Protein AF-A0A5J4YRQ1-F1 (afdb_monomer)

Structure (mmCIF, N/CA/C/O backbone):
data_AF-A0A5J4YRQ1-F1
#
_entry.id   AF-A0A5J4YRQ1-F1
#
loop_
_atom_site.group_PDB
_atom_site.id
_atom_site.type_symbol
_atom_site.label_atom_id
_atom_site.label_alt_id
_atom_site.label_comp_id
_atom_site.label_asym_id
_atom_site.label_entity_id
_atom_site.label_seq_id
_atom_site.pdbx_PDB_ins_code
_atom_site.Cartn_x
_atom_site.Cartn_y
_atom_site.Cartn_z
_atom_site.occupancy
_atom_site.B_iso_or_equiv
_atom_site.auth_seq_id
_atom_site.auth_comp_id
_atom_site.auth_asym_id
_atom_site.auth_atom_id
_atom_site.pdbx_PDB_model_num
ATOM 1 N N . MET A 1 1 ? 88.685 23.179 -65.768 1.00 54.53 1 MET A N 1
ATOM 2 C CA . MET A 1 1 ? 89.132 23.405 -67.164 1.00 54.53 1 MET A CA 1
ATOM 3 C C . MET A 1 1 ? 89.393 22.058 -67.828 1.00 54.53 1 MET A C 1
ATOM 5 O O . MET A 1 1 ? 89.761 21.138 -67.117 1.00 54.53 1 MET A O 1
ATOM 9 N N . ALA A 1 2 ? 89.235 21.964 -69.155 1.00 51.78 2 ALA A N 1
ATOM 10 C CA . ALA A 1 2 ? 89.785 20.904 -70.024 1.00 51.78 2 ALA A CA 1
ATOM 11 C C . ALA A 1 2 ? 88.922 19.698 -70.475 1.00 51.78 2 ALA A C 1
ATOM 13 O O . ALA A 1 2 ? 89.486 18.763 -71.032 1.00 51.78 2 ALA A O 1
ATOM 14 N N . ARG A 1 3 ? 87.580 19.697 -70.363 1.00 48.41 3 ARG A N 1
ATOM 15 C CA . ARG A 1 3 ? 86.748 18.673 -71.062 1.00 48.41 3 ARG A CA 1
ATOM 16 C C . ARG A 1 3 ? 85.560 19.191 -71.886 1.00 48.41 3 ARG A C 1
ATOM 18 O O . ARG A 1 3 ? 84.861 18.400 -72.498 1.00 48.41 3 ARG A O 1
ATOM 25 N N . SER A 1 4 ? 85.385 20.510 -71.975 1.00 51.94 4 SER A N 1
ATOM 26 C CA . SER A 1 4 ? 84.288 21.158 -72.723 1.00 51.94 4 SER A CA 1
ATOM 27 C C . SER A 1 4 ? 84.732 21.832 -74.038 1.00 51.94 4 SER A C 1
ATOM 29 O O . SER A 1 4 ? 83.918 22.472 -74.695 1.00 51.94 4 SER A O 1
ATOM 31 N N . LEU A 1 5 ? 86.008 21.712 -74.429 1.00 51.56 5 LEU A N 1
ATOM 32 C CA . LEU A 1 5 ? 86.593 22.429 -75.578 1.00 51.56 5 LEU A CA 1
ATOM 33 C C . LEU A 1 5 ? 87.040 21.522 -76.743 1.00 51.56 5 LEU A C 1
ATOM 35 O O . LEU A 1 5 ? 87.368 22.038 -77.804 1.00 51.56 5 LEU A O 1
ATOM 39 N N . SER A 1 6 ? 87.013 20.188 -76.604 1.00 53.19 6 SER A N 1
ATOM 40 C CA . SER A 1 6 ? 87.422 19.267 -77.684 1.00 53.19 6 SER A CA 1
ATOM 41 C C . SER A 1 6 ? 86.291 18.863 -78.635 1.00 53.19 6 SER A C 1
ATOM 43 O O . SER A 1 6 ? 86.568 18.418 -79.744 1.00 53.19 6 SER A O 1
ATOM 45 N N . ILE A 1 7 ? 85.024 19.040 -78.246 1.00 54.31 7 ILE A N 1
ATOM 46 C CA . ILE A 1 7 ? 83.874 18.616 -79.066 1.00 54.31 7 ILE A CA 1
ATOM 47 C C . ILE A 1 7 ? 83.515 19.679 -80.119 1.00 54.31 7 ILE A C 1
ATOM 49 O O . ILE A 1 7 ? 83.120 19.337 -81.229 1.00 54.31 7 ILE A O 1
ATOM 53 N N . TRP A 1 8 ? 83.766 20.963 -79.841 1.00 52.19 8 TRP A N 1
ATOM 54 C CA . TRP A 1 8 ? 83.540 22.042 -80.812 1.00 52.19 8 TRP A CA 1
ATOM 55 C C . TRP A 1 8 ? 84.596 22.104 -81.934 1.00 52.19 8 TRP A C 1
ATOM 57 O O . TRP A 1 8 ? 84.302 22.627 -83.005 1.00 52.19 8 TRP A O 1
ATOM 67 N N . LEU A 1 9 ? 85.788 21.516 -81.750 1.00 52.84 9 LEU A N 1
ATOM 68 C CA . LEU A 1 9 ? 86.841 21.515 -82.779 1.00 52.84 9 LEU A CA 1
ATOM 69 C C . LEU A 1 9 ? 86.613 20.454 -83.878 1.00 52.84 9 LEU A C 1
ATOM 71 O O . LEU A 1 9 ? 87.001 20.664 -85.023 1.00 52.84 9 LEU A O 1
ATOM 75 N N 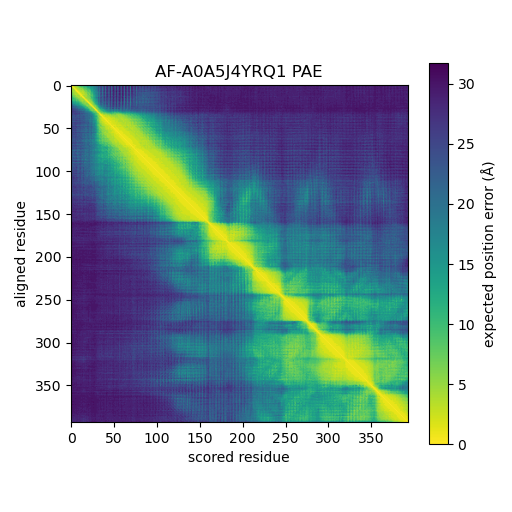. TRP A 1 10 ? 85.929 19.346 -83.565 1.00 51.69 10 TRP A N 1
ATOM 76 C CA . TRP A 1 10 ? 85.609 18.300 -84.550 1.00 51.69 10 TRP A CA 1
ATOM 77 C C . TRP A 1 10 ? 84.391 18.633 -85.422 1.00 51.69 10 TRP A C 1
ATOM 79 O O . TRP A 1 10 ? 84.324 18.198 -86.569 1.00 51.69 10 TRP A O 1
ATOM 89 N N . VAL A 1 11 ? 83.465 19.461 -84.929 1.00 57.44 11 VAL A N 1
ATOM 90 C CA . VAL A 1 11 ? 82.272 19.870 -85.693 1.00 57.44 11 VAL A CA 1
ATOM 91 C C . VAL A 1 11 ? 82.606 20.935 -86.748 1.00 57.44 11 VAL A C 1
ATOM 93 O O . VAL A 1 11 ? 82.035 20.921 -87.834 1.00 57.44 11 VAL A O 1
ATOM 96 N N . VAL A 1 12 ? 83.586 21.811 -86.495 1.00 56.44 12 VAL A N 1
ATOM 97 C CA . VAL A 1 12 ? 83.966 22.871 -87.452 1.00 56.44 12 VAL A CA 1
ATOM 98 C C . VAL A 1 12 ? 84.891 22.352 -88.566 1.00 56.44 12 VAL A C 1
ATOM 100 O O . VAL A 1 12 ? 84.766 22.783 -89.709 1.00 56.44 12 VAL A O 1
ATOM 103 N N . VAL A 1 13 ? 85.758 21.368 -88.292 1.00 55.19 13 VAL A N 1
ATOM 104 C CA . VAL A 1 13 ? 86.629 20.759 -89.323 1.00 55.19 13 VAL A CA 1
ATOM 105 C C . VAL A 1 13 ? 85.866 19.754 -90.203 1.00 55.19 13 VAL A C 1
ATOM 107 O O . VAL A 1 13 ? 86.166 19.630 -91.390 1.00 55.19 13 VAL A O 1
ATOM 110 N N . GLY A 1 14 ? 84.814 19.112 -89.677 1.00 51.53 14 GLY A N 1
ATOM 111 C CA . GLY A 1 14 ? 83.925 18.238 -90.455 1.00 51.53 14 GLY A CA 1
ATOM 112 C C . GLY A 1 14 ? 83.078 18.968 -91.508 1.00 51.53 14 GLY A C 1
ATOM 113 O O . GLY A 1 14 ? 82.778 18.393 -92.553 1.00 51.53 14 GLY A O 1
ATOM 114 N N . CYS A 1 15 ? 82.750 20.248 -91.294 1.00 49.78 15 CYS A N 1
ATOM 115 C CA . CYS A 1 15 ? 81.929 21.030 -92.230 1.00 49.78 15 CYS A CA 1
ATOM 116 C C . CYS A 1 15 ? 82.705 21.639 -93.415 1.00 49.78 15 CYS A C 1
ATOM 118 O O . CYS A 1 15 ? 82.090 21.961 -94.427 1.00 49.78 15 CYS A O 1
ATOM 120 N N . CYS A 1 16 ? 84.039 21.751 -93.357 1.00 49.00 16 CYS A N 1
ATOM 121 C CA . CYS A 1 16 ? 84.824 22.344 -94.454 1.00 49.00 16 CYS A CA 1
ATOM 122 C C . CYS A 1 16 ? 85.305 21.333 -95.512 1.00 49.00 16 CYS A C 1
ATOM 124 O O . CYS A 1 16 ? 85.632 21.735 -96.626 1.00 49.00 16 CYS A O 1
ATOM 126 N N . VAL A 1 17 ? 85.309 20.025 -95.222 1.00 50.78 17 VAL A N 1
ATOM 127 C CA . VAL A 1 17 ? 85.744 18.989 -96.187 1.00 50.78 17 VAL A CA 1
ATOM 128 C C . VAL A 1 17 ? 84.592 18.495 -97.077 1.00 50.78 17 VAL A C 1
ATOM 130 O O . VAL A 1 17 ? 84.832 18.063 -98.203 1.00 50.78 17 VAL A O 1
ATOM 133 N N . LEU A 1 18 ? 83.331 18.661 -96.658 1.00 48.78 18 LEU A N 1
ATOM 134 C CA . LEU A 1 18 ? 82.170 18.378 -97.515 1.00 48.78 18 LEU A CA 1
ATOM 135 C C . LEU A 1 18 ? 81.844 19.496 -98.524 1.00 48.78 18 LEU A C 1
ATOM 137 O O . LEU A 1 18 ? 81.105 19.249 -99.474 1.00 48.78 18 LEU A O 1
ATOM 141 N N . ALA A 1 19 ? 82.421 20.694 -98.380 1.00 48.12 19 ALA A N 1
ATOM 142 C CA . ALA A 1 19 ? 82.139 21.833 -99.260 1.00 48.12 19 ALA A CA 1
ATOM 143 C C . ALA A 1 19 ? 82.986 21.878 -100.554 1.00 48.12 19 ALA A C 1
ATOM 145 O O . ALA A 1 19 ? 82.677 22.660 -101.449 1.00 48.12 19 ALA A O 1
ATOM 146 N N . CYS A 1 20 ? 84.018 21.034 -100.704 1.00 46.16 20 CYS A N 1
ATOM 147 C CA . CYS A 1 20 ? 84.951 21.109 -101.845 1.00 46.16 20 CYS A CA 1
ATOM 148 C C . CYS A 1 20 ? 84.994 19.870 -102.762 1.00 46.16 20 CYS A C 1
ATOM 150 O O . CYS A 1 20 ? 85.754 19.871 -103.729 1.00 46.16 20 CYS A O 1
ATOM 152 N N . ALA A 1 21 ? 84.188 18.828 -102.520 1.00 47.38 21 ALA A N 1
ATOM 153 C CA . ALA A 1 21 ? 84.273 17.567 -103.276 1.00 47.38 21 ALA A CA 1
ATOM 154 C C . ALA A 1 21 ? 83.033 17.200 -104.118 1.00 47.38 21 ALA A C 1
ATOM 156 O O . ALA A 1 21 ? 83.053 16.179 -104.797 1.00 47.38 21 ALA A O 1
ATOM 157 N N . VAL A 1 22 ? 81.982 18.030 -104.152 1.00 47.38 22 VAL A N 1
ATOM 158 C CA . VAL A 1 22 ? 80.789 17.796 -104.998 1.00 47.38 22 VAL A CA 1
ATOM 159 C C . VAL A 1 22 ? 80.627 18.932 -106.006 1.00 47.38 22 VAL A C 1
ATOM 161 O O . VAL A 1 22 ? 79.610 19.607 -106.087 1.00 47.38 22 VAL A O 1
ATOM 164 N N . ASN A 1 23 ? 81.688 19.187 -106.768 1.00 46.03 23 ASN A N 1
ATOM 165 C CA . ASN A 1 23 ? 81.636 20.068 -107.928 1.00 46.03 23 ASN A CA 1
ATOM 166 C C . ASN A 1 23 ? 82.522 19.482 -109.029 1.00 46.03 23 ASN A C 1
ATOM 168 O O . ASN A 1 23 ? 83.626 19.963 -109.262 1.00 46.03 23 ASN A O 1
ATOM 172 N N . ARG A 1 24 ? 82.084 18.361 -109.621 1.00 40.19 24 ARG A N 1
ATOM 173 C CA . ARG A 1 24 ? 82.556 17.832 -110.913 1.00 40.19 24 ARG A CA 1
ATOM 174 C C . ARG A 1 24 ? 81.741 16.603 -111.322 1.00 40.19 24 ARG A C 1
ATOM 176 O O . ARG A 1 24 ? 81.904 15.528 -110.763 1.00 40.19 24 ARG A O 1
ATOM 183 N N . GLY A 1 25 ? 80.943 16.777 -112.373 1.00 43.34 25 GLY A N 1
ATOM 184 C CA . GLY A 1 25 ? 80.665 15.718 -113.341 1.00 43.34 25 GLY A CA 1
ATOM 185 C C . GLY A 1 25 ? 79.528 14.756 -113.014 1.00 43.34 25 GLY A C 1
ATOM 186 O O . GLY A 1 25 ? 79.779 13.611 -112.670 1.00 43.34 25 GLY A O 1
ATOM 187 N N . VAL A 1 26 ? 78.293 15.159 -113.315 1.00 39.78 26 VAL A N 1
ATOM 188 C CA . VAL A 1 26 ? 77.305 14.219 -113.861 1.00 39.78 26 VAL A CA 1
ATOM 189 C C . VAL A 1 26 ? 76.740 14.844 -115.129 1.00 39.78 26 VAL A C 1
ATOM 191 O O . VAL A 1 26 ? 76.108 15.897 -115.112 1.00 39.78 26 VAL A O 1
ATOM 194 N N . ARG A 1 27 ? 77.102 14.221 -116.252 1.00 40.19 27 ARG A N 1
ATOM 195 C CA . ARG A 1 27 ? 76.588 14.512 -117.587 1.00 40.19 27 ARG A CA 1
ATOM 196 C C . ARG A 1 27 ? 75.107 14.150 -117.644 1.00 40.19 27 ARG A C 1
ATOM 198 O O . ARG A 1 27 ? 74.687 13.166 -117.044 1.00 40.19 27 ARG A O 1
ATOM 205 N N . ALA A 1 28 ? 74.377 14.942 -118.419 1.00 44.59 28 ALA A N 1
ATOM 206 C CA . ALA A 1 28 ? 73.014 14.692 -118.846 1.00 44.59 28 ALA A CA 1
ATOM 207 C C . ALA A 1 28 ? 72.810 13.240 -119.321 1.00 44.59 28 ALA A C 1
ATOM 209 O O . ALA A 1 28 ? 73.493 12.770 -120.232 1.00 44.59 28 ALA A O 1
ATOM 210 N N . ALA A 1 29 ? 71.844 12.579 -118.694 1.00 43.38 29 ALA A N 1
ATOM 211 C CA . ALA A 1 29 ? 71.120 11.401 -119.157 1.00 43.38 29 ALA A CA 1
ATOM 212 C C . ALA A 1 29 ? 69.620 11.692 -118.904 1.00 43.38 29 ALA A C 1
ATOM 214 O O . ALA A 1 29 ? 69.314 12.566 -118.089 1.00 43.38 29 ALA A O 1
ATOM 215 N N . PRO A 1 30 ? 68.698 11.085 -119.663 1.00 44.84 30 PRO A N 1
ATOM 216 C CA . PRO A 1 30 ? 67.442 11.713 -120.059 1.00 44.84 30 PRO A CA 1
ATOM 217 C C . PRO A 1 30 ? 66.468 11.946 -118.896 1.00 44.84 30 PRO A C 1
ATOM 219 O O . PRO A 1 30 ? 66.296 11.122 -118.000 1.00 44.84 30 PRO A O 1
ATOM 222 N N . ILE A 1 31 ? 65.844 13.120 -118.958 1.00 52.44 31 ILE A N 1
ATOM 223 C CA . ILE A 1 31 ? 64.792 13.627 -118.084 1.00 52.44 31 ILE A CA 1
ATOM 224 C C . ILE A 1 31 ? 63.496 12.916 -118.484 1.00 52.44 31 ILE A C 1
ATOM 226 O O . ILE A 1 31 ? 62.864 13.319 -119.449 1.00 52.44 31 ILE A O 1
ATOM 230 N N . GLU A 1 32 ? 63.136 11.850 -117.772 1.00 50.00 32 GLU A N 1
ATOM 231 C CA . GLU A 1 32 ? 61.776 11.275 -117.830 1.00 50.00 32 GLU A CA 1
ATOM 232 C C . GLU A 1 32 ? 61.277 10.722 -116.475 1.00 50.00 32 GLU A C 1
ATOM 234 O O . GLU A 1 32 ? 60.084 10.514 -116.316 1.00 50.00 32 GLU A O 1
ATOM 239 N N . HIS A 1 33 ? 62.135 10.589 -115.447 1.00 52.56 33 HIS A N 1
ATOM 240 C CA . HIS A 1 33 ? 61.737 10.104 -114.105 1.00 52.56 33 HIS A CA 1
ATOM 241 C C . HIS A 1 33 ? 61.814 11.152 -112.969 1.00 52.56 33 HIS A C 1
ATOM 243 O O . HIS A 1 33 ? 61.446 10.865 -111.834 1.00 52.56 33 HIS A O 1
ATOM 249 N N . VAL A 1 34 ? 62.279 12.384 -113.223 1.00 57.69 34 VAL A N 1
ATOM 250 C CA . VAL A 1 34 ? 62.386 13.429 -112.173 1.00 57.69 34 VAL A CA 1
ATOM 251 C C . VAL A 1 34 ? 61.010 13.956 -111.750 1.00 57.69 34 VAL A C 1
ATOM 253 O O . VAL A 1 34 ? 60.798 14.230 -110.567 1.00 57.69 34 VAL A O 1
ATOM 256 N N . ASP A 1 35 ? 60.065 14.027 -112.687 1.00 61.28 35 ASP A N 1
ATOM 257 C CA . ASP A 1 35 ? 58.692 14.452 -112.405 1.00 61.28 35 ASP A CA 1
ATOM 258 C C . ASP A 1 35 ? 57.948 13.418 -111.545 1.00 61.28 35 ASP A C 1
ATOM 260 O O . ASP A 1 35 ? 57.290 13.793 -110.575 1.00 61.28 35 ASP A O 1
ATOM 264 N N . GLU A 1 36 ? 58.158 12.117 -111.786 1.00 66.12 36 GLU A N 1
ATOM 265 C CA . GLU A 1 36 ? 57.608 11.045 -110.940 1.00 66.12 36 GLU A CA 1
ATOM 266 C C . GLU A 1 36 ? 58.138 11.117 -109.498 1.00 66.12 36 GLU A C 1
ATOM 268 O O . GLU A 1 36 ? 57.387 10.945 -108.537 1.00 66.12 36 GLU A O 1
ATOM 273 N N . HIS A 1 37 ? 59.424 11.430 -109.315 1.00 71.75 37 HIS A N 1
ATOM 274 C CA . HIS A 1 37 ? 60.016 11.587 -107.985 1.00 71.75 37 HIS A CA 1
ATOM 275 C C . HIS A 1 37 ? 59.499 12.847 -107.266 1.00 71.75 37 HIS A C 1
ATOM 277 O O . HIS A 1 37 ? 59.254 12.811 -106.057 1.00 71.75 37 HIS A O 1
ATOM 283 N N . ALA A 1 38 ? 59.295 13.955 -107.983 1.00 71.12 38 ALA A N 1
ATOM 284 C CA . ALA A 1 38 ? 58.737 15.186 -107.422 1.00 71.12 38 ALA A CA 1
ATOM 285 C C . ALA A 1 38 ? 57.257 15.026 -107.025 1.00 71.12 38 ALA A C 1
ATOM 287 O O . ALA A 1 38 ? 56.850 15.483 -105.950 1.00 71.12 38 ALA A O 1
ATOM 288 N N . GLU A 1 39 ? 56.457 14.332 -107.839 1.00 76.00 39 GLU A N 1
ATOM 289 C CA . GLU A 1 39 ? 55.074 13.986 -107.501 1.00 76.00 39 GLU A CA 1
ATOM 290 C C . GLU A 1 39 ? 54.994 13.042 -106.299 1.00 76.00 39 GLU A C 1
ATOM 292 O O . GLU A 1 39 ? 54.180 13.261 -105.398 1.00 76.00 39 GLU A O 1
ATOM 297 N N . MET A 1 40 ? 55.882 12.050 -106.219 1.00 76.69 40 MET A N 1
ATOM 298 C CA . MET A 1 40 ? 55.965 11.133 -105.082 1.00 76.69 40 MET A CA 1
ATOM 299 C C . MET A 1 40 ? 56.327 11.863 -103.784 1.00 76.69 40 MET A C 1
ATOM 301 O O . MET A 1 40 ? 55.682 11.645 -102.760 1.00 76.69 40 MET A O 1
ATOM 305 N N . ILE A 1 41 ? 57.277 12.805 -103.818 1.00 77.94 41 ILE A N 1
ATOM 306 C CA . ILE A 1 41 ? 57.609 13.660 -102.664 1.00 77.94 41 ILE A CA 1
ATOM 307 C C . ILE A 1 41 ? 56.405 14.517 -102.254 1.00 77.94 41 ILE A C 1
ATOM 309 O O . ILE A 1 41 ? 56.119 14.655 -101.063 1.00 77.94 41 ILE A O 1
ATOM 313 N N . LYS A 1 42 ? 55.649 15.064 -103.213 1.00 77.88 42 LYS A N 1
ATOM 314 C CA . LYS A 1 42 ? 54.432 15.842 -102.934 1.00 77.88 42 LYS A CA 1
ATOM 315 C C . LYS A 1 42 ? 53.336 14.977 -102.299 1.00 77.88 42 LYS A C 1
ATOM 317 O O . LYS A 1 42 ? 52.694 15.422 -101.347 1.00 77.88 42 LYS A O 1
ATOM 322 N N . GLN A 1 43 ? 53.154 13.742 -102.768 1.00 80.38 43 GLN A N 1
ATOM 323 C CA . GLN A 1 43 ? 52.241 12.769 -102.160 1.00 80.38 43 GLN A CA 1
ATOM 324 C C . GLN A 1 43 ? 52.696 12.359 -100.754 1.00 80.38 43 GLN A C 1
ATOM 326 O O . GLN A 1 43 ? 51.874 12.331 -99.839 1.00 80.38 43 GLN A O 1
ATOM 331 N N . MET A 1 44 ? 53.991 12.107 -100.550 1.00 79.62 44 MET A N 1
ATOM 332 C CA . MET A 1 44 ? 54.559 11.779 -99.240 1.00 79.62 44 MET A CA 1
ATOM 333 C C . MET A 1 44 ? 54.417 12.934 -98.252 1.00 79.62 44 MET A C 1
ATOM 335 O O . MET A 1 44 ? 53.962 12.706 -97.139 1.00 79.62 44 MET A O 1
ATOM 339 N N . ASN A 1 45 ? 54.689 14.175 -98.655 1.00 78.06 45 ASN A N 1
ATOM 340 C CA . ASN A 1 45 ? 54.466 15.352 -97.810 1.00 78.06 45 ASN A CA 1
ATOM 341 C C . ASN A 1 45 ? 52.978 15.547 -97.481 1.00 78.06 45 ASN A C 1
ATOM 343 O O . ASN A 1 45 ? 52.631 15.870 -96.347 1.00 78.06 45 ASN A O 1
ATOM 347 N N . GLY A 1 46 ? 52.084 15.286 -98.441 1.00 82.31 46 GLY A N 1
ATOM 348 C CA . GLY A 1 46 ? 50.641 15.270 -98.198 1.00 82.31 46 GLY A CA 1
ATOM 349 C C . GLY A 1 46 ? 50.211 14.179 -97.210 1.00 82.31 46 GLY A C 1
ATOM 350 O O . GLY A 1 46 ? 49.327 14.410 -96.385 1.00 82.31 46 GLY A O 1
ATOM 351 N N . MET A 1 47 ? 50.842 13.003 -97.254 1.00 84.31 47 MET A N 1
ATOM 352 C CA . MET A 1 47 ? 50.622 11.925 -96.285 1.00 84.31 47 MET A CA 1
ATOM 353 C C . MET A 1 47 ? 51.205 12.257 -94.911 1.00 84.31 47 MET A C 1
ATOM 355 O O . MET A 1 47 ? 50.526 12.024 -93.918 1.00 84.31 47 MET A O 1
ATOM 359 N N . ILE A 1 48 ? 52.395 12.857 -94.842 1.00 83.50 48 ILE A N 1
ATOM 360 C CA . ILE A 1 48 ? 53.022 13.307 -93.594 1.00 83.50 48 ILE A CA 1
ATOM 361 C C . ILE A 1 48 ? 52.138 14.353 -92.913 1.00 83.50 48 ILE A C 1
ATOM 363 O O . ILE A 1 48 ? 51.786 14.160 -91.757 1.00 83.50 48 ILE A O 1
ATOM 367 N N . GLY A 1 49 ? 51.662 15.375 -93.633 1.00 84.38 49 GLY A N 1
ATOM 368 C CA . GLY A 1 49 ? 50.755 16.379 -93.060 1.00 84.38 49 GLY A CA 1
ATOM 369 C C . GLY A 1 49 ? 49.428 15.782 -92.570 1.00 84.38 49 GLY A C 1
ATOM 370 O O . GLY A 1 49 ? 48.910 16.164 -91.519 1.00 84.38 49 GLY A O 1
ATOM 371 N N . LYS A 1 50 ? 48.890 14.776 -93.277 1.00 85.62 50 LYS A N 1
ATOM 372 C CA . LYS A 1 50 ? 47.724 14.012 -92.799 1.00 85.62 50 LYS A CA 1
ATOM 373 C C . LYS A 1 50 ? 48.055 13.186 -91.554 1.00 85.62 50 LYS A C 1
ATOM 375 O O . LYS A 1 50 ? 47.253 13.167 -90.623 1.00 85.62 50 LYS A O 1
ATOM 380 N N . MET A 1 51 ? 49.210 12.524 -91.500 1.00 87.44 51 MET A N 1
ATOM 381 C CA . MET A 1 51 ? 49.657 11.754 -90.333 1.00 87.44 51 MET A CA 1
ATOM 382 C C . MET A 1 51 ? 49.897 12.657 -89.120 1.00 87.44 51 MET A C 1
ATOM 384 O O . MET A 1 51 ? 49.461 12.307 -88.028 1.00 87.44 51 MET A O 1
ATOM 388 N N . GLU A 1 52 ? 50.500 13.832 -89.302 1.00 83.44 52 GLU A N 1
ATOM 389 C CA . GLU A 1 52 ? 50.694 14.843 -88.258 1.00 83.44 52 GLU A CA 1
ATOM 390 C C . GLU A 1 52 ? 49.355 15.341 -87.709 1.00 83.44 52 GLU A C 1
ATOM 392 O O . GLU A 1 52 ? 49.143 15.305 -86.499 1.00 83.44 52 GLU A O 1
ATOM 397 N N . SER A 1 53 ? 48.407 15.691 -88.585 1.00 85.31 53 SER A N 1
ATOM 398 C CA . SER A 1 53 ? 47.052 16.082 -88.173 1.00 85.31 53 SER A CA 1
ATOM 399 C C . SER A 1 53 ? 46.324 14.953 -87.435 1.00 85.31 53 SER A C 1
ATOM 401 O O . SER A 1 53 ? 45.663 15.183 -86.422 1.00 85.31 53 SER A O 1
ATOM 403 N N . THR A 1 54 ? 46.477 13.706 -87.890 1.00 88.88 54 THR A N 1
ATOM 404 C CA . THR A 1 54 ? 45.878 12.542 -87.220 1.00 88.88 54 THR A CA 1
ATOM 405 C C . THR A 1 54 ? 46.506 12.321 -85.842 1.00 88.88 54 THR A C 1
ATOM 407 O O . THR A 1 54 ? 45.787 12.082 -84.874 1.00 88.88 54 THR A O 1
ATOM 410 N N . LEU A 1 55 ? 47.829 12.457 -85.717 1.00 87.88 55 LEU A N 1
ATOM 411 C CA . LEU A 1 55 ? 48.54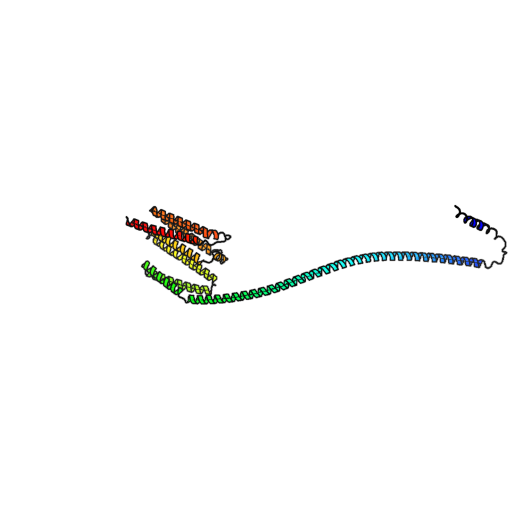5 12.361 -84.444 1.00 87.88 55 LEU A CA 1
ATOM 412 C C . LEU A 1 55 ? 48.156 13.478 -83.477 1.00 87.88 55 LEU A C 1
ATOM 414 O O . LEU A 1 55 ? 48.005 13.220 -82.283 1.00 87.88 55 LEU A O 1
ATOM 418 N N . GLU A 1 56 ? 47.970 14.701 -83.965 1.00 87.06 56 GLU A N 1
ATOM 419 C CA . GLU A 1 56 ? 47.536 15.828 -83.145 1.00 87.06 56 GLU A CA 1
ATOM 420 C C . GLU A 1 56 ? 46.100 15.635 -82.643 1.00 87.06 56 GLU A C 1
ATOM 422 O O . GLU A 1 56 ? 45.848 15.777 -81.444 1.00 87.06 56 GLU A O 1
ATOM 427 N N . ASN A 1 57 ? 45.192 15.177 -83.510 1.00 88.62 57 ASN A N 1
ATOM 428 C CA . ASN A 1 57 ? 43.819 14.827 -83.137 1.00 88.62 57 ASN A CA 1
ATOM 429 C C . ASN A 1 57 ? 43.771 13.679 -82.117 1.00 88.62 57 ASN A C 1
ATOM 431 O O . ASN A 1 57 ? 43.050 13.759 -81.121 1.00 88.62 57 ASN A O 1
ATOM 435 N N . VAL A 1 58 ? 44.573 12.629 -82.312 1.00 89.50 58 VAL A N 1
ATOM 436 C CA . VAL A 1 58 ? 44.682 11.507 -81.368 1.00 89.50 58 VAL A CA 1
ATOM 437 C C . VAL A 1 58 ? 45.264 11.978 -80.034 1.00 89.50 58 VAL A C 1
ATOM 439 O O . VAL A 1 58 ? 44.730 11.639 -78.979 1.00 89.50 58 VAL A O 1
ATOM 442 N N . ARG A 1 59 ? 46.307 12.816 -80.041 1.00 89.25 59 ARG A N 1
ATOM 443 C CA . ARG A 1 59 ? 46.892 13.397 -78.822 1.00 89.25 59 ARG A CA 1
ATOM 444 C C . ARG A 1 59 ? 45.884 14.274 -78.075 1.00 89.25 59 ARG A C 1
ATOM 446 O O . ARG A 1 59 ? 45.828 14.206 -76.847 1.00 89.25 59 ARG A O 1
ATOM 453 N N . ALA A 1 60 ? 45.089 15.074 -78.782 1.00 88.94 60 ALA A N 1
ATOM 454 C CA . ALA A 1 60 ? 44.022 15.873 -78.187 1.00 88.94 60 ALA A CA 1
ATOM 455 C C . ALA A 1 60 ? 42.934 14.984 -77.559 1.00 88.94 60 ALA A C 1
ATOM 457 O O . ALA A 1 60 ? 42.541 15.219 -76.416 1.00 88.94 60 ALA A O 1
ATOM 458 N N . ALA A 1 61 ? 42.516 13.916 -78.247 1.00 90.06 61 ALA A N 1
ATOM 459 C CA . ALA A 1 61 ? 41.550 12.947 -77.730 1.00 90.06 61 ALA A CA 1
ATOM 460 C C . ALA A 1 61 ? 42.068 12.205 -76.484 1.00 90.06 61 ALA A C 1
ATOM 462 O O . ALA A 1 61 ? 41.328 12.048 -75.512 1.00 90.06 61 ALA A O 1
ATOM 463 N N . PHE A 1 62 ? 43.346 11.809 -76.468 1.00 90.12 62 PHE A N 1
ATOM 464 C CA . PHE A 1 62 ? 43.973 11.197 -75.293 1.00 90.12 62 PHE A CA 1
ATOM 465 C C . PHE A 1 62 ? 44.012 12.150 -74.101 1.00 90.12 62 PHE A C 1
ATOM 467 O O . PHE A 1 62 ? 43.614 11.750 -73.013 1.00 90.12 62 PHE A O 1
ATOM 474 N N . LYS A 1 63 ? 44.408 13.415 -74.297 1.00 89.31 63 LYS A N 1
ATOM 475 C CA . LYS A 1 63 ? 44.390 14.422 -73.222 1.00 89.31 63 LYS A CA 1
ATOM 476 C C . LYS A 1 63 ? 42.979 14.670 -72.685 1.00 89.31 63 LYS A C 1
ATOM 478 O O . LYS A 1 63 ? 42.798 14.777 -71.476 1.00 89.31 63 LYS A O 1
ATOM 483 N N . ALA A 1 64 ? 41.979 14.732 -73.566 1.00 88.75 64 ALA A N 1
ATOM 484 C CA . ALA A 1 64 ? 40.584 14.882 -73.159 1.00 88.75 64 ALA A CA 1
ATOM 485 C C . ALA A 1 64 ? 40.106 13.679 -72.328 1.00 88.75 64 ALA A C 1
ATOM 487 O O . ALA A 1 64 ? 39.500 13.860 -71.272 1.00 88.75 64 ALA A O 1
ATOM 488 N N . LYS A 1 65 ? 40.439 12.451 -72.751 1.00 89.75 65 LYS A N 1
ATOM 489 C CA . LYS A 1 65 ? 40.117 11.232 -71.995 1.00 89.75 65 LYS A CA 1
ATOM 490 C C . LYS A 1 65 ? 40.879 11.122 -70.680 1.00 89.75 65 LYS A C 1
ATOM 492 O O . LYS A 1 65 ? 40.309 10.672 -69.691 1.00 89.75 65 LYS A O 1
ATOM 497 N N . GLU A 1 66 ? 42.131 11.561 -70.636 1.00 89.81 66 GLU A N 1
ATOM 498 C CA . GLU A 1 66 ? 42.916 11.621 -69.405 1.00 89.81 66 GLU A CA 1
ATOM 499 C C . GLU A 1 66 ? 42.282 12.584 -68.390 1.00 89.81 66 GLU A C 1
ATOM 501 O O . GLU A 1 66 ? 42.098 12.211 -67.232 1.00 89.81 66 GLU A O 1
ATOM 506 N N . ALA A 1 67 ? 41.851 13.773 -68.826 1.00 87.75 67 ALA A N 1
ATOM 507 C CA . ALA A 1 67 ? 41.146 14.732 -67.974 1.00 87.75 67 ALA A CA 1
ATOM 508 C C . ALA A 1 67 ? 39.800 14.184 -67.458 1.00 87.75 67 ALA A C 1
ATOM 510 O O . ALA A 1 67 ? 39.463 14.355 -66.284 1.00 87.75 67 ALA A O 1
ATOM 511 N N . GLU A 1 68 ? 39.043 13.479 -68.305 1.00 90.81 68 GLU A N 1
ATOM 512 C CA . GLU A 1 68 ? 37.792 12.813 -67.917 1.00 90.81 68 GLU A CA 1
ATOM 513 C C . GLU A 1 68 ? 38.035 11.733 -66.848 1.00 90.81 68 GLU A C 1
ATOM 515 O O . GLU A 1 68 ? 37.353 11.707 -65.819 1.00 90.81 68 GLU A O 1
ATOM 520 N N . LEU A 1 69 ? 39.052 10.884 -67.038 1.00 90.75 69 LEU A N 1
ATOM 521 C CA . LEU A 1 69 ? 39.432 9.849 -66.071 1.00 90.75 69 LEU A CA 1
ATOM 522 C C . LEU A 1 69 ? 39.945 10.447 -64.752 1.00 90.75 69 LEU A C 1
ATOM 524 O O . LEU A 1 69 ? 39.600 9.948 -63.677 1.00 90.75 69 LEU A O 1
ATOM 528 N N . GLN A 1 70 ? 40.719 11.533 -64.794 1.00 87.75 70 GLN A N 1
ATOM 529 C CA . GLN A 1 70 ? 41.165 12.250 -63.592 1.00 87.75 70 GLN A CA 1
ATOM 530 C C . GLN A 1 70 ? 39.985 12.863 -62.818 1.00 87.75 70 GLN A C 1
ATOM 532 O O . GLN A 1 70 ? 39.924 12.766 -61.592 1.00 87.75 70 GLN A O 1
ATOM 537 N N . SER A 1 71 ? 38.997 13.429 -63.515 1.00 88.56 71 SER A N 1
ATOM 538 C CA . SER A 1 71 ? 37.776 13.946 -62.885 1.00 88.56 71 SER A CA 1
ATOM 539 C C . SER A 1 71 ? 36.952 12.827 -62.232 1.00 88.56 71 SER A C 1
ATOM 541 O O . SER A 1 71 ? 36.590 12.911 -61.055 1.00 88.56 71 SER A O 1
ATOM 543 N N . ALA A 1 72 ? 36.729 11.723 -62.953 1.00 89.44 72 ALA A N 1
ATOM 544 C CA . ALA A 1 72 ? 35.983 10.572 -62.450 1.00 89.44 72 ALA A CA 1
ATOM 545 C C . ALA A 1 72 ? 36.665 9.910 -61.239 1.00 89.44 72 ALA A C 1
ATOM 547 O O . ALA A 1 72 ? 36.000 9.539 -60.269 1.00 89.44 72 ALA A O 1
ATOM 548 N N . THR A 1 73 ? 37.996 9.789 -61.255 1.00 91.88 73 THR A N 1
ATOM 549 C CA . THR A 1 73 ? 38.764 9.276 -60.107 1.00 91.88 73 THR A CA 1
ATOM 550 C C . THR A 1 73 ? 38.699 10.223 -58.908 1.00 91.88 73 THR A C 1
ATOM 552 O O . THR A 1 73 ? 38.531 9.755 -57.781 1.00 91.88 73 THR A O 1
ATOM 555 N N . GLY A 1 74 ? 38.728 11.542 -59.128 1.00 89.19 74 GLY A N 1
ATOM 556 C CA . GLY A 1 74 ? 38.511 12.547 -58.084 1.00 89.19 74 GLY A CA 1
ATOM 557 C C . GLY A 1 74 ? 37.132 12.444 -57.421 1.00 89.19 74 GLY A C 1
ATOM 558 O O . GLY A 1 74 ? 37.038 12.475 -56.192 1.00 89.19 74 GLY A O 1
ATOM 559 N N . LEU A 1 75 ? 36.065 12.265 -58.209 1.00 91.31 75 LEU A N 1
ATOM 560 C CA . LEU A 1 75 ? 34.704 12.055 -57.697 1.00 91.31 75 LEU A CA 1
ATOM 561 C C . LEU A 1 75 ? 34.590 10.751 -56.895 1.00 91.31 75 LEU A C 1
ATOM 563 O O . LEU A 1 75 ? 34.100 10.774 -55.767 1.00 91.31 75 LEU A O 1
ATOM 567 N N . ARG A 1 76 ? 35.131 9.640 -57.415 1.00 90.56 76 ARG A N 1
ATOM 568 C CA . ARG A 1 76 ? 35.155 8.352 -56.699 1.00 90.56 76 ARG A CA 1
ATOM 569 C C . ARG A 1 76 ? 35.929 8.423 -55.386 1.00 90.56 76 ARG A C 1
ATOM 571 O O . ARG A 1 76 ? 35.505 7.827 -54.402 1.00 90.56 76 ARG A O 1
ATOM 578 N N . LYS A 1 77 ? 37.041 9.165 -55.335 1.00 92.88 77 LYS A N 1
ATOM 579 C CA . LYS A 1 77 ? 37.805 9.357 -54.093 1.00 92.88 77 LYS A CA 1
ATOM 580 C C . LYS A 1 77 ? 36.982 10.098 -53.035 1.00 92.88 77 LYS A C 1
ATOM 582 O O . LYS A 1 77 ? 36.943 9.658 -51.890 1.00 92.88 77 LYS A O 1
ATOM 587 N N . LYS A 1 78 ? 36.276 11.168 -53.421 1.00 91.62 78 LYS A N 1
ATOM 588 C CA . LYS A 1 78 ? 35.366 11.897 -52.517 1.00 91.62 78 LYS A CA 1
ATOM 589 C C . LYS A 1 78 ? 34.227 11.011 -52.014 1.00 91.62 78 LYS A C 1
ATOM 591 O O . LYS A 1 78 ? 33.874 11.072 -50.839 1.00 91.62 78 LYS A O 1
ATOM 596 N N . GLU A 1 79 ? 33.666 10.175 -52.882 1.00 92.25 79 GLU A N 1
ATOM 597 C CA . GLU A 1 79 ? 32.613 9.233 -52.504 1.00 92.25 79 GLU A CA 1
ATOM 598 C C . GLU A 1 79 ? 33.123 8.155 -51.538 1.00 92.25 79 GLU A C 1
ATOM 600 O O . GLU A 1 79 ? 32.480 7.894 -50.524 1.00 92.25 79 GLU A O 1
ATOM 605 N N . MET A 1 80 ? 34.319 7.610 -51.773 1.00 92.25 80 MET A N 1
ATOM 606 C CA . MET A 1 80 ? 34.987 6.689 -50.847 1.00 92.25 80 MET A CA 1
ATOM 607 C C . MET A 1 80 ? 35.248 7.323 -49.476 1.00 92.25 80 MET A C 1
ATOM 609 O O . MET A 1 80 ? 35.046 6.674 -48.451 1.00 92.25 80 MET A O 1
ATOM 613 N N . GLU A 1 81 ? 35.660 8.593 -49.427 1.00 92.94 81 GLU A N 1
ATOM 614 C CA . GLU A 1 81 ? 35.822 9.327 -48.166 1.00 92.94 81 GLU A CA 1
ATOM 615 C C . GLU A 1 81 ? 34.479 9.536 -47.447 1.00 92.94 81 GLU A C 1
ATOM 617 O O . GLU A 1 81 ? 34.412 9.365 -46.227 1.00 92.94 81 GLU A O 1
ATOM 622 N N . ARG A 1 82 ? 33.402 9.852 -48.183 1.00 94.56 82 ARG A N 1
ATOM 623 C CA . ARG A 1 82 ? 32.041 9.981 -47.631 1.00 94.56 82 ARG A CA 1
ATOM 624 C C . ARG A 1 82 ? 31.555 8.658 -47.040 1.00 94.56 82 ARG A C 1
ATOM 626 O O . ARG A 1 82 ? 31.177 8.628 -45.874 1.00 94.56 82 ARG A O 1
ATOM 633 N N . LEU A 1 83 ? 31.636 7.571 -47.806 1.00 94.69 83 LEU A N 1
ATOM 634 C CA . LEU A 1 83 ? 31.247 6.229 -47.360 1.00 94.69 83 LEU A CA 1
ATOM 635 C C . LEU A 1 83 ? 32.115 5.744 -46.191 1.00 94.69 83 LEU A C 1
ATOM 637 O O . LEU A 1 83 ? 31.625 5.085 -45.279 1.00 94.69 83 LEU A O 1
ATOM 641 N N . GLY A 1 84 ? 33.401 6.103 -46.174 1.00 94.25 84 GLY A N 1
ATOM 642 C CA . GLY A 1 84 ? 34.299 5.812 -45.060 1.00 94.25 84 GLY A CA 1
ATOM 643 C C . GLY A 1 84 ? 33.894 6.514 -43.760 1.00 94.25 84 GLY A C 1
ATOM 644 O O . GLY A 1 84 ? 33.983 5.907 -42.693 1.00 94.25 84 GLY A O 1
ATOM 645 N N . LYS A 1 85 ? 33.429 7.770 -43.834 1.00 95.50 85 LYS A N 1
ATOM 646 C CA . LYS A 1 85 ? 32.868 8.494 -42.678 1.00 95.50 85 LYS A CA 1
ATOM 647 C C . LYS A 1 85 ? 31.549 7.877 -42.221 1.00 95.50 85 LYS A C 1
ATOM 649 O O . LYS A 1 85 ? 31.422 7.553 -41.046 1.00 95.50 85 LYS A O 1
ATOM 654 N N . GLU A 1 86 ? 30.642 7.615 -43.158 1.00 94.88 86 GLU A N 1
ATOM 655 C CA . GLU A 1 86 ? 29.340 6.991 -42.895 1.00 94.88 86 GLU A CA 1
ATOM 656 C C . GLU A 1 86 ? 29.501 5.624 -42.210 1.00 94.88 86 GLU A C 1
ATOM 658 O O . GLU A 1 86 ? 28.857 5.344 -41.202 1.00 94.88 86 GLU A O 1
ATOM 663 N N . LYS A 1 87 ? 30.463 4.805 -42.657 1.00 94.44 87 LYS A N 1
ATOM 664 C CA . LYS A 1 87 ? 30.805 3.534 -42.004 1.00 94.44 87 LYS A CA 1
ATOM 665 C C . LYS A 1 87 ? 31.262 3.716 -40.552 1.00 94.44 87 LYS A C 1
ATOM 667 O O . LYS A 1 87 ? 30.874 2.923 -39.699 1.00 94.44 87 LYS A O 1
ATOM 672 N N . LYS A 1 88 ? 32.092 4.725 -40.259 1.00 95.25 88 LYS A N 1
ATOM 673 C CA . LYS A 1 88 ? 32.569 4.992 -38.888 1.00 95.25 88 LYS A CA 1
ATOM 674 C C . LYS A 1 88 ? 31.433 5.445 -37.972 1.00 95.25 88 LYS A C 1
ATOM 676 O O . LYS A 1 88 ? 31.369 5.007 -36.829 1.00 95.25 88 LYS A O 1
ATOM 681 N N . GLU A 1 89 ? 30.534 6.284 -38.474 1.00 94.88 89 GLU A N 1
ATOM 682 C CA . GLU A 1 89 ? 29.353 6.740 -37.733 1.00 94.88 89 GLU A CA 1
ATOM 683 C C . GLU A 1 89 ? 28.380 5.583 -37.461 1.00 94.88 89 GLU A C 1
ATOM 685 O O . GLU A 1 89 ? 27.926 5.397 -36.329 1.00 94.88 89 GLU A O 1
ATOM 690 N N . LEU A 1 90 ? 28.126 4.735 -38.463 1.00 95.88 90 LEU A N 1
ATOM 691 C CA . LEU A 1 90 ? 27.314 3.525 -38.301 1.00 95.88 90 LEU A CA 1
ATOM 692 C C . LEU A 1 90 ? 27.938 2.534 -37.310 1.00 95.88 90 LEU A C 1
ATOM 694 O O . LEU A 1 90 ? 27.233 1.934 -36.505 1.00 95.88 90 LEU A O 1
ATOM 698 N N . GLN A 1 91 ? 29.263 2.394 -37.301 1.00 94.19 91 GLN A N 1
ATOM 699 C CA . GLN A 1 91 ? 29.939 1.553 -36.317 1.00 94.19 91 GLN A CA 1
ATOM 700 C C . GLN A 1 91 ? 29.802 2.116 -34.892 1.00 94.19 91 GLN A C 1
ATOM 702 O O . GLN A 1 91 ? 29.478 1.373 -33.969 1.00 94.19 91 GLN A O 1
ATOM 707 N N . ALA A 1 92 ? 29.974 3.428 -34.711 1.00 94.00 92 ALA A N 1
ATOM 708 C CA . ALA A 1 92 ? 29.819 4.067 -33.405 1.00 94.00 92 ALA A CA 1
ATOM 709 C C . ALA A 1 92 ? 28.380 3.954 -32.864 1.00 94.00 92 ALA A C 1
ATOM 711 O O . ALA A 1 92 ? 28.167 3.715 -31.675 1.00 94.00 92 ALA A O 1
ATOM 712 N N . THR A 1 93 ? 27.375 4.091 -33.733 1.00 95.06 93 THR A N 1
ATOM 713 C CA . THR A 1 93 ? 25.965 3.901 -33.349 1.00 95.06 93 THR A CA 1
ATOM 714 C C . THR A 1 93 ? 25.655 2.445 -33.004 1.00 95.06 93 THR A C 1
ATOM 716 O O . THR A 1 93 ? 24.961 2.194 -32.017 1.00 95.06 93 THR A O 1
ATOM 719 N N . TYR A 1 94 ? 26.219 1.482 -33.735 1.00 96.12 94 TYR A N 1
ATOM 720 C CA . TYR A 1 94 ? 26.115 0.062 -33.397 1.00 96.12 94 TYR A CA 1
ATOM 721 C C . TYR A 1 94 ? 26.728 -0.254 -32.023 1.00 96.12 94 TYR A C 1
ATOM 723 O O . TYR A 1 94 ? 26.088 -0.890 -31.192 1.00 96.12 94 TYR A O 1
ATOM 731 N N . GLU A 1 95 ? 27.931 0.241 -31.728 1.00 95.56 95 GLU A N 1
ATOM 732 C CA . GLU A 1 95 ? 28.580 0.023 -30.427 1.00 95.56 95 GLU A CA 1
ATOM 733 C C . GLU A 1 95 ? 27.784 0.648 -29.269 1.00 95.56 95 GLU A C 1
ATOM 735 O O . GLU A 1 95 ? 27.636 0.038 -28.208 1.00 95.56 95 GLU A O 1
ATOM 740 N N . ASN A 1 96 ? 27.221 1.843 -29.469 1.00 95.31 96 ASN A N 1
ATOM 741 C CA . ASN A 1 96 ? 26.373 2.490 -28.466 1.00 95.31 96 ASN A CA 1
ATOM 742 C C . ASN A 1 96 ? 25.062 1.731 -28.234 1.00 95.31 96 ASN A C 1
ATOM 744 O O . ASN A 1 96 ? 24.655 1.546 -27.087 1.00 95.31 96 ASN A O 1
ATOM 748 N N . THR A 1 97 ? 24.407 1.274 -29.300 1.00 95.06 97 THR A N 1
ATOM 749 C CA . THR A 1 97 ? 23.166 0.494 -29.186 1.00 95.06 97 THR A CA 1
ATOM 750 C C . THR A 1 97 ? 23.416 -0.875 -28.558 1.00 95.06 97 THR A C 1
ATOM 752 O O . THR A 1 97 ? 22.637 -1.289 -27.705 1.00 95.06 97 THR A O 1
ATOM 755 N N . ALA A 1 98 ? 24.534 -1.538 -28.865 1.00 95.31 98 ALA A N 1
ATOM 756 C CA . ALA A 1 98 ? 24.931 -2.787 -28.213 1.00 95.31 98 ALA A CA 1
ATOM 757 C C . ALA A 1 98 ? 25.095 -2.620 -26.691 1.00 95.31 98 ALA A C 1
ATOM 759 O O . ALA A 1 98 ? 24.536 -3.405 -25.926 1.00 95.31 98 ALA A O 1
ATOM 760 N N . LYS A 1 99 ? 25.765 -1.548 -26.242 1.00 96.12 99 LYS A N 1
ATOM 761 C CA . LYS A 1 99 ? 25.887 -1.218 -24.808 1.00 96.12 99 LYS A CA 1
ATOM 762 C C . LYS A 1 99 ? 24.534 -0.949 -24.148 1.00 96.12 99 LYS A C 1
ATOM 764 O O . LYS A 1 99 ? 24.303 -1.356 -23.013 1.00 96.12 99 LYS A O 1
ATOM 769 N N . GLN A 1 100 ? 23.627 -0.265 -24.846 1.00 95.00 100 GLN A N 1
ATOM 770 C CA . GLN A 1 100 ? 22.272 -0.029 -24.338 1.00 95.00 100 GLN A CA 1
ATOM 771 C C . GLN A 1 100 ? 21.485 -1.334 -24.192 1.00 95.00 100 GLN A C 1
ATOM 773 O O . GLN A 1 100 ? 20.770 -1.499 -23.207 1.00 95.00 100 GLN A O 1
ATOM 778 N N . VAL A 1 101 ? 21.628 -2.267 -25.136 1.00 95.12 101 VAL A N 1
ATOM 779 C CA . VAL A 1 101 ? 20.996 -3.592 -25.058 1.00 95.12 101 VAL A CA 1
ATOM 780 C C . VAL A 1 101 ? 21.521 -4.381 -23.859 1.00 95.12 101 VAL A C 1
ATOM 782 O O . VAL A 1 101 ? 20.713 -4.938 -23.122 1.00 95.12 101 VAL A O 1
ATOM 785 N N . GLU A 1 102 ? 22.833 -4.387 -23.619 1.00 96.06 102 GLU A N 1
ATOM 786 C CA . GLU A 1 102 ? 23.443 -5.044 -22.453 1.00 96.06 102 GLU A CA 1
ATOM 787 C C . GLU A 1 102 ? 22.899 -4.471 -21.134 1.00 96.06 102 GLU A C 1
ATOM 789 O O . GLU A 1 102 ? 22.386 -5.210 -20.294 1.00 96.06 102 GLU A O 1
ATOM 794 N N . HIS A 1 103 ? 22.870 -3.142 -21.000 1.00 95.12 103 HIS A N 1
ATOM 795 C CA . HIS A 1 103 ? 22.303 -2.482 -19.822 1.00 95.12 103 HIS A CA 1
ATOM 796 C C . HIS A 1 103 ? 20.809 -2.799 -19.627 1.00 95.12 103 HIS A C 1
ATOM 798 O O . HIS A 1 103 ? 20.339 -2.999 -18.505 1.00 95.12 103 HIS A O 1
ATOM 804 N N . LEU A 1 104 ? 20.028 -2.853 -20.711 1.00 96.19 104 LEU A N 1
ATOM 805 C CA . LEU A 1 104 ? 18.616 -3.236 -20.639 1.00 96.19 104 LEU A CA 1
ATOM 806 C C . LEU A 1 104 ? 18.442 -4.699 -20.212 1.00 96.19 104 LEU A C 1
ATOM 808 O O . LEU A 1 104 ? 17.533 -4.990 -19.437 1.00 96.19 104 LEU A O 1
ATOM 812 N N . GLN A 1 105 ? 19.306 -5.612 -20.660 1.00 94.56 105 GLN A N 1
ATOM 813 C CA . GLN A 1 105 ? 19.283 -7.013 -20.230 1.00 94.56 105 GLN A CA 1
ATOM 814 C C . GLN A 1 105 ? 19.584 -7.156 -18.733 1.00 94.56 105 GLN A C 1
ATOM 816 O O . GLN A 1 105 ? 18.873 -7.882 -18.035 1.00 94.56 105 GLN A O 1
ATOM 821 N N . GLU A 1 106 ? 20.571 -6.423 -18.212 1.00 96.25 106 GLU A N 1
ATOM 822 C CA . GLU A 1 106 ? 20.869 -6.389 -16.775 1.00 96.25 106 GLU A CA 1
ATOM 823 C C . GLU A 1 106 ? 19.692 -5.842 -15.957 1.00 96.25 106 GLU A C 1
ATOM 825 O O . GLU A 1 106 ? 19.315 -6.420 -14.933 1.00 96.25 106 GLU A O 1
ATOM 830 N N . ALA A 1 107 ? 19.060 -4.764 -16.431 1.00 95.81 107 ALA A N 1
ATOM 831 C CA . ALA A 1 107 ? 17.887 -4.184 -15.785 1.00 95.81 107 ALA A CA 1
ATOM 832 C C . ALA A 1 107 ? 16.707 -5.169 -15.746 1.00 95.81 107 ALA A C 1
ATOM 834 O O . ALA A 1 107 ? 16.058 -5.314 -14.707 1.00 95.81 107 ALA A O 1
ATOM 835 N N . VAL A 1 108 ? 16.456 -5.893 -16.843 1.00 95.81 108 VAL A N 1
ATOM 836 C CA . VAL A 1 108 ? 15.422 -6.938 -16.904 1.00 95.81 108 VAL A CA 1
ATOM 837 C C . VAL A 1 108 ? 15.727 -8.065 -15.917 1.00 95.81 108 VAL A C 1
ATOM 839 O O . VAL A 1 108 ? 14.850 -8.431 -15.138 1.00 95.81 108 VAL A O 1
ATOM 842 N N . ALA A 1 109 ? 16.966 -8.560 -15.861 1.00 95.94 109 ALA A N 1
ATOM 843 C CA . ALA A 1 109 ? 17.358 -9.593 -14.900 1.00 95.94 109 ALA A CA 1
ATOM 844 C C . ALA A 1 109 ? 17.188 -9.129 -13.438 1.00 95.94 109 ALA A C 1
ATOM 846 O O . ALA A 1 109 ? 16.732 -9.890 -12.576 1.00 95.94 109 ALA A O 1
ATOM 847 N N . GLY A 1 110 ? 17.505 -7.862 -13.152 1.00 95.94 110 GLY A N 1
ATOM 848 C CA . GLY A 1 110 ? 17.265 -7.236 -11.852 1.00 95.94 110 GLY A CA 1
ATOM 849 C C . GLY A 1 110 ? 15.779 -7.195 -11.483 1.00 95.94 110 GLY A C 1
ATOM 850 O O . GLY A 1 110 ? 15.405 -7.593 -10.375 1.00 95.94 110 GLY A O 1
ATOM 851 N N . LEU A 1 111 ? 14.927 -6.779 -12.422 1.00 95.56 111 LEU A N 1
ATOM 852 C CA . LEU A 1 111 ? 13.473 -6.740 -12.244 1.00 95.56 111 LEU A CA 1
ATOM 853 C C . LEU A 1 111 ? 12.870 -8.139 -12.068 1.00 95.56 111 LEU A C 1
ATOM 855 O O . LEU A 1 111 ? 12.023 -8.329 -11.196 1.00 95.56 111 LEU A O 1
ATOM 859 N N . GLU A 1 112 ? 13.329 -9.145 -12.813 1.00 96.50 112 GLU A N 1
ATOM 860 C CA . GLU A 1 112 ? 12.881 -10.532 -12.640 1.00 96.50 112 GLU A CA 1
ATOM 861 C C . GLU A 1 112 ? 13.208 -11.074 -11.244 1.00 96.50 112 GLU A C 1
ATOM 863 O O . GLU A 1 112 ? 12.382 -11.747 -10.618 1.00 96.50 112 GLU A O 1
ATOM 868 N N . LYS A 1 113 ? 14.398 -10.759 -10.719 1.00 95.62 113 LYS A N 1
ATOM 869 C CA . LYS A 1 113 ? 14.790 -11.144 -9.358 1.00 95.62 113 LYS A CA 1
ATOM 870 C C . LYS A 1 113 ? 13.891 -10.486 -8.311 1.00 95.62 113 LYS A C 1
ATOM 872 O O . LYS A 1 113 ? 13.447 -11.168 -7.384 1.00 95.62 113 LYS A O 1
ATOM 877 N N . GLN A 1 114 ? 13.600 -9.194 -8.464 1.00 95.25 114 GLN A N 1
ATOM 878 C CA . GLN A 1 114 ? 12.673 -8.478 -7.582 1.00 95.25 114 GLN A CA 1
ATOM 879 C C . GLN A 1 114 ? 11.274 -9.092 -7.639 1.00 95.25 114 GLN A C 1
ATOM 881 O O . GLN A 1 114 ? 10.708 -9.413 -6.597 1.00 95.25 114 GLN A O 1
ATOM 886 N N . TRP A 1 115 ? 10.761 -9.355 -8.842 1.00 95.56 115 TRP A N 1
ATOM 887 C CA . TRP A 1 115 ? 9.453 -9.973 -9.035 1.00 95.56 115 TRP A CA 1
ATOM 888 C C . TRP A 1 115 ? 9.346 -11.339 -8.345 1.00 95.56 115 TRP A C 1
ATOM 890 O O . TRP A 1 115 ? 8.369 -11.595 -7.640 1.00 95.56 115 TRP A O 1
ATOM 900 N N . ARG A 1 116 ? 10.372 -12.197 -8.456 1.00 95.38 116 ARG A N 1
ATOM 901 C CA . ARG A 1 116 ? 10.414 -13.491 -7.746 1.00 95.38 116 ARG A CA 1
ATOM 902 C C . ARG A 1 116 ? 10.423 -13.326 -6.225 1.00 95.38 116 ARG A C 1
ATOM 904 O O . ARG A 1 116 ? 9.750 -14.093 -5.538 1.00 95.38 116 ARG A O 1
ATOM 911 N N . SER A 1 117 ? 11.147 -12.333 -5.700 1.00 94.94 117 SER A N 1
ATOM 912 C CA . SER A 1 117 ? 11.151 -12.027 -4.262 1.00 94.94 117 SER A CA 1
ATOM 913 C C . SER A 1 117 ? 9.761 -11.609 -3.788 1.00 94.94 117 SER A C 1
ATOM 915 O O . SER A 1 117 ? 9.215 -12.219 -2.873 1.00 94.94 117 SER A O 1
ATOM 917 N N . THR A 1 118 ? 9.144 -10.640 -4.467 1.00 93.88 118 THR A N 1
ATOM 918 C CA . THR A 1 118 ? 7.802 -10.154 -4.127 1.00 93.88 118 THR A CA 1
ATOM 919 C C . THR A 1 118 ? 6.750 -11.258 -4.250 1.00 93.88 118 THR A C 1
ATOM 921 O O . THR A 1 118 ? 5.867 -11.363 -3.403 1.00 93.88 118 THR A O 1
ATOM 924 N N . ALA A 1 119 ? 6.857 -12.135 -5.253 1.00 93.94 119 ALA A N 1
ATOM 925 C CA . ALA A 1 119 ? 5.966 -13.285 -5.400 1.00 93.94 119 ALA A CA 1
ATOM 926 C C . ALA A 1 119 ? 6.103 -14.289 -4.239 1.00 93.94 119 ALA A C 1
ATOM 928 O O . ALA A 1 119 ? 5.093 -14.804 -3.753 1.00 93.94 119 ALA A O 1
ATOM 929 N N . SER A 1 120 ? 7.329 -14.544 -3.766 1.00 95.88 120 SER A N 1
ATOM 930 C CA . SER A 1 120 ? 7.593 -15.373 -2.581 1.00 95.88 120 SER A CA 1
ATOM 931 C C . SER A 1 120 ? 7.005 -14.748 -1.312 1.00 95.88 120 SER A C 1
ATOM 933 O O . SER A 1 120 ? 6.354 -15.438 -0.524 1.00 95.88 120 SER A O 1
ATOM 935 N N . ASP A 1 121 ? 7.186 -13.445 -1.112 1.00 96.25 121 ASP A N 1
ATOM 936 C CA . ASP A 1 121 ? 6.683 -12.759 0.082 1.00 96.25 121 ASP A CA 1
ATOM 937 C C . ASP A 1 121 ? 5.149 -12.711 0.103 1.00 96.25 121 ASP A C 1
ATOM 939 O O . ASP A 1 121 ? 4.538 -13.012 1.128 1.00 96.25 121 ASP A O 1
ATOM 943 N N . LEU A 1 122 ? 4.512 -12.510 -1.056 1.00 94.88 122 LEU A N 1
ATOM 944 C CA . LEU A 1 122 ? 3.058 -12.611 -1.196 1.00 94.88 122 LEU A CA 1
ATOM 945 C C . LEU A 1 122 ? 2.535 -14.020 -0.856 1.00 94.88 122 LEU A C 1
ATOM 947 O O . LEU A 1 122 ? 1.435 -14.177 -0.320 1.00 94.88 122 LEU A O 1
ATOM 951 N N . GLN A 1 123 ? 3.296 -15.077 -1.163 1.00 95.12 123 GLN A N 1
ATOM 952 C CA . GLN A 1 123 ? 2.929 -16.437 -0.759 1.00 95.12 123 GLN A CA 1
ATOM 953 C C . GLN A 1 123 ? 3.020 -16.632 0.758 1.00 95.12 123 GLN A C 1
ATOM 955 O O . GLN A 1 123 ? 2.128 -17.267 1.328 1.00 95.12 123 GLN A O 1
A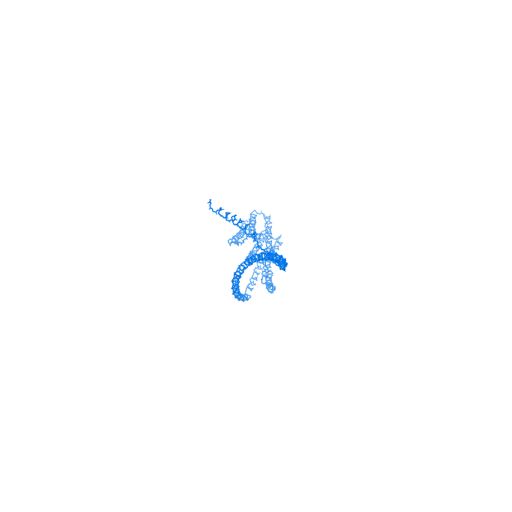TOM 960 N N . LYS A 1 124 ? 4.043 -16.073 1.418 1.00 95.19 124 LYS A N 1
ATOM 961 C CA . LYS A 1 124 ? 4.172 -16.111 2.885 1.00 95.19 124 LYS A CA 1
ATOM 962 C C . LYS A 1 124 ? 3.024 -15.367 3.564 1.00 95.19 124 LYS A C 1
ATOM 964 O O . LYS A 1 124 ? 2.362 -15.945 4.421 1.00 95.19 124 LYS A O 1
ATOM 969 N N . GLU A 1 125 ? 2.699 -14.161 3.105 1.00 94.69 125 GLU A N 1
ATOM 970 C CA . GLU A 1 125 ? 1.582 -13.366 3.634 1.00 94.69 125 GLU A CA 1
ATOM 971 C C . GLU A 1 125 ? 0.238 -14.102 3.488 1.00 94.69 125 GLU A C 1
ATOM 973 O O . GLU A 1 125 ? -0.572 -14.160 4.419 1.00 94.69 125 GLU A O 1
ATOM 978 N N . LYS A 1 126 ? 0.008 -14.767 2.346 1.00 94.56 126 LYS A N 1
ATOM 979 C CA . LYS A 1 126 ? -1.176 -15.622 2.153 1.00 94.56 126 LYS A CA 1
ATOM 980 C C . LYS A 1 126 ? -1.223 -16.792 3.139 1.00 94.56 126 LYS A C 1
ATOM 982 O O . LYS A 1 126 ? -2.316 -17.179 3.559 1.00 94.56 126 LYS A O 1
ATOM 987 N N . GLN A 1 127 ? -0.082 -17.379 3.500 1.00 95.81 127 GLN A N 1
ATOM 988 C CA . GLN A 1 127 ? -0.023 -18.442 4.509 1.00 95.81 127 GLN A CA 1
ATOM 989 C C . GLN A 1 127 ? -0.283 -17.904 5.920 1.00 95.81 127 GLN A C 1
ATOM 991 O O . GLN A 1 127 ? -1.029 -18.530 6.674 1.00 95.81 127 GLN A O 1
ATOM 996 N N . GLU A 1 128 ? 0.269 -16.745 6.269 1.00 95.75 128 GLU A N 1
ATOM 997 C CA . GLU A 1 128 ? 0.031 -16.085 7.557 1.00 95.75 128 GLU A CA 1
ATOM 998 C C . GLU A 1 128 ? -1.434 -15.684 7.719 1.00 95.75 128 GLU A C 1
ATOM 1000 O O . GLU A 1 128 ? -2.057 -16.031 8.721 1.00 95.75 128 GLU A O 1
ATOM 1005 N N . THR A 1 129 ? -2.039 -15.103 6.683 1.00 94.31 129 THR A N 1
ATOM 1006 C CA . THR A 1 129 ? -3.468 -14.756 6.674 1.00 94.31 129 THR A CA 1
ATOM 1007 C C . THR A 1 129 ? -4.350 -15.994 6.869 1.00 94.31 129 THR A C 1
ATOM 1009 O O . THR A 1 129 ? -5.361 -15.946 7.572 1.00 94.31 129 THR A O 1
ATOM 1012 N N . LYS A 1 130 ? -3.984 -17.141 6.275 1.00 95.75 130 LYS A N 1
ATOM 1013 C CA . LYS A 1 130 ? -4.696 -18.412 6.501 1.00 95.75 130 LYS A CA 1
ATOM 1014 C C . LYS A 1 130 ? -4.584 -18.876 7.955 1.00 95.75 130 LYS A C 1
ATOM 1016 O O . LYS A 1 130 ? -5.595 -19.281 8.525 1.00 95.75 130 LYS A O 1
ATOM 1021 N N . LYS A 1 131 ? -3.395 -18.790 8.561 1.00 95.75 131 LYS A N 1
ATOM 1022 C CA . LYS A 1 131 ? -3.187 -19.123 9.981 1.00 95.75 131 LYS A CA 1
ATOM 1023 C C . LYS A 1 131 ? -3.975 -18.188 10.899 1.00 95.75 131 LYS A C 1
ATOM 1025 O O . LYS A 1 131 ? -4.611 -18.655 11.839 1.00 95.75 131 LYS A O 1
ATOM 1030 N N . GLU A 1 132 ? -4.002 -16.891 10.603 1.00 94.38 132 GLU A N 1
ATOM 1031 C CA . GLU A 1 132 ? -4.764 -15.914 11.382 1.00 94.38 132 GLU A CA 1
ATOM 1032 C C . GLU A 1 132 ? -6.273 -16.181 11.307 1.00 94.38 132 GLU A C 1
ATOM 1034 O O . GLU A 1 132 ? -6.956 -16.155 12.329 1.00 94.38 132 GLU A O 1
ATOM 1039 N N . ARG A 1 133 ? -6.804 -16.521 10.124 1.00 93.75 133 ARG A N 1
ATOM 1040 C CA . ARG A 1 133 ? -8.213 -16.927 9.975 1.00 93.75 133 ARG A CA 1
ATOM 1041 C C . ARG A 1 133 ? -8.545 -18.156 10.820 1.00 93.75 133 ARG A C 1
ATOM 1043 O O . ARG A 1 133 ? -9.548 -18.139 11.525 1.00 93.75 133 ARG A O 1
ATOM 1050 N N . GLN A 1 134 ? -7.681 -19.171 10.823 1.00 95.44 134 GLN A N 1
ATOM 1051 C CA . GLN A 1 134 ? -7.857 -20.355 11.673 1.00 95.44 134 GLN A CA 1
ATOM 1052 C C . GLN A 1 134 ? -7.828 -20.007 13.170 1.00 95.44 134 GLN A C 1
ATOM 1054 O O . GLN A 1 134 ? -8.638 -20.525 13.940 1.00 95.44 134 GLN A O 1
ATOM 1059 N N . ALA A 1 135 ? -6.942 -19.100 13.592 1.00 94.06 135 ALA A N 1
ATOM 1060 C CA . ALA A 1 135 ? -6.891 -18.624 14.973 1.00 94.06 135 ALA A CA 1
ATOM 1061 C C . ALA A 1 135 ? -8.164 -17.851 15.361 1.00 94.06 135 ALA A C 1
ATOM 1063 O O . ALA A 1 135 ? -8.740 -18.109 16.418 1.00 94.06 135 ALA A O 1
ATOM 1064 N N . ARG A 1 136 ? -8.654 -16.961 14.488 1.00 91.75 136 ARG A N 1
ATOM 1065 C CA . ARG A 1 136 ? -9.908 -16.217 14.693 1.00 91.75 136 ARG A CA 1
ATOM 1066 C C . ARG A 1 136 ? -11.117 -17.145 14.781 1.00 91.75 136 ARG A C 1
ATOM 1068 O O . ARG A 1 136 ? -11.955 -16.956 15.656 1.00 91.75 136 ARG A O 1
ATOM 1075 N N . GLU A 1 137 ? -11.192 -18.172 13.936 1.00 96.25 137 GLU A N 1
ATOM 1076 C CA . GLU A 1 137 ? -12.247 -19.189 14.017 1.00 96.25 137 GLU A CA 1
ATOM 1077 C C . GLU A 1 137 ? -12.203 -19.961 15.338 1.00 96.25 137 GLU A C 1
ATOM 1079 O O . GLU A 1 137 ? -13.251 -20.223 15.928 1.00 96.25 137 GLU A O 1
ATOM 1084 N N . LYS A 1 138 ? -11.008 -20.303 15.835 1.00 97.12 138 LYS A N 1
ATOM 1085 C CA . LYS A 1 138 ? -10.859 -20.965 17.136 1.00 97.12 138 LYS A CA 1
ATOM 1086 C C . LYS A 1 138 ? -11.367 -20.076 18.276 1.00 97.12 138 LYS A C 1
ATOM 1088 O O . LYS A 1 138 ? -12.175 -20.538 19.077 1.00 97.12 138 LYS A O 1
ATOM 1093 N N . VAL A 1 139 ? -10.964 -18.804 18.302 1.00 93.38 139 VAL A N 1
ATOM 1094 C CA . VAL A 1 139 ? -11.433 -17.828 19.304 1.00 93.38 139 VAL A CA 1
ATOM 1095 C C . VAL A 1 139 ? -12.947 -17.623 19.213 1.00 93.38 139 VAL A C 1
ATOM 1097 O O . VAL A 1 139 ? -13.617 -17.577 20.239 1.00 93.38 139 VAL A O 1
ATOM 1100 N N . ALA A 1 140 ? -13.518 -17.562 18.007 1.00 90.75 140 ALA A N 1
ATOM 1101 C CA . ALA A 1 140 ? -14.964 -17.441 17.824 1.00 90.75 140 ALA A CA 1
ATOM 1102 C C . ALA A 1 140 ? -15.729 -18.648 18.395 1.00 90.75 140 ALA A C 1
ATOM 1104 O O . ALA A 1 140 ? -16.774 -18.470 19.021 1.00 90.75 140 ALA A O 1
ATOM 1105 N N . ARG A 1 141 ? -15.199 -19.870 18.234 1.00 96.06 141 ARG A N 1
ATOM 1106 C CA . ARG A 1 141 ? -15.779 -21.083 18.842 1.00 96.06 141 ARG A CA 1
ATOM 1107 C C . ARG A 1 141 ? -15.696 -21.051 20.367 1.00 96.06 141 ARG A C 1
ATOM 1109 O O . ARG A 1 141 ? -16.666 -21.412 21.027 1.00 96.06 141 ARG A O 1
ATOM 1116 N N . GLU A 1 142 ? -14.567 -20.614 20.924 1.00 93.88 142 GLU A N 1
ATOM 1117 C CA . GLU A 1 142 ? -14.400 -20.467 22.376 1.00 93.88 142 GLU A CA 1
ATOM 1118 C C . GLU A 1 142 ? -15.358 -19.411 22.946 1.00 93.88 142 GLU A C 1
ATOM 1120 O O . GLU A 1 142 ? -16.031 -19.675 23.939 1.00 93.88 142 GLU A O 1
ATOM 1125 N N . LEU A 1 143 ? -15.514 -18.267 22.271 1.00 88.94 143 LEU A N 1
ATOM 1126 C CA . LEU A 1 143 ? -16.450 -17.217 22.675 1.00 88.94 143 LEU A CA 1
ATOM 1127 C C . LEU A 1 143 ? -17.907 -17.698 22.634 1.00 88.94 143 LEU A C 1
ATOM 1129 O O . LEU A 1 143 ? -18.653 -17.451 23.577 1.00 88.94 143 LEU A O 1
ATOM 1133 N N . ALA A 1 144 ? -18.302 -18.419 21.579 1.00 91.12 144 ALA A N 1
ATOM 1134 C CA . ALA A 1 144 ? -19.638 -19.003 21.473 1.00 91.12 144 ALA A CA 1
ATOM 1135 C C . ALA A 1 144 ? -19.911 -20.013 22.599 1.00 91.12 144 ALA A C 1
ATOM 1137 O O . ALA A 1 144 ? -21.002 -20.027 23.169 1.00 91.12 144 ALA A O 1
ATOM 1138 N N . LYS A 1 145 ? -18.905 -20.819 22.966 1.00 95.81 145 LYS A N 1
ATOM 1139 C CA . LYS A 1 145 ? -18.993 -21.747 24.098 1.00 95.81 145 LYS A CA 1
ATOM 1140 C C . LYS A 1 145 ? -19.177 -20.999 25.422 1.00 95.81 145 LYS A C 1
ATOM 1142 O O . LYS A 1 145 ? -20.106 -21.311 26.159 1.00 95.81 145 LYS A O 1
ATOM 1147 N N . SER A 1 146 ? -18.349 -19.993 25.704 1.00 89.38 146 SER A N 1
ATOM 1148 C CA . SER A 1 146 ? -18.483 -19.186 26.923 1.00 89.38 146 SER A CA 1
ATOM 1149 C C . SER A 1 146 ? -19.814 -18.437 26.976 1.00 89.38 146 SER A C 1
ATOM 1151 O O . SER A 1 146 ? -20.421 -18.353 28.037 1.00 89.38 146 SER A O 1
ATOM 1153 N N . GLN A 1 147 ? -20.310 -17.929 25.845 1.00 88.75 147 GLN A N 1
ATOM 1154 C CA . GLN A 1 147 ? -21.622 -17.286 25.778 1.00 88.75 147 GLN A CA 1
ATOM 1155 C C . GLN A 1 147 ? -22.750 -18.265 26.133 1.00 88.75 147 GLN A C 1
ATOM 1157 O O . GLN A 1 147 ? -23.626 -17.907 26.917 1.00 88.75 147 GLN A O 1
ATOM 1162 N N . ALA A 1 148 ? -22.701 -19.503 25.631 1.00 92.00 148 ALA A N 1
ATOM 1163 C CA . ALA A 1 148 ? -23.661 -20.544 25.999 1.00 92.00 148 ALA A CA 1
ATOM 1164 C C . ALA A 1 148 ? -23.586 -20.908 27.495 1.00 92.00 148 ALA A C 1
ATOM 1166 O O . ALA A 1 148 ? -24.620 -21.061 28.142 1.00 92.00 148 ALA A O 1
ATOM 1167 N N . GLU A 1 149 ? -22.380 -20.992 28.068 1.00 92.06 149 GLU A N 1
ATOM 1168 C CA . GLU A 1 149 ? -22.181 -21.220 29.508 1.00 92.06 149 GLU A CA 1
ATOM 1169 C C . GLU A 1 149 ? -22.751 -20.070 30.356 1.00 92.06 149 GLU A C 1
ATOM 1171 O O . GLU A 1 149 ? -23.440 -20.319 31.346 1.00 92.06 149 GLU A O 1
ATOM 1176 N N . PHE A 1 150 ? -22.529 -18.814 29.952 1.00 83.44 150 PHE A N 1
ATOM 1177 C CA . PHE A 1 150 ? -23.113 -17.641 30.610 1.00 83.44 150 PHE A CA 1
ATOM 1178 C C . PHE A 1 150 ? -24.635 -17.634 30.538 1.00 83.44 150 PHE A C 1
ATOM 1180 O O . PHE A 1 150 ? -25.286 -17.293 31.522 1.00 83.44 150 PHE A O 1
ATOM 1187 N N . GLN A 1 151 ? -25.203 -18.011 29.396 1.00 84.06 151 GLN A N 1
ATOM 1188 C CA . GLN A 1 151 ? -26.648 -18.052 29.208 1.00 84.06 151 GLN A CA 1
ATOM 1189 C C . GLN A 1 151 ? -27.279 -19.144 30.080 1.00 84.06 151 GLN A C 1
ATOM 1191 O O . GLN A 1 151 ? -28.226 -18.871 30.809 1.00 84.06 151 GLN A O 1
ATOM 1196 N N . ALA A 1 152 ? -26.655 -20.324 30.152 1.00 89.06 152 ALA A N 1
ATOM 1197 C CA . ALA A 1 152 ? -27.062 -21.375 31.081 1.00 89.06 152 ALA A CA 1
ATOM 1198 C C . ALA A 1 152 ? -26.943 -20.948 32.559 1.00 89.06 152 ALA A C 1
ATOM 1200 O O . ALA A 1 152 ? -27.787 -21.307 33.380 1.00 89.06 152 ALA A O 1
ATOM 1201 N N . LEU A 1 153 ? -25.907 -20.181 32.923 1.00 79.00 153 LEU A N 1
ATOM 1202 C CA . LEU A 1 153 ? -25.759 -19.627 34.273 1.00 79.00 153 LEU A CA 1
ATOM 1203 C C . LEU A 1 153 ? -26.841 -18.582 34.572 1.00 79.00 153 LEU A C 1
ATOM 1205 O O . LEU A 1 153 ? -27.400 -18.576 35.665 1.00 79.00 153 LEU A O 1
ATOM 1209 N N . HIS A 1 154 ? -27.142 -17.716 33.607 1.00 78.31 154 HIS A N 1
ATOM 1210 C CA . HIS A 1 154 ? -28.201 -16.721 33.711 1.00 78.31 154 HIS A CA 1
ATOM 1211 C C . HIS A 1 154 ? -29.564 -17.386 33.917 1.00 78.31 154 HIS A C 1
ATOM 1213 O O . HIS A 1 154 ? -30.295 -16.984 34.814 1.00 78.31 154 HIS A O 1
ATOM 1219 N N . ASP A 1 155 ? -29.880 -18.440 33.163 1.00 79.50 155 ASP A N 1
ATOM 1220 C CA . ASP A 1 155 ? -31.129 -19.190 33.325 1.00 79.50 155 ASP A CA 1
ATOM 1221 C C . ASP A 1 155 ? -31.223 -19.826 34.718 1.00 79.50 155 ASP A C 1
ATOM 1223 O O . ASP A 1 155 ? -32.273 -19.772 35.359 1.00 79.50 155 ASP A O 1
ATOM 1227 N N . ARG A 1 156 ? -30.105 -20.342 35.251 1.00 79.00 156 ARG A N 1
ATOM 1228 C CA . ARG A 1 156 ? -30.035 -20.811 36.645 1.00 79.00 156 ARG A CA 1
ATOM 1229 C C . ARG A 1 156 ? -30.239 -19.681 37.651 1.00 79.00 156 ARG A C 1
ATOM 1231 O O . ARG A 1 156 ? -30.895 -19.904 38.660 1.00 79.00 156 ARG A O 1
ATOM 1238 N N . PHE A 1 157 ? -29.707 -18.487 37.393 1.00 66.81 157 PHE A N 1
ATOM 1239 C CA . PHE A 1 157 ? -29.913 -17.315 38.248 1.00 66.81 157 PHE A CA 1
ATOM 1240 C C . PHE A 1 157 ? -31.355 -16.814 38.210 1.00 66.81 157 PHE A C 1
ATOM 1242 O O . PHE A 1 157 ? -31.902 -16.496 39.259 1.00 66.81 157 PHE A O 1
ATOM 1249 N N . ALA A 1 158 ? -31.981 -16.782 37.034 1.00 65.56 158 ALA A N 1
ATOM 1250 C CA . ALA A 1 158 ? -33.391 -16.445 36.876 1.00 65.56 158 ALA A CA 1
ATOM 1251 C C . ALA A 1 158 ? -34.295 -17.452 37.607 1.00 65.56 158 ALA A C 1
ATOM 1253 O O . ALA A 1 158 ? -35.334 -17.076 38.144 1.00 65.56 158 ALA A O 1
ATOM 1254 N N . GLN A 1 159 ? -33.875 -18.719 37.669 1.00 66.38 159 GLN A N 1
ATOM 1255 C CA . GLN A 1 159 ? -34.534 -19.761 38.458 1.00 66.38 159 GLN A CA 1
ATOM 1256 C C . GLN A 1 159 ? -34.192 -19.696 39.958 1.00 66.38 159 GLN A C 1
ATOM 1258 O O . GLN A 1 159 ? -34.973 -20.180 40.777 1.00 66.38 159 GLN A O 1
ATOM 1263 N N . SER A 1 160 ? -33.053 -19.114 40.352 1.00 51.44 160 SER A N 1
ATOM 1264 C CA . SER A 1 160 ? -32.632 -19.028 41.753 1.00 51.44 160 SER A CA 1
ATOM 1265 C C . SER A 1 160 ? -33.164 -17.762 42.426 1.00 51.44 160 SER A C 1
ATOM 1267 O O . SER A 1 160 ? -32.835 -16.661 42.003 1.00 51.44 160 SER A O 1
ATOM 1269 N N . SER A 1 161 ? -33.956 -17.963 43.478 1.00 53.59 161 SER A N 1
ATOM 1270 C CA . SER A 1 161 ? -34.342 -17.135 44.640 1.00 53.59 161 SER A CA 1
ATOM 1271 C C . SER A 1 161 ? -34.037 -15.628 44.772 1.00 53.59 161 SER A C 1
ATOM 1273 O O . SER A 1 161 ? -34.594 -15.042 45.683 1.00 53.59 161 SER A O 1
ATOM 1275 N N . VAL A 1 162 ? -33.223 -14.937 43.972 1.00 53.50 162 VAL A N 1
ATOM 1276 C CA . VAL A 1 162 ? -32.844 -13.525 44.190 1.00 53.50 162 VAL A CA 1
ATOM 1277 C C . VAL A 1 162 ? -34.012 -12.569 43.957 1.00 53.50 162 VAL A C 1
ATOM 1279 O O . VAL A 1 162 ? -34.211 -11.651 44.747 1.00 53.50 162 VAL A O 1
ATOM 1282 N N . THR A 1 163 ? -34.829 -12.794 42.928 1.00 56.81 163 THR A N 1
ATOM 1283 C CA . THR A 1 163 ? -36.084 -12.049 42.716 1.00 56.81 163 THR A CA 1
ATOM 1284 C C . THR A 1 163 ? -37.060 -12.295 43.860 1.00 56.81 163 THR A C 1
ATOM 1286 O O . THR A 1 163 ? -37.725 -11.371 44.320 1.00 56.81 163 THR A O 1
ATOM 1289 N N . THR A 1 164 ? -37.103 -13.532 44.355 1.00 58.59 164 THR A N 1
ATOM 1290 C CA . THR A 1 164 ? -37.924 -13.935 45.499 1.00 58.59 164 THR A CA 1
ATOM 1291 C C . THR A 1 164 ? -37.434 -13.278 46.790 1.00 58.59 164 THR A C 1
ATOM 1293 O O . THR A 1 164 ? -38.239 -12.712 47.514 1.00 58.59 164 THR A O 1
ATOM 1296 N N . ILE A 1 165 ? -36.118 -13.263 47.026 1.00 59.62 165 ILE A N 1
ATOM 1297 C CA . ILE A 1 165 ? -35.461 -12.636 48.177 1.00 59.62 165 ILE A CA 1
ATOM 1298 C C . ILE A 1 165 ? -35.716 -11.128 48.150 1.00 59.62 165 ILE A C 1
ATOM 1300 O O . ILE A 1 165 ? -36.155 -10.577 49.151 1.00 59.62 165 ILE A O 1
ATOM 1304 N N . TRP A 1 166 ? -35.531 -10.465 47.005 1.00 65.50 166 TRP A N 1
ATOM 1305 C CA . TRP A 1 166 ? -35.764 -9.023 46.876 1.00 65.50 166 TRP A CA 1
ATOM 1306 C C . TRP A 1 166 ? -37.222 -8.639 47.153 1.00 65.50 166 TRP A C 1
ATOM 1308 O O . TRP A 1 166 ? -37.470 -7.664 47.857 1.00 65.50 166 TRP A O 1
ATOM 1318 N N . LEU A 1 167 ? -38.182 -9.428 46.656 1.00 65.44 167 LEU A N 1
ATOM 1319 C CA . LEU A 1 167 ? -39.603 -9.243 46.958 1.00 65.44 167 LEU A CA 1
ATOM 1320 C C . LEU A 1 167 ? -39.896 -9.439 48.450 1.00 65.44 167 LEU A C 1
ATOM 1322 O O . LEU A 1 167 ? -40.524 -8.569 49.044 1.00 65.44 167 LEU A O 1
ATOM 1326 N N . THR A 1 168 ? -39.376 -10.503 49.072 1.00 66.25 168 THR A N 1
ATOM 1327 C CA . THR A 1 168 ? -39.574 -10.739 50.514 1.00 66.25 168 THR A CA 1
ATOM 1328 C C . THR A 1 168 ? -38.956 -9.637 51.375 1.00 66.25 168 THR A C 1
ATOM 1330 O O . THR A 1 168 ? -39.603 -9.132 52.283 1.00 66.25 168 THR A O 1
ATOM 1333 N N . THR A 1 169 ? -37.748 -9.162 51.052 1.00 65.19 169 THR A N 1
ATOM 1334 C CA . THR A 1 169 ? -37.103 -8.085 51.819 1.00 65.19 169 THR A CA 1
ATOM 1335 C C . THR A 1 169 ? -37.820 -6.744 51.635 1.00 65.19 169 THR A C 1
ATOM 1337 O O . THR A 1 169 ? -37.903 -5.958 52.575 1.00 65.19 169 THR A O 1
ATOM 1340 N N . ALA A 1 170 ? -38.359 -6.464 50.444 1.00 62.50 170 ALA A N 1
ATOM 1341 C CA . ALA A 1 170 ? -39.147 -5.257 50.205 1.00 62.50 170 ALA A CA 1
ATOM 1342 C C . ALA A 1 170 ? -40.488 -5.274 50.962 1.00 62.50 170 ALA A C 1
ATOM 1344 O O . ALA A 1 170 ? -40.926 -4.224 51.435 1.00 62.50 170 ALA A O 1
ATOM 1345 N N . GLU A 1 171 ? -41.121 -6.443 51.100 1.00 68.44 171 GLU A N 1
ATOM 1346 C CA . GLU A 1 171 ? -42.329 -6.616 51.915 1.00 68.44 171 GLU A CA 1
ATOM 1347 C C . GLU A 1 171 ? -42.047 -6.408 53.407 1.00 68.44 171 GLU A C 1
ATOM 1349 O O . GLU A 1 171 ? -42.765 -5.631 54.042 1.00 68.44 171 GLU A O 1
ATOM 1354 N N . ASP A 1 172 ? -40.971 -7.001 53.931 1.00 65.06 172 ASP A N 1
ATOM 1355 C CA . ASP A 1 172 ? -40.560 -6.853 55.334 1.00 65.06 172 ASP A CA 1
ATOM 1356 C C . ASP A 1 172 ? -40.219 -5.390 55.678 1.00 65.06 172 ASP A C 1
ATOM 1358 O O . ASP A 1 172 ? -40.671 -4.849 56.689 1.00 65.06 172 ASP A O 1
ATOM 1362 N N . MET A 1 173 ? -39.481 -4.696 54.801 1.00 59.00 173 MET A N 1
ATOM 1363 C CA . MET A 1 173 ? -39.159 -3.275 54.993 1.00 59.00 173 MET A CA 1
ATOM 1364 C C . MET A 1 173 ? -40.402 -2.380 54.917 1.00 59.00 173 MET A C 1
ATOM 1366 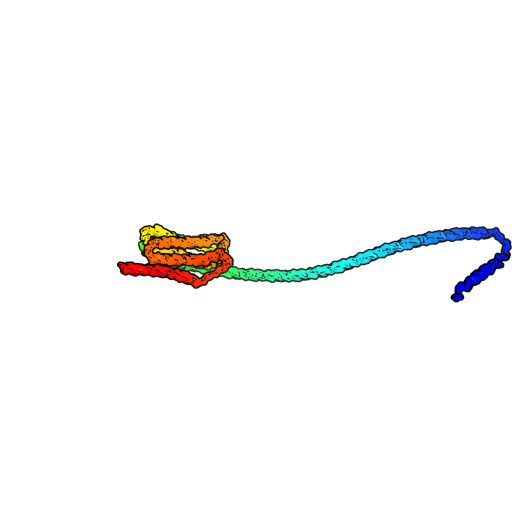O O . MET A 1 173 ? -40.493 -1.384 55.636 1.00 59.00 173 MET A O 1
ATOM 1370 N N . ALA A 1 174 ? -41.366 -2.700 54.052 1.00 65.94 174 ALA A N 1
ATOM 1371 C CA . ALA A 1 174 ? -42.615 -1.950 53.969 1.00 65.94 174 ALA A CA 1
ATOM 1372 C C . ALA A 1 174 ? -43.460 -2.105 55.247 1.00 65.94 174 ALA A C 1
ATOM 1374 O O . ALA A 1 174 ? -44.073 -1.127 55.686 1.00 65.94 174 ALA A O 1
ATOM 1375 N N . ASP A 1 175 ? -43.444 -3.286 55.873 1.00 65.81 175 ASP A N 1
ATOM 1376 C CA . ASP A 1 175 ? -44.091 -3.530 57.166 1.00 65.81 175 ASP A CA 1
ATOM 1377 C C . ASP A 1 175 ? -43.420 -2.781 58.317 1.00 65.81 175 ASP A C 1
ATOM 1379 O O . ASP A 1 175 ? -44.115 -2.148 59.119 1.00 65.81 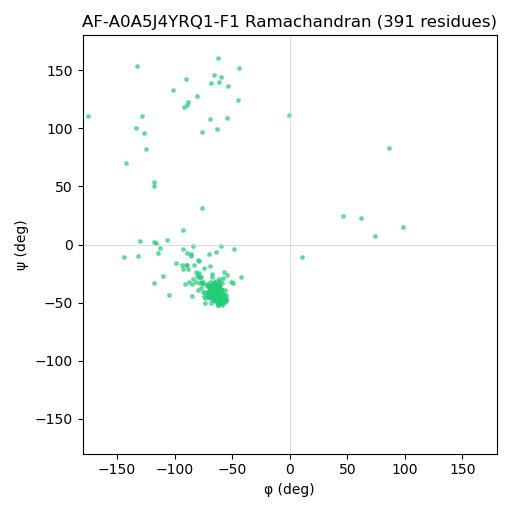175 ASP A O 1
ATOM 1383 N N . GLU A 1 176 ? -42.086 -2.773 58.383 1.00 65.88 176 GLU A N 1
ATOM 1384 C CA . GLU A 1 176 ? -41.343 -1.986 59.378 1.00 65.88 176 GLU A CA 1
ATOM 1385 C C . GLU A 1 176 ? -41.605 -0.480 59.233 1.00 65.88 176 GLU A C 1
ATOM 1387 O O . GLU A 1 176 ? -41.829 0.223 60.220 1.00 65.88 176 GLU A O 1
ATOM 1392 N N . ILE A 1 177 ? -41.641 0.039 58.003 1.00 57.56 177 ILE A N 1
ATOM 1393 C CA . ILE A 1 177 ? -41.939 1.458 57.755 1.00 57.56 177 ILE A CA 1
ATOM 1394 C C . ILE A 1 177 ? -43.394 1.780 58.120 1.00 57.56 177 ILE A C 1
ATOM 1396 O O . ILE A 1 177 ? -43.674 2.821 58.719 1.00 57.56 177 ILE A O 1
ATOM 1400 N N . GLY A 1 178 ? -44.330 0.896 57.781 1.00 62.94 178 GLY A N 1
ATOM 1401 C CA . GLY A 1 178 ? -45.744 1.053 58.106 1.00 62.94 178 GLY A CA 1
ATOM 1402 C C . GLY A 1 178 ? -46.024 1.066 59.607 1.00 62.94 178 GLY A C 1
ATOM 1403 O O . GLY A 1 178 ? -46.785 1.912 60.088 1.00 62.94 178 GLY A O 1
ATOM 1404 N N . THR A 1 179 ? -45.372 0.168 60.350 1.00 69.12 179 THR A N 1
ATOM 1405 C CA . THR A 1 179 ? -45.437 0.117 61.819 1.00 69.12 179 THR A CA 1
ATOM 1406 C C . THR A 1 179 ? -44.765 1.328 62.457 1.00 69.12 179 THR A C 1
ATOM 1408 O O . THR A 1 179 ? -45.354 1.934 63.350 1.00 69.12 179 THR A O 1
ATOM 1411 N N . PHE A 1 180 ? -43.605 1.761 61.956 1.00 62.94 180 PHE A N 1
ATOM 1412 C CA . PHE A 1 180 ? -42.932 2.978 62.422 1.00 62.94 180 PHE A CA 1
ATOM 1413 C C . PHE A 1 180 ? -43.791 4.240 62.244 1.00 62.94 180 PHE A C 1
ATOM 1415 O O . PHE A 1 180 ? -43.824 5.107 63.116 1.00 62.94 180 PHE A O 1
ATOM 1422 N N . LEU A 1 181 ? -44.517 4.342 61.129 1.00 58.81 181 LEU A N 1
ATOM 1423 C CA . LEU A 1 181 ? -45.398 5.475 60.831 1.00 58.81 181 LEU A CA 1
ATOM 1424 C C . LEU A 1 181 ? -46.799 5.349 61.458 1.00 58.81 181 LEU A C 1
ATOM 1426 O O . LEU A 1 181 ? -47.621 6.249 61.279 1.00 58.81 181 LEU A O 1
ATOM 1430 N N . GLY A 1 182 ? -47.094 4.249 62.163 1.00 74.56 182 GLY A N 1
ATOM 1431 C CA . GLY A 1 182 ? -48.388 4.002 62.808 1.00 74.56 182 GLY A CA 1
ATOM 1432 C C . GLY A 1 182 ? -49.571 3.933 61.836 1.00 74.56 182 GLY A C 1
ATOM 1433 O O . GLY A 1 182 ? -50.709 4.183 62.232 1.00 74.56 182 GLY A O 1
ATOM 1434 N N . SER A 1 183 ? -49.323 3.640 60.555 1.00 74.25 183 SER A N 1
ATOM 1435 C CA . SER A 1 183 ? -50.343 3.672 59.504 1.00 74.25 183 SER A CA 1
ATOM 1436 C C . SER A 1 183 ? -50.263 2.419 58.626 1.00 74.25 183 SER A C 1
ATOM 1438 O O . SER A 1 183 ? -49.449 2.367 57.698 1.00 74.25 183 SER A O 1
ATOM 1440 N N . PRO A 1 184 ? -51.147 1.428 58.851 1.00 72.12 184 PRO A N 1
ATOM 1441 C CA . PRO A 1 184 ? -51.185 0.200 58.054 1.00 72.12 184 PRO A CA 1
ATOM 1442 C C . PRO A 1 184 ? -51.422 0.480 56.564 1.00 72.12 184 PRO A C 1
ATOM 1444 O O . PRO A 1 184 ? -50.840 -0.164 55.699 1.00 72.12 184 PRO A O 1
ATOM 1447 N N . ARG A 1 185 ? -52.192 1.534 56.251 1.00 68.38 185 ARG A N 1
ATOM 1448 C CA . ARG A 1 185 ? -52.438 1.973 54.868 1.00 68.38 185 ARG A CA 1
ATOM 1449 C C . ARG A 1 185 ? -51.170 2.393 54.125 1.00 68.38 185 ARG A C 1
ATOM 1451 O O . ARG A 1 185 ? -51.136 2.285 52.903 1.00 68.38 185 ARG A O 1
ATOM 1458 N N . ILE A 1 186 ? -50.157 2.905 54.829 1.00 61.28 186 ILE A N 1
ATOM 1459 C CA . ILE A 1 186 ? -48.879 3.284 54.211 1.00 61.28 186 ILE A CA 1
ATOM 1460 C C . ILE A 1 186 ? -48.038 2.032 53.934 1.00 61.28 186 ILE A C 1
ATOM 1462 O O . ILE A 1 186 ? -47.428 1.958 52.872 1.00 61.28 186 ILE A O 1
ATOM 1466 N N . ALA A 1 187 ? -48.074 1.035 54.825 1.00 65.50 187 ALA A N 1
ATOM 1467 C CA . ALA A 1 187 ? -47.433 -0.267 54.621 1.00 65.50 187 ALA A CA 1
ATOM 1468 C C . ALA A 1 187 ? -47.977 -0.960 53.362 1.00 65.50 187 ALA A C 1
ATOM 1470 O O . ALA A 1 187 ? -47.220 -1.294 52.451 1.00 65.50 187 ALA A O 1
ATOM 1471 N N . ASP A 1 188 ? -49.306 -1.073 53.263 1.00 72.69 188 ASP A N 1
ATOM 1472 C CA . ASP A 1 188 ? -49.981 -1.713 52.130 1.00 72.69 188 ASP A CA 1
ATOM 1473 C C . ASP A 1 188 ? -49.690 -0.985 50.816 1.00 72.69 188 ASP A C 1
ATOM 1475 O O . ASP A 1 188 ? -49.414 -1.610 49.793 1.00 72.69 188 ASP A O 1
ATOM 1479 N N . PHE A 1 189 ? -49.688 0.351 50.840 1.00 74.69 189 PHE A N 1
ATOM 1480 C CA . PHE A 1 189 ? -49.335 1.151 49.672 1.00 74.69 189 PHE A CA 1
ATOM 1481 C C . PHE A 1 189 ? -47.882 0.923 49.231 1.00 74.69 189 PHE A C 1
ATOM 1483 O O . PHE A 1 189 ? -47.622 0.795 48.031 1.00 74.69 189 PHE A O 1
ATOM 1490 N N . LEU A 1 190 ? -46.935 0.851 50.173 1.00 62.19 190 LEU A N 1
ATOM 1491 C CA . LEU A 1 190 ? -45.522 0.591 49.886 1.00 62.19 190 LEU A CA 1
ATOM 1492 C C . LEU A 1 190 ? -45.311 -0.816 49.320 1.00 62.19 190 LEU A C 1
ATOM 1494 O O . LEU A 1 190 ? -44.612 -0.954 48.317 1.00 62.19 190 LEU A O 1
ATOM 1498 N N . LYS A 1 191 ? -45.983 -1.831 49.874 1.00 72.81 191 LYS A N 1
ATOM 1499 C CA . LYS A 1 191 ? -45.972 -3.206 49.351 1.00 72.81 191 LYS A CA 1
ATOM 1500 C C . LYS A 1 191 ? -46.516 -3.287 47.931 1.00 72.81 191 LYS A C 1
ATOM 1502 O O . LYS A 1 191 ? -45.852 -3.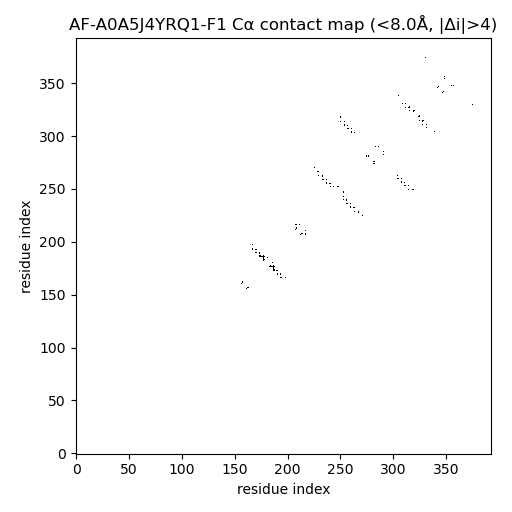809 47.037 1.00 72.81 191 LYS A O 1
ATOM 1507 N N . MET A 1 192 ? -47.694 -2.705 47.691 1.00 72.00 192 MET A N 1
ATOM 1508 C CA . MET A 1 192 ? -48.321 -2.708 46.366 1.00 72.00 192 MET A CA 1
ATOM 1509 C C . MET A 1 192 ? -47.468 -1.955 45.338 1.00 72.00 192 MET A C 1
ATOM 1511 O O . MET A 1 192 ? -47.385 -2.357 44.178 1.00 72.00 192 MET A O 1
ATOM 1515 N N . SER A 1 193 ? -46.797 -0.884 45.768 1.00 66.00 193 SER A N 1
ATOM 1516 C CA . SER A 1 193 ? -45.873 -0.118 44.931 1.00 66.00 193 SER A CA 1
ATOM 1517 C C . SER A 1 193 ? -44.602 -0.906 44.617 1.00 66.00 193 SER A C 1
ATOM 1519 O O . SER A 1 193 ? -44.205 -0.951 43.455 1.00 66.00 193 SER A O 1
ATOM 1521 N N . ALA A 1 194 ? -43.997 -1.575 45.603 1.00 64.50 194 ALA A N 1
ATOM 1522 C CA . ALA A 1 194 ? -42.823 -2.421 45.406 1.00 64.50 194 ALA A CA 1
ATOM 1523 C C . ALA A 1 194 ? -43.124 -3.574 44.437 1.00 64.50 194 ALA A C 1
ATOM 1525 O O . ALA A 1 194 ? -42.423 -3.729 43.440 1.00 64.50 194 ALA A O 1
ATOM 1526 N N . ALA A 1 195 ? -44.224 -4.303 44.648 1.00 68.44 195 ALA A N 1
ATOM 1527 C CA . ALA A 1 195 ? -44.654 -5.382 43.760 1.00 68.44 195 ALA A CA 1
ATOM 1528 C C . ALA A 1 195 ? -44.903 -4.886 42.324 1.00 68.44 195 ALA A C 1
ATOM 1530 O O . ALA A 1 195 ? -44.462 -5.506 41.352 1.00 68.44 195 ALA A O 1
ATOM 1531 N N . LYS A 1 196 ? -45.560 -3.728 42.174 1.00 70.25 196 LYS A N 1
ATOM 1532 C CA . LYS A 1 196 ? -45.857 -3.155 40.857 1.00 70.25 196 LYS A CA 1
ATOM 1533 C C . LYS A 1 196 ? -44.602 -2.662 40.138 1.00 70.25 196 LYS A C 1
ATOM 1535 O O . LYS A 1 196 ? -44.472 -2.914 38.941 1.00 70.25 196 LYS A O 1
ATOM 1540 N N . ILE A 1 197 ? -43.661 -2.041 40.851 1.00 60.72 197 ILE A N 1
ATOM 1541 C CA . ILE A 1 197 ? -42.353 -1.638 40.310 1.00 60.72 197 ILE A CA 1
ATOM 1542 C C . ILE A 1 197 ? -41.564 -2.866 39.856 1.00 60.72 197 ILE A C 1
ATOM 1544 O O . ILE A 1 197 ? -41.022 -2.852 38.752 1.00 60.72 197 ILE A O 1
ATOM 1548 N N . THR A 1 198 ? -41.544 -3.946 40.638 1.00 63.09 198 THR A N 1
ATOM 1549 C CA . THR A 1 198 ? -40.872 -5.193 40.245 1.00 63.09 198 THR A CA 1
ATOM 1550 C C . THR A 1 198 ? -41.494 -5.787 38.983 1.00 63.09 198 THR A C 1
ATOM 1552 O O . THR A 1 198 ? -40.761 -6.134 38.060 1.00 63.09 198 THR A O 1
ATOM 1555 N N . SER A 1 199 ? -42.830 -5.828 38.884 1.00 70.75 199 SER A N 1
ATOM 1556 C CA . SER A 1 199 ? -43.513 -6.325 37.677 1.00 70.75 199 SER A CA 1
ATOM 1557 C C . SER A 1 199 ? -43.203 -5.479 36.436 1.00 70.75 199 SER A C 1
ATOM 1559 O O . SER A 1 199 ? -42.812 -6.025 35.411 1.00 70.75 199 SER A O 1
ATOM 1561 N N . LEU A 1 200 ? -43.246 -4.146 36.554 1.00 63.91 200 LEU A N 1
ATOM 1562 C CA . LEU A 1 200 ? -42.909 -3.220 35.469 1.00 63.91 200 LEU A CA 1
ATOM 1563 C C . LEU A 1 200 ? -41.442 -3.335 35.055 1.00 63.91 200 LEU A C 1
ATOM 1565 O O . LEU A 1 200 ? -41.122 -3.212 33.877 1.00 63.91 200 LEU A O 1
ATOM 1569 N N . THR A 1 201 ? -40.547 -3.589 36.011 1.00 58.47 201 THR A N 1
ATOM 1570 C CA . THR A 1 201 ? -39.119 -3.782 35.737 1.00 58.47 201 THR A CA 1
ATOM 1571 C C . THR A 1 201 ? -38.885 -5.081 34.971 1.00 58.47 201 THR A C 1
ATOM 1573 O O . THR A 1 201 ? -38.079 -5.094 34.046 1.00 58.47 201 THR A O 1
ATOM 1576 N N . LEU A 1 202 ? -39.606 -6.155 35.305 1.00 64.56 202 LEU A N 1
ATOM 1577 C CA . LEU A 1 202 ? -39.537 -7.431 34.589 1.00 64.56 202 LEU A CA 1
ATOM 1578 C C . LEU A 1 202 ? -40.146 -7.331 33.181 1.00 64.56 202 LEU A C 1
ATOM 1580 O O . LEU A 1 202 ? -39.504 -7.752 32.222 1.00 64.56 202 LEU A O 1
ATOM 1584 N N . GLU A 1 203 ? -41.317 -6.704 33.032 1.00 67.06 203 GLU A N 1
ATOM 1585 C CA . GLU A 1 203 ? -41.959 -6.477 31.728 1.00 67.06 203 GLU A CA 1
ATOM 1586 C C . GLU A 1 203 ? -41.127 -5.554 30.822 1.00 67.06 203 GLU A C 1
ATOM 1588 O O . GLU A 1 203 ? -40.957 -5.835 29.636 1.00 67.06 203 GLU A O 1
ATOM 1593 N N . MET A 1 204 ? -40.546 -4.473 31.363 1.00 53.41 204 MET A N 1
ATOM 1594 C CA . MET A 1 204 ? -39.621 -3.624 30.603 1.00 53.41 204 MET A CA 1
ATOM 1595 C C . MET A 1 204 ? -38.319 -4.351 30.265 1.00 53.41 204 MET A C 1
ATOM 1597 O O . MET A 1 204 ? -37.770 -4.114 29.194 1.00 53.41 204 MET A O 1
ATOM 1601 N N . ASN A 1 205 ? -37.807 -5.226 31.132 1.00 55.53 205 ASN A N 1
ATOM 1602 C CA . ASN A 1 205 ? -36.605 -6.003 30.830 1.00 55.53 205 ASN A CA 1
ATOM 1603 C C . ASN A 1 205 ? -36.839 -6.914 29.612 1.00 55.53 205 ASN A C 1
ATOM 1605 O O . ASN A 1 205 ? -36.029 -6.911 28.689 1.00 55.53 205 ASN A O 1
ATOM 1609 N N . ASP A 1 206 ? -37.990 -7.585 29.547 1.00 56.22 206 ASP A N 1
ATOM 1610 C CA . ASP A 1 206 ? -38.346 -8.483 28.442 1.00 56.22 206 ASP A CA 1
ATOM 1611 C C . ASP A 1 206 ? -38.632 -7.724 27.128 1.00 56.22 206 ASP A C 1
ATOM 1613 O O . ASP A 1 206 ? -38.087 -8.037 26.062 1.00 56.22 206 ASP A O 1
ATOM 1617 N N . LEU A 1 207 ? -39.400 -6.628 27.198 1.00 56.66 207 LEU A N 1
ATOM 1618 C CA . LEU A 1 207 ? -39.725 -5.794 26.033 1.00 56.66 207 LEU A CA 1
ATOM 1619 C C . LEU A 1 207 ? -38.488 -5.095 25.442 1.00 56.66 207 LEU A C 1
ATOM 1621 O O . LEU A 1 207 ? -38.414 -4.844 24.236 1.00 56.66 207 LEU A O 1
ATOM 1625 N N . VAL A 1 208 ? -37.519 -4.744 26.289 1.00 50.97 208 VAL A N 1
ATOM 1626 C CA . VAL A 1 208 ? -36.328 -4.000 25.873 1.00 50.97 208 VAL A CA 1
ATOM 1627 C C . VAL A 1 208 ? -35.192 -4.946 25.472 1.00 50.97 208 VAL A C 1
ATOM 1629 O O . VAL A 1 208 ? -34.521 -4.639 24.491 1.00 50.97 208 VAL A O 1
ATOM 1632 N N . GLN A 1 209 ? -35.022 -6.124 26.090 1.00 54.19 209 GLN A N 1
ATOM 1633 C CA . GLN A 1 209 ? -34.078 -7.143 25.595 1.00 54.19 209 GLN A CA 1
ATOM 1634 C C . GLN A 1 209 ? -34.429 -7.635 24.186 1.00 54.19 209 GLN A C 1
ATOM 1636 O O . GLN A 1 209 ? -33.534 -7.844 23.366 1.00 54.19 209 GLN A O 1
ATOM 1641 N N . THR A 1 210 ? -35.721 -7.782 23.885 1.00 59.06 210 THR A N 1
ATOM 1642 C CA . THR A 1 210 ? -36.189 -8.272 22.581 1.00 59.06 210 THR A CA 1
ATOM 1643 C C . THR A 1 210 ? -36.119 -7.221 21.470 1.00 59.06 210 THR A C 1
ATOM 1645 O O . THR A 1 210 ? -35.941 -7.585 20.307 1.00 59.06 210 THR A O 1
ATOM 1648 N N . LYS A 1 211 ? -36.220 -5.920 21.791 1.00 54.06 211 LYS A N 1
ATOM 1649 C CA . LYS A 1 211 ? -36.251 -4.838 20.782 1.00 54.06 211 LYS A CA 1
ATOM 1650 C C . LYS A 1 211 ? -35.022 -3.933 20.725 1.00 54.06 211 LYS A C 1
ATOM 1652 O O . LYS A 1 211 ? -34.750 -3.371 19.667 1.00 54.06 211 LYS A O 1
ATOM 1657 N N . MET A 1 212 ? -34.288 -3.757 21.817 1.00 51.03 212 MET A N 1
ATOM 1658 C CA . MET A 1 212 ? -33.154 -2.834 21.907 1.00 51.03 212 MET A CA 1
ATOM 1659 C C . MET A 1 212 ? -31.943 -3.617 22.406 1.00 51.03 212 MET A C 1
ATOM 1661 O O . MET A 1 212 ? -31.787 -3.832 23.604 1.00 51.03 212 MET A O 1
ATOM 1665 N N . GLY A 1 213 ? -31.092 -4.086 21.488 1.00 60.75 213 GLY A N 1
ATOM 1666 C CA . GLY A 1 213 ? -29.950 -4.948 21.816 1.00 60.75 213 GLY A CA 1
ATOM 1667 C C . GLY A 1 213 ? -29.147 -4.487 23.046 1.00 60.75 213 GLY A C 1
ATOM 1668 O O . GLY A 1 213 ? -29.070 -3.294 23.340 1.00 60.75 213 GLY A O 1
ATOM 1669 N N . ALA A 1 214 ? -28.514 -5.438 23.746 1.00 52.44 214 ALA A N 1
ATOM 1670 C CA . ALA A 1 214 ? -27.971 -5.321 25.112 1.00 52.44 214 ALA A CA 1
ATOM 1671 C C . ALA A 1 214 ? -27.219 -4.016 25.477 1.00 52.44 214 ALA A C 1
ATOM 1673 O O . ALA A 1 214 ? -27.215 -3.607 26.638 1.00 52.44 214 ALA A O 1
ATOM 1674 N N . LYS A 1 215 ? -26.602 -3.329 24.504 1.00 52.84 215 LYS A N 1
ATOM 1675 C CA . LYS A 1 215 ? -25.958 -2.020 24.706 1.00 52.84 215 LYS A CA 1
ATOM 1676 C C . LYS A 1 215 ? -26.937 -0.876 24.995 1.00 52.84 215 LYS A C 1
ATOM 1678 O O . LYS A 1 215 ? -26.646 -0.057 25.861 1.00 52.84 215 LYS A O 1
ATOM 1683 N N . GLN A 1 216 ? -28.071 -0.802 24.298 1.00 54.41 216 GLN A N 1
ATOM 1684 C CA . GLN A 1 216 ? -29.060 0.267 24.495 1.00 54.41 216 GLN A CA 1
ATOM 1685 C C . GLN A 1 216 ? -29.904 0.027 25.753 1.00 54.41 216 GLN A C 1
ATOM 1687 O O . GLN A 1 216 ? -30.212 0.974 26.474 1.00 54.41 216 GLN A O 1
ATOM 1692 N N . TYR A 1 217 ? -30.161 -1.242 26.085 1.00 54.88 217 TYR A N 1
ATOM 1693 C CA . TYR A 1 217 ? -30.819 -1.650 27.329 1.00 54.88 217 TYR A CA 1
ATOM 1694 C C . TYR A 1 217 ? -30.099 -1.122 28.578 1.00 54.88 217 TYR A C 1
ATOM 1696 O O . TYR A 1 217 ? -30.710 -0.496 29.445 1.00 54.88 217 TYR A O 1
ATOM 1704 N N . GLY A 1 218 ? -28.772 -1.294 28.633 1.00 58.69 218 GLY A N 1
ATOM 1705 C CA . GLY A 1 218 ? -27.967 -0.807 29.751 1.00 58.69 218 GLY A CA 1
ATOM 1706 C C . GLY A 1 218 ? -28.035 0.712 29.931 1.00 58.69 218 GLY A C 1
ATOM 1707 O O . GLY A 1 218 ? -27.959 1.185 31.059 1.00 58.69 218 GLY A O 1
ATOM 1708 N N . LEU A 1 219 ? -28.207 1.480 28.851 1.00 62.03 219 LEU A N 1
ATOM 1709 C CA . LEU A 1 219 ? -28.355 2.934 28.923 1.00 62.03 219 LEU A CA 1
ATOM 1710 C C . LEU A 1 219 ? -29.735 3.322 29.468 1.00 62.03 219 LEU A C 1
ATOM 1712 O O . LEU A 1 219 ? -29.815 4.092 30.418 1.00 62.03 219 LEU A O 1
ATOM 1716 N N . VAL A 1 220 ? -30.810 2.757 28.910 1.00 58.38 220 VAL A N 1
ATOM 1717 C CA . VAL A 1 220 ? -32.189 3.098 29.298 1.00 58.38 220 VAL A CA 1
ATOM 1718 C C . VAL A 1 220 ? -32.450 2.745 30.759 1.00 58.38 220 VAL A C 1
ATOM 1720 O O . VAL A 1 220 ? -32.934 3.592 31.504 1.00 58.38 220 VAL A O 1
ATOM 1723 N N . VAL A 1 221 ? -32.062 1.547 31.204 1.00 55.69 221 VAL A N 1
ATOM 1724 C CA . VAL A 1 221 ? -32.263 1.128 32.599 1.00 55.69 221 VAL A CA 1
ATOM 1725 C C . VAL A 1 221 ? -31.445 1.978 33.562 1.00 55.69 221 VAL A C 1
ATOM 1727 O O . VAL A 1 221 ? -31.967 2.381 34.597 1.00 55.69 221 VAL A O 1
ATOM 1730 N N . ARG A 1 222 ? -30.196 2.327 33.225 1.00 59.41 222 ARG A N 1
ATOM 1731 C CA . ARG A 1 222 ? -29.387 3.229 34.063 1.00 59.41 222 ARG A CA 1
ATOM 1732 C C . ARG A 1 222 ? -30.005 4.619 34.154 1.00 59.41 222 ARG A C 1
ATOM 1734 O O . ARG A 1 222 ? -30.053 5.171 35.247 1.00 59.41 222 ARG A O 1
ATOM 1741 N N . SER A 1 223 ? -30.508 5.160 33.047 1.00 60.19 223 SER A N 1
ATOM 1742 C CA . SER A 1 223 ? -31.146 6.478 33.015 1.00 60.19 223 SER A CA 1
ATOM 1743 C C . SER A 1 223 ? -32.464 6.503 33.783 1.00 60.19 223 SER A C 1
ATOM 1745 O O . SER A 1 223 ? -32.723 7.455 34.510 1.00 60.19 223 SER A O 1
ATOM 1747 N N . LEU A 1 224 ? -33.282 5.456 33.666 1.00 57.56 224 LEU A N 1
ATOM 1748 C CA . LEU A 1 224 ? -34.588 5.373 34.320 1.00 57.56 224 LEU A CA 1
ATOM 1749 C C . LEU A 1 224 ? -34.439 5.083 35.817 1.00 57.56 224 LEU A C 1
ATOM 1751 O O . LEU A 1 224 ? -35.088 5.732 36.634 1.00 57.56 224 LEU A O 1
ATOM 1755 N N . LEU A 1 225 ? -33.513 4.190 36.183 1.00 55.38 225 LEU A N 1
ATOM 1756 C CA . LEU A 1 225 ? -33.162 3.932 37.574 1.00 55.38 225 LEU A CA 1
ATOM 1757 C C . LEU A 1 225 ? -32.608 5.201 38.220 1.00 55.38 225 LEU A C 1
ATOM 1759 O O . LEU A 1 225 ? -33.083 5.555 39.294 1.00 55.38 225 LEU A O 1
ATOM 1763 N N . ALA A 1 226 ? -31.686 5.911 37.554 1.00 58.03 226 ALA A N 1
ATOM 1764 C CA . ALA A 1 226 ? -31.171 7.199 38.014 1.00 58.03 226 ALA A CA 1
ATOM 1765 C C . ALA A 1 226 ? -32.303 8.219 38.178 1.00 58.03 226 ALA A C 1
ATOM 1767 O O . ALA A 1 226 ? -32.441 8.805 39.246 1.00 58.03 226 ALA A O 1
ATOM 1768 N N . LEU A 1 227 ? -33.162 8.388 37.169 1.00 57.75 227 LEU A N 1
ATOM 1769 C CA . LEU A 1 227 ? -34.279 9.330 37.224 1.00 57.75 227 LEU A CA 1
ATOM 1770 C C . LEU A 1 227 ? -35.184 9.058 38.431 1.00 57.75 227 LEU A C 1
ATOM 1772 O O . LEU A 1 227 ? -35.458 9.984 39.183 1.00 57.75 227 LEU A O 1
ATOM 1776 N N . VAL A 1 228 ? -35.577 7.802 38.659 1.00 54.12 228 VAL A N 1
ATOM 1777 C CA . VAL A 1 228 ? -36.410 7.403 39.804 1.00 54.12 228 VAL A CA 1
ATOM 1778 C C . VAL A 1 228 ? -35.675 7.615 41.128 1.00 54.12 228 VAL A C 1
ATOM 1780 O O . VAL A 1 228 ? -36.254 8.149 42.075 1.00 54.12 228 VAL A O 1
ATOM 1783 N N . THR A 1 229 ? -34.389 7.261 41.203 1.00 55.16 229 THR A N 1
ATOM 1784 C CA . THR A 1 229 ? -33.601 7.484 42.423 1.00 55.16 229 THR A CA 1
ATOM 1785 C C . THR A 1 229 ? -33.355 8.966 42.717 1.00 55.16 229 THR A C 1
ATOM 1787 O O . THR A 1 229 ? -33.187 9.302 43.884 1.00 55.16 229 THR A O 1
ATOM 1790 N N . PHE A 1 230 ? -33.365 9.859 41.721 1.00 56.09 230 PHE A N 1
ATOM 1791 C CA . PHE A 1 230 ? -33.284 11.311 41.929 1.00 56.09 230 PHE A CA 1
ATOM 1792 C C . PHE A 1 230 ? -34.646 11.947 42.211 1.00 56.09 230 PHE A C 1
ATOM 1794 O O . PHE A 1 230 ? -34.768 12.777 43.112 1.00 56.09 230 PHE A O 1
ATOM 1801 N N . SER A 1 231 ? -35.681 11.582 41.456 1.00 54.50 231 SER A N 1
ATOM 1802 C CA . SER A 1 231 ? -36.983 12.244 41.518 1.00 54.50 231 SER A CA 1
ATOM 1803 C C . SER A 1 231 ? -37.736 11.916 42.799 1.00 54.50 231 SER A C 1
ATOM 1805 O O . SER A 1 231 ? -38.411 12.789 43.336 1.00 54.50 231 SER A O 1
ATOM 1807 N N . VAL A 1 232 ? -37.617 10.686 43.311 1.00 56.62 232 VAL A N 1
ATOM 1808 C CA . VAL A 1 232 ? -38.366 10.245 44.495 1.00 56.62 232 VAL A CA 1
ATOM 1809 C C . VAL A 1 232 ? -37.904 10.972 45.765 1.00 56.62 232 VAL A C 1
ATOM 1811 O O . VAL A 1 232 ? -38.762 11.558 46.424 1.00 56.62 232 VAL A O 1
ATOM 1814 N N . PRO A 1 233 ? -36.602 11.056 46.105 1.00 56.81 233 PRO A N 1
ATOM 1815 C CA . PRO A 1 233 ? -36.157 11.819 47.269 1.00 56.81 233 PRO A CA 1
ATOM 1816 C C . PRO A 1 233 ? -36.483 13.306 47.148 1.00 56.81 233 PRO A C 1
ATOM 1818 O O . PRO A 1 233 ? -36.984 13.890 48.101 1.00 56.81 233 PRO A O 1
ATOM 1821 N N . ILE A 1 234 ? -36.276 13.915 45.974 1.00 58.47 234 ILE A N 1
ATOM 1822 C CA . ILE A 1 234 ? -36.589 15.335 45.750 1.00 58.47 234 ILE A CA 1
ATOM 1823 C C . ILE A 1 234 ? -38.085 15.594 45.943 1.00 58.47 234 ILE A C 1
ATOM 1825 O O . ILE A 1 234 ? -38.459 16.538 46.637 1.00 58.47 234 ILE A O 1
ATOM 1829 N N . TYR A 1 235 ? -38.943 14.746 45.373 1.00 60.50 235 TYR A N 1
ATOM 1830 C CA . TYR A 1 235 ? -40.392 14.871 45.498 1.00 60.50 235 TYR A CA 1
ATOM 1831 C C . TYR A 1 235 ? -40.860 14.664 46.940 1.00 60.50 235 TYR A C 1
ATOM 1833 O O . TYR A 1 235 ? -41.599 15.494 47.463 1.00 60.50 235 TYR A O 1
ATOM 1841 N N . VAL A 1 236 ? -40.391 13.606 47.610 1.00 60.53 236 VAL A N 1
ATOM 1842 C CA . VAL A 1 236 ? -40.706 13.331 49.022 1.00 60.53 236 VAL A CA 1
ATOM 1843 C C . VAL A 1 236 ? -40.224 14.480 49.903 1.00 60.53 236 VAL A C 1
ATOM 1845 O O . VAL A 1 236 ? -40.950 14.933 50.782 1.00 60.53 236 VAL A O 1
ATOM 1848 N N . GLY A 1 237 ? -39.040 15.016 49.628 1.00 61.47 237 GLY A N 1
ATOM 1849 C CA . GLY A 1 237 ? -38.485 16.145 50.350 1.00 61.47 237 GLY A CA 1
ATOM 1850 C C . GLY A 1 237 ? -39.272 17.428 50.182 1.00 61.47 237 GLY A C 1
ATOM 1851 O O . GLY A 1 237 ? -39.626 18.074 51.165 1.00 61.47 237 GLY A O 1
ATOM 1852 N N . PHE A 1 238 ? -39.600 17.775 48.941 1.00 59.34 238 PHE A N 1
ATOM 1853 C CA . PHE A 1 238 ? -40.422 18.938 48.636 1.00 59.34 238 PHE A CA 1
ATOM 1854 C C . PHE A 1 238 ? -41.825 18.800 49.235 1.00 59.34 238 PHE A C 1
ATOM 1856 O O . PHE A 1 238 ? -42.352 19.750 49.812 1.00 59.34 238 PHE A O 1
ATOM 1863 N N . TYR A 1 239 ? -42.409 17.603 49.173 1.00 60.00 239 TYR A N 1
ATOM 1864 C CA . TYR A 1 239 ? -43.695 17.296 49.785 1.00 60.00 239 TYR A CA 1
ATOM 1865 C C . TYR A 1 239 ? -43.652 17.476 51.308 1.00 60.00 239 TYR A C 1
ATOM 1867 O O . TYR A 1 239 ? -44.483 18.198 51.859 1.00 60.00 239 TYR A O 1
ATOM 1875 N N . LEU A 1 240 ? -42.645 16.911 51.981 1.00 58.91 240 LEU A N 1
ATOM 1876 C CA . LEU A 1 240 ? -42.457 17.065 53.424 1.00 58.91 240 LEU A CA 1
ATOM 1877 C C . LEU A 1 240 ? -42.252 18.535 53.809 1.00 58.91 240 LEU A C 1
ATOM 1879 O O . LEU A 1 240 ? -42.920 19.009 54.719 1.00 58.91 240 LEU A O 1
ATOM 1883 N N . ILE A 1 241 ? -41.419 19.284 53.080 1.00 60.25 241 ILE A N 1
ATOM 1884 C CA . ILE A 1 241 ? -41.160 20.712 53.335 1.00 60.25 241 ILE A CA 1
ATOM 1885 C C . ILE A 1 241 ? -42.421 21.561 53.110 1.00 60.25 241 ILE A C 1
ATOM 1887 O O . ILE A 1 241 ? -42.748 22.412 53.937 1.00 60.25 241 ILE A O 1
ATOM 1891 N N . SER A 1 242 ? -43.156 21.323 52.019 1.00 59.19 242 SER A N 1
ATOM 1892 C CA . SER A 1 242 ? -44.376 22.075 51.687 1.00 59.19 242 SER A CA 1
ATOM 1893 C C . SER A 1 242 ? -45.485 21.870 52.721 1.00 59.19 242 SER A C 1
ATOM 1895 O O . SER A 1 242 ? -46.203 22.810 53.061 1.00 59.19 242 SER A O 1
ATOM 1897 N N . ARG A 1 243 ? -45.584 20.660 53.283 1.00 54.31 243 ARG A N 1
ATOM 1898 C CA . ARG A 1 243 ? -46.546 20.326 54.336 1.00 54.31 243 ARG A CA 1
ATOM 1899 C C . ARG A 1 243 ? -46.063 20.761 55.722 1.00 54.31 243 ARG A C 1
ATOM 1901 O O . ARG A 1 243 ? -46.880 21.001 56.607 1.00 54.31 243 ARG A O 1
ATOM 1908 N N . ALA A 1 244 ? -44.750 20.910 55.898 1.00 53.00 244 ALA A N 1
ATOM 1909 C CA . ALA A 1 244 ? -44.127 21.227 57.174 1.00 53.00 244 ALA A CA 1
ATOM 1910 C C . ALA A 1 244 ? -44.203 22.699 57.593 1.00 53.00 244 ALA A C 1
ATOM 1912 O O . ALA A 1 244 ? -44.004 22.991 58.773 1.00 53.00 244 ALA A O 1
ATOM 1913 N N . GLY A 1 245 ? -44.544 23.610 56.676 1.00 50.19 245 GLY A N 1
ATOM 1914 C CA . GLY A 1 245 ? -44.517 25.065 56.880 1.00 50.19 245 GLY A CA 1
ATOM 1915 C C . GLY A 1 245 ? -45.388 25.636 58.011 1.00 50.19 245 GLY A C 1
ATOM 1916 O O . GLY A 1 245 ? -45.361 26.844 58.222 1.00 50.19 245 GLY A O 1
ATOM 1917 N N . LYS A 1 246 ? -46.144 24.810 58.747 1.00 53.38 246 LYS A N 1
ATOM 1918 C CA . LYS A 1 246 ? -46.866 25.218 59.967 1.00 53.38 246 LYS A CA 1
ATOM 1919 C C . LYS A 1 246 ? -46.688 24.296 61.179 1.00 53.38 246 LYS A C 1
ATOM 1921 O O . LYS A 1 246 ? -47.152 24.658 62.250 1.00 53.38 246 LYS A O 1
ATOM 1926 N N . ILE A 1 247 ? -46.081 23.119 61.020 1.00 54.12 247 ILE A N 1
ATOM 1927 C CA . ILE A 1 247 ? -46.145 22.052 62.039 1.00 54.12 247 ILE A CA 1
ATOM 1928 C C . ILE A 1 247 ? -44.763 21.714 62.596 1.00 54.12 247 ILE A C 1
ATOM 1930 O O . ILE A 1 247 ? -44.652 21.387 63.771 1.00 54.12 247 ILE A O 1
ATOM 1934 N N . PHE A 1 248 ? -43.716 21.819 61.776 1.00 61.59 248 PHE A N 1
ATOM 1935 C CA . PHE A 1 248 ? -42.387 21.361 62.164 1.00 61.59 248 PHE A CA 1
ATOM 1936 C C . PHE A 1 248 ? -41.503 22.529 62.586 1.00 61.59 248 PHE A C 1
ATOM 1938 O O . PHE A 1 248 ? -41.406 23.539 61.877 1.00 61.59 248 PHE A O 1
ATOM 1945 N N . GLY A 1 249 ? -40.830 22.371 63.724 1.00 70.19 249 GLY A N 1
ATOM 1946 C CA . GLY A 1 249 ? -39.865 23.343 64.226 1.00 70.19 249 GLY A CA 1
ATOM 1947 C C . GLY A 1 249 ? -38.681 23.505 63.269 1.00 70.19 249 GLY A C 1
ATOM 1948 O O . GLY A 1 249 ? -38.391 22.622 62.457 1.00 70.19 249 GLY A O 1
ATOM 1949 N N . ALA A 1 250 ? -37.949 24.619 63.383 1.00 63.00 250 ALA A N 1
ATOM 1950 C CA . ALA A 1 250 ? -36.769 24.900 62.551 1.00 63.00 250 ALA A CA 1
ATOM 1951 C C . ALA A 1 250 ? -35.778 23.717 62.513 1.00 63.00 250 ALA A C 1
ATOM 1953 O O . ALA A 1 250 ? -35.183 23.422 61.480 1.00 63.00 250 ALA A O 1
ATOM 1954 N N . HIS A 1 251 ? -35.682 22.966 63.612 1.00 59.50 251 HIS A N 1
ATOM 1955 C CA . HIS A 1 251 ? -34.833 21.786 63.737 1.00 59.50 251 HIS A CA 1
ATOM 1956 C C . HIS A 1 251 ? -35.241 20.583 62.884 1.00 59.50 251 HIS A C 1
ATOM 1958 O O . HIS A 1 251 ? -34.386 19.867 62.359 1.00 59.50 251 HIS A O 1
ATOM 1964 N N . GLU A 1 252 ? -36.536 20.336 62.744 1.00 66.69 252 GLU A N 1
ATOM 1965 C CA . GLU A 1 252 ? -37.051 19.211 61.965 1.00 66.69 252 GLU A CA 1
ATOM 1966 C C . GLU A 1 252 ? -36.919 19.499 60.469 1.00 66.69 252 GLU A C 1
ATOM 1968 O O . GLU A 1 252 ? -36.602 18.604 59.689 1.00 66.69 252 GLU A O 1
ATOM 1973 N N . GLN A 1 253 ? -37.029 20.772 60.079 1.00 63.78 253 GLN A N 1
ATOM 1974 C CA . GLN A 1 253 ? -36.739 21.219 58.718 1.00 63.78 253 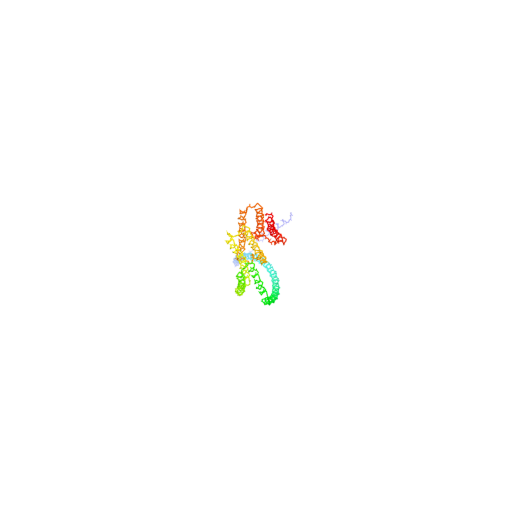GLN A CA 1
ATOM 1975 C C . GLN A 1 253 ? -35.258 21.021 58.353 1.00 63.78 253 GLN A C 1
ATOM 1977 O O . GLN A 1 253 ? -34.963 20.568 57.247 1.00 63.78 253 GLN A O 1
ATOM 1982 N N . VAL A 1 254 ? -34.329 21.270 59.288 1.00 63.22 254 VAL A N 1
ATOM 1983 C CA . VAL A 1 254 ? -32.893 20.966 59.109 1.00 63.22 254 VAL A CA 1
ATOM 1984 C C . VAL A 1 254 ? -32.659 19.472 58.947 1.00 63.22 254 VAL A C 1
ATOM 1986 O O . VAL A 1 254 ? -31.920 19.062 58.055 1.00 63.22 254 VAL A O 1
ATOM 1989 N N . LEU A 1 255 ? -33.293 18.648 59.785 1.00 65.44 255 LEU A N 1
ATOM 1990 C CA . LEU A 1 255 ? -33.132 17.197 59.727 1.00 65.44 255 LEU A CA 1
ATOM 1991 C C . LEU A 1 255 ? -33.647 16.637 58.397 1.00 65.44 255 LEU A C 1
ATOM 1993 O O . LEU A 1 255 ? -32.965 15.829 57.773 1.00 65.44 255 LEU A O 1
ATOM 1997 N N . ILE A 1 256 ? -34.808 17.105 57.932 1.00 67.69 256 ILE A N 1
ATOM 1998 C CA . ILE A 1 256 ? -35.375 16.719 56.635 1.00 67.69 256 ILE A CA 1
ATOM 1999 C C . ILE A 1 256 ? -34.440 17.155 55.502 1.00 67.69 256 ILE A C 1
ATOM 2001 O O . ILE A 1 256 ? -34.104 16.338 54.648 1.00 67.69 256 ILE A O 1
ATOM 2005 N N . ALA A 1 257 ? -33.948 18.398 55.516 1.00 64.56 257 ALA A N 1
ATOM 2006 C CA . ALA A 1 257 ? -32.988 18.878 54.521 1.00 64.56 257 ALA A CA 1
ATOM 2007 C C . ALA A 1 257 ? -31.695 18.043 54.511 1.00 64.56 257 ALA A C 1
ATOM 2009 O O . ALA A 1 257 ? -31.169 17.725 53.444 1.00 64.56 257 ALA A O 1
ATOM 2010 N N . PHE A 1 258 ? -31.213 17.637 55.688 1.00 63.69 258 PHE A N 1
ATOM 2011 C CA . PHE A 1 258 ? -30.017 16.817 55.831 1.00 63.69 258 PHE A CA 1
ATOM 2012 C C . PHE A 1 258 ? -30.232 15.392 55.319 1.00 63.69 258 PHE A C 1
ATOM 2014 O O . PHE A 1 258 ? -29.404 14.902 54.562 1.00 63.69 258 PHE A O 1
ATOM 2021 N N . VAL A 1 259 ? -31.355 14.748 55.657 1.00 67.12 259 VAL A N 1
ATOM 2022 C CA . VAL A 1 259 ? -31.709 13.406 55.159 1.00 67.12 259 VAL A CA 1
ATOM 2023 C C . VAL A 1 259 ? -31.857 13.416 53.640 1.00 67.12 259 VAL A C 1
ATOM 2025 O O . VAL A 1 259 ? -31.333 12.531 52.971 1.00 67.12 259 VAL A O 1
ATOM 2028 N N . LEU A 1 260 ? -32.487 14.444 53.071 1.00 67.00 260 LEU A N 1
ATOM 2029 C CA . LEU A 1 260 ? -32.614 14.593 51.621 1.00 67.00 260 LEU A CA 1
ATOM 2030 C C . LEU A 1 260 ? -31.266 14.772 50.933 1.00 67.00 260 LEU A C 1
ATOM 2032 O O . LEU A 1 260 ? -31.015 14.160 49.894 1.00 67.00 260 LEU A O 1
ATOM 2036 N N . PHE A 1 261 ? -30.383 15.574 51.525 1.00 67.25 261 PHE A N 1
ATOM 2037 C CA . PHE A 1 261 ? -29.020 15.735 51.042 1.00 67.25 261 PHE A CA 1
ATOM 2038 C C . PHE A 1 261 ? -28.242 14.412 51.112 1.00 67.25 261 PHE A C 1
ATOM 2040 O O . PHE A 1 261 ? -27.606 14.021 50.137 1.00 67.25 261 PHE A O 1
ATOM 2047 N N . LEU A 1 262 ? -28.366 13.675 52.219 1.00 64.31 262 LEU A N 1
ATOM 2048 C CA . LEU A 1 262 ? -27.738 12.370 52.438 1.00 64.31 262 LEU A CA 1
ATOM 2049 C C . LEU A 1 262 ? -28.186 11.340 51.404 1.00 64.31 262 LEU A C 1
ATOM 2051 O O . LEU A 1 262 ? -27.347 10.677 50.797 1.00 64.31 262 LEU A O 1
ATOM 2055 N N . VAL A 1 263 ? -29.496 11.245 51.174 1.00 65.75 263 VAL A N 1
ATOM 2056 C CA . VAL A 1 263 ? -30.073 10.353 50.168 1.00 65.75 263 VAL A CA 1
ATOM 2057 C C . VAL A 1 263 ? -29.574 10.756 48.783 1.00 65.75 263 VAL A C 1
ATOM 2059 O O . VAL A 1 263 ? -29.070 9.908 48.062 1.00 65.75 263 VAL A O 1
ATOM 2062 N N . THR A 1 264 ? -29.577 12.048 48.446 1.00 65.25 264 THR A N 1
ATOM 2063 C CA . THR A 1 264 ? -29.079 12.537 47.147 1.00 65.25 264 THR A CA 1
ATOM 2064 C C . THR A 1 264 ? -27.590 12.227 46.942 1.00 65.25 264 THR A C 1
ATOM 2066 O O . THR A 1 264 ? -27.194 11.765 45.872 1.00 65.25 264 THR A O 1
ATOM 2069 N N . CYS A 1 265 ? -26.750 12.424 47.962 1.00 65.12 265 CYS A N 1
ATOM 2070 C CA . CYS A 1 265 ? -25.321 12.110 47.907 1.00 65.12 265 CYS A CA 1
ATOM 2071 C C . CYS A 1 265 ? -25.048 10.607 47.811 1.00 65.12 265 CYS A C 1
ATOM 2073 O O . CYS A 1 265 ? -24.188 10.201 47.030 1.00 65.12 265 CYS A O 1
ATOM 2075 N N . MET A 1 266 ? -25.776 9.779 48.564 1.00 62.31 266 MET A N 1
ATOM 2076 C CA . MET A 1 266 ? -25.646 8.322 48.497 1.00 62.31 266 MET A CA 1
ATOM 2077 C C . MET A 1 266 ? -26.119 7.787 47.150 1.00 62.31 266 MET A C 1
ATOM 2079 O O . MET A 1 266 ? -25.441 6.954 46.560 1.00 62.31 266 MET A O 1
ATOM 2083 N N . THR A 1 267 ? -27.210 8.323 46.610 1.00 63.19 267 THR A N 1
ATOM 2084 C CA . THR A 1 267 ? -27.687 8.024 45.260 1.00 63.19 267 THR A CA 1
ATOM 2085 C C . THR A 1 267 ? -26.657 8.401 44.201 1.00 63.19 267 THR A C 1
ATOM 2087 O O . THR A 1 267 ? -26.394 7.610 43.301 1.00 63.19 267 THR A O 1
ATOM 2090 N N . LEU A 1 268 ? -26.019 9.568 44.320 1.00 61.66 268 LEU A N 1
ATOM 2091 C CA . LEU A 1 268 ? -24.950 9.993 43.414 1.00 61.66 268 LEU A CA 1
ATOM 2092 C C . LEU A 1 268 ? -23.714 9.102 43.498 1.00 61.66 268 LEU A C 1
ATOM 2094 O O . LEU A 1 268 ? -23.132 8.747 42.475 1.00 61.66 268 LEU A O 1
ATOM 2098 N N . PHE A 1 269 ? -23.323 8.722 44.711 1.00 59.19 269 PHE A N 1
ATOM 2099 C CA . PHE A 1 269 ? -22.211 7.811 44.942 1.00 59.19 269 PHE A CA 1
ATOM 2100 C C . PHE A 1 269 ? -22.515 6.410 44.399 1.00 59.19 269 PHE A C 1
ATOM 2102 O O . PHE A 1 269 ? -21.673 5.806 43.738 1.00 59.19 269 PHE A O 1
ATOM 2109 N N . PHE A 1 270 ? -23.736 5.916 44.602 1.00 54.91 270 PHE A N 1
ATOM 2110 C CA . PHE A 1 270 ? -24.187 4.634 44.075 1.00 54.91 270 PHE A CA 1
ATOM 2111 C C . PHE A 1 270 ? -24.299 4.667 42.549 1.00 54.91 270 PHE A C 1
ATOM 2113 O O . PHE A 1 270 ? -23.856 3.731 41.895 1.00 54.91 270 PHE A O 1
ATOM 2120 N N . ALA A 1 271 ? -24.783 5.764 41.961 1.00 57.91 271 ALA A N 1
ATOM 2121 C CA . ALA A 1 271 ? -24.766 5.975 40.517 1.00 57.91 271 ALA A CA 1
ATOM 2122 C C . ALA A 1 271 ? -23.328 5.963 39.979 1.00 57.91 271 ALA A C 1
ATOM 2124 O O . ALA A 1 271 ? -23.061 5.274 39.001 1.00 57.91 271 ALA A O 1
ATOM 2125 N N . ALA A 1 272 ? -22.382 6.630 40.647 1.00 55.25 272 ALA A N 1
ATOM 2126 C CA . ALA A 1 272 ? -20.966 6.605 40.279 1.00 55.25 272 ALA A CA 1
ATOM 2127 C C . ALA A 1 272 ? -20.332 5.203 40.410 1.00 55.25 272 ALA A C 1
ATOM 2129 O O . ALA A 1 272 ? -19.531 4.814 39.563 1.00 55.25 272 ALA A O 1
ATOM 2130 N N . LEU A 1 273 ? -20.709 4.419 41.428 1.00 52.16 273 LEU A N 1
ATOM 2131 C CA . LEU A 1 273 ? -20.239 3.041 41.623 1.00 52.16 273 LEU A CA 1
ATOM 2132 C C . LEU A 1 273 ? -20.863 2.041 40.641 1.00 52.16 273 LEU A C 1
ATOM 2134 O O . LEU A 1 273 ? -20.166 1.162 40.138 1.00 52.16 273 LEU A O 1
ATOM 2138 N N . VAL A 1 274 ? -22.162 2.154 40.358 1.00 50.53 274 VAL A N 1
ATOM 2139 C CA . VAL A 1 274 ? -22.865 1.345 39.346 1.00 50.53 274 VAL A CA 1
ATOM 2140 C C . VAL A 1 274 ? -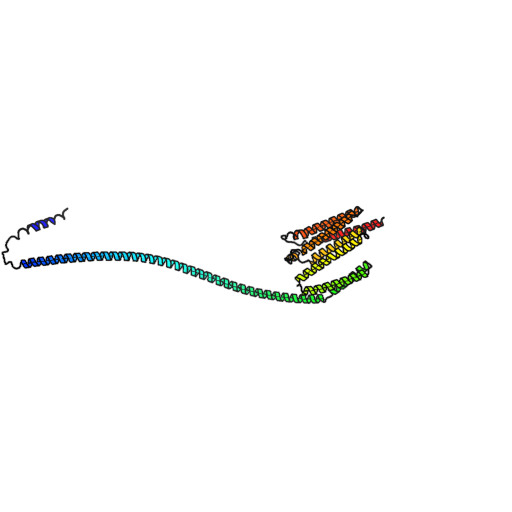22.344 1.688 37.951 1.00 50.53 274 VAL A C 1
ATOM 2142 O O . VAL A 1 274 ? -22.185 0.807 37.107 1.00 50.53 274 VAL A O 1
ATOM 2145 N N . LEU A 1 275 ? -21.960 2.947 37.737 1.00 52.62 275 LEU A N 1
ATOM 2146 C CA . LEU A 1 275 ? -21.162 3.402 36.603 1.00 52.62 275 LEU A CA 1
ATOM 2147 C C . LEU A 1 275 ? -19.673 3.032 36.740 1.00 52.62 275 LEU A C 1
ATOM 2149 O O . LEU A 1 275 ? -18.843 3.700 36.147 1.00 52.62 275 LEU A O 1
ATOM 2153 N N . ARG A 1 276 ? -19.310 1.915 37.392 1.00 43.22 276 ARG A N 1
ATOM 2154 C CA . ARG A 1 276 ? -17.975 1.264 37.331 1.00 43.22 276 ARG A CA 1
ATOM 2155 C C . ARG A 1 276 ? -17.413 1.058 35.908 1.00 43.22 276 ARG A C 1
ATOM 2157 O O . ARG A 1 276 ? -16.293 0.577 35.759 1.00 43.22 276 ARG A O 1
ATOM 2164 N N . ALA A 1 277 ? -18.169 1.400 34.868 1.00 43.31 277 ALA A N 1
ATOM 2165 C CA . ALA A 1 277 ? -17.629 1.753 33.571 1.00 43.31 277 ALA A CA 1
ATOM 2166 C C . ALA A 1 277 ? -16.783 3.020 33.730 1.00 43.31 277 ALA A C 1
ATOM 2168 O O . ALA A 1 277 ? -17.320 4.117 33.813 1.00 43.31 277 ALA A O 1
ATOM 2169 N N . ASP A 1 278 ? -15.468 2.820 33.808 1.00 45.31 278 ASP A N 1
ATOM 2170 C CA . ASP A 1 278 ? -14.416 3.772 33.456 1.00 45.31 278 ASP A CA 1
ATOM 2171 C C . ASP A 1 278 ? -15.003 5.105 32.931 1.00 45.31 278 ASP A C 1
ATOM 2173 O O . ASP A 1 278 ? -15.651 5.095 31.880 1.00 45.31 278 ASP A O 1
ATOM 2177 N N . PRO A 1 279 ? -14.901 6.243 33.644 1.00 46.34 279 PRO A N 1
ATOM 2178 C CA . PRO A 1 279 ? -15.577 7.484 33.239 1.00 46.34 279 PRO A CA 1
ATOM 2179 C C . PRO A 1 279 ? -15.217 7.888 31.799 1.00 46.34 279 PRO A C 1
ATOM 2181 O O . PRO A 1 279 ? -16.032 8.475 31.086 1.00 46.34 279 PRO A O 1
ATOM 2184 N N . LEU A 1 280 ? -14.036 7.467 31.336 1.00 46.09 280 LEU A N 1
ATOM 2185 C CA . LEU A 1 280 ? -13.609 7.511 29.942 1.00 46.09 280 LEU A CA 1
ATOM 2186 C C . LEU A 1 280 ? -14.402 6.581 29.014 1.00 46.09 280 LEU A C 1
ATOM 2188 O O . LEU A 1 280 ? -14.743 7.011 27.924 1.00 46.09 280 LEU A O 1
ATOM 2192 N N . ALA A 1 281 ? -14.741 5.354 29.408 1.00 47.25 281 ALA A N 1
ATOM 2193 C CA . ALA A 1 281 ? -15.623 4.466 28.649 1.00 47.25 281 ALA A CA 1
ATOM 2194 C C . ALA A 1 281 ? -17.064 4.988 28.572 1.00 47.25 281 ALA A C 1
ATOM 2196 O O . ALA A 1 281 ? -17.678 4.854 27.523 1.00 47.25 281 ALA A O 1
ATOM 2197 N N . VAL A 1 282 ? -17.609 5.634 29.608 1.00 46.72 282 VAL A N 1
ATOM 2198 C CA . VAL A 1 282 ? -18.940 6.277 29.512 1.00 46.72 282 VAL A CA 1
ATOM 2199 C C . VAL A 1 282 ? -18.912 7.468 28.542 1.00 46.72 282 VAL A C 1
ATOM 2201 O O . VAL A 1 282 ? -19.864 7.666 27.788 1.00 46.72 282 VAL A O 1
ATOM 2204 N N . LEU A 1 283 ? -17.798 8.208 28.487 1.00 47.88 283 LEU A N 1
ATOM 2205 C CA . LEU A 1 283 ? -17.569 9.280 27.507 1.00 47.88 283 LEU A CA 1
ATOM 2206 C C . LEU A 1 283 ? -17.244 8.762 26.091 1.00 47.88 283 LEU A C 1
ATOM 2208 O O . LEU A 1 283 ? -17.640 9.384 25.110 1.00 47.88 283 LEU A O 1
ATOM 2212 N N . LEU A 1 284 ? -16.545 7.629 25.961 1.00 45.94 284 LEU A N 1
ATOM 2213 C CA . LEU A 1 284 ? -16.112 7.042 24.682 1.00 45.94 284 LEU A CA 1
ATOM 2214 C C . LEU A 1 284 ? -17.185 6.168 24.027 1.00 45.94 284 LEU A C 1
ATOM 2216 O O . LEU A 1 284 ? -17.272 6.132 22.801 1.00 45.94 284 LEU A O 1
ATOM 2220 N N . VAL A 1 285 ? -18.008 5.471 24.816 1.00 45.41 285 VAL A N 1
ATOM 2221 C CA . VAL A 1 285 ? -19.123 4.647 24.316 1.00 45.41 285 VAL A CA 1
ATOM 2222 C C . VAL A 1 285 ? -20.238 5.523 23.742 1.00 45.41 285 VAL A C 1
ATOM 2224 O O . VAL A 1 285 ? -21.019 5.038 22.930 1.00 45.41 285 VAL A O 1
ATOM 2227 N N . ASN A 1 286 ? -20.273 6.813 24.087 1.00 45.03 286 ASN A N 1
ATOM 2228 C CA . ASN A 1 286 ? -21.337 7.728 23.691 1.00 45.03 286 ASN A CA 1
ATOM 2229 C C . ASN A 1 286 ? -20.830 8.887 22.818 1.00 45.03 286 ASN A C 1
ATOM 2231 O O . ASN A 1 286 ? -21.116 10.057 23.069 1.00 45.03 286 ASN A O 1
ATOM 2235 N N . ARG A 1 287 ? -20.066 8.554 21.767 1.00 51.00 287 ARG A N 1
ATOM 2236 C CA . ARG A 1 287 ? -19.594 9.524 20.761 1.00 51.00 287 ARG A CA 1
ATOM 2237 C C . ARG A 1 287 ? -20.740 10.286 20.076 1.00 51.00 287 ARG A C 1
ATOM 2239 O O . ARG A 1 287 ? -20.521 11.407 19.624 1.00 51.00 287 ARG A O 1
ATOM 2246 N N . ASP A 1 288 ? -21.944 9.713 20.063 1.00 53.56 288 ASP A N 1
ATOM 2247 C CA . ASP A 1 288 ? -23.113 10.278 19.380 1.00 53.56 288 ASP A CA 1
ATOM 2248 C C . ASP A 1 288 ? -23.991 11.174 20.274 1.00 53.56 288 ASP A C 1
ATOM 2250 O O . ASP A 1 288 ? -24.689 12.049 19.769 1.00 53.56 288 ASP A O 1
ATOM 2254 N N . ASP A 1 289 ? -23.916 11.044 21.602 1.00 53.16 289 ASP A N 1
ATOM 2255 C CA . ASP A 1 289 ? -24.833 11.731 22.534 1.00 53.16 289 ASP A CA 1
ATOM 2256 C C . ASP A 1 289 ? -24.306 13.093 23.027 1.00 53.16 289 ASP A C 1
ATOM 2258 O O . ASP A 1 289 ? -24.813 13.673 23.987 1.00 53.16 289 ASP A O 1
ATOM 2262 N N . LYS A 1 290 ? -23.242 13.611 22.393 1.00 56.50 290 LYS A N 1
ATOM 2263 C CA . LYS A 1 290 ? -22.639 14.945 22.627 1.00 56.50 290 LYS A CA 1
ATOM 2264 C C . LYS A 1 290 ? -22.425 15.325 24.108 1.00 56.50 290 LYS A C 1
ATOM 2266 O O . LYS A 1 290 ? -22.373 16.506 24.440 1.00 56.50 290 LYS A O 1
ATOM 2271 N N . GLY A 1 291 ? -22.295 14.346 25.005 1.00 56.62 291 GLY A N 1
ATOM 2272 C CA . GLY A 1 291 ? -22.144 14.576 26.444 1.00 56.62 291 GLY A CA 1
ATOM 2273 C C . GLY A 1 291 ? -23.416 15.013 27.188 1.00 56.62 291 GLY A C 1
ATOM 2274 O O . GLY A 1 291 ? -23.323 15.306 28.378 1.00 56.62 291 GLY A O 1
ATOM 2275 N N . PHE A 1 292 ? -24.594 15.010 26.553 1.00 63.06 292 PHE A N 1
ATOM 2276 C CA . PHE A 1 292 ? -25.851 15.495 27.142 1.00 63.06 292 PHE A CA 1
ATOM 2277 C C . PHE A 1 292 ? -26.189 14.804 28.470 1.00 63.06 292 PHE A C 1
ATOM 2279 O O . PHE A 1 292 ? -26.449 15.470 29.472 1.00 63.06 292 PHE A O 1
ATOM 2286 N N . SER A 1 293 ? -26.096 13.474 28.504 1.00 63.00 293 SER A N 1
ATOM 2287 C CA . SER A 1 293 ? -26.373 12.670 29.700 1.00 63.00 293 SER A CA 1
ATOM 2288 C C . SER A 1 293 ? -25.458 13.028 30.882 1.00 63.00 293 SER A C 1
ATOM 2290 O O . SER A 1 293 ? -25.910 13.126 32.022 1.00 63.00 293 SER A O 1
ATOM 2292 N N . VAL A 1 294 ? -24.174 13.299 30.619 1.00 66.25 294 VAL A N 1
ATOM 2293 C CA . VAL A 1 294 ? -23.208 13.700 31.656 1.00 66.25 294 VAL A CA 1
ATOM 2294 C C . VAL A 1 294 ? -23.508 15.118 32.146 1.00 66.25 294 VAL A C 1
ATOM 2296 O O . VAL A 1 294 ? -23.520 15.363 33.352 1.00 66.25 294 VAL A O 1
ATOM 2299 N N . THR A 1 295 ? -23.808 16.046 31.235 1.00 66.56 295 THR A N 1
ATOM 2300 C CA . THR A 1 295 ? -24.185 17.423 31.581 1.00 66.56 295 THR A CA 1
ATOM 2301 C C . THR A 1 295 ? -25.463 17.469 32.415 1.00 66.56 295 THR A C 1
ATOM 2303 O O . THR A 1 295 ? -25.524 18.228 33.378 1.00 66.56 295 THR A O 1
ATOM 2306 N N . LEU A 1 296 ? -26.457 16.635 32.100 1.00 68.88 296 LEU A N 1
ATOM 2307 C CA . LEU A 1 296 ? -27.718 16.568 32.836 1.00 68.88 296 LEU A CA 1
ATOM 2308 C C . LEU A 1 296 ? -27.509 16.083 34.279 1.00 68.88 296 LEU A C 1
ATOM 2310 O O . LEU A 1 296 ? -28.023 16.701 35.212 1.00 68.88 296 LEU A O 1
ATOM 2314 N N . ILE A 1 297 ? -26.705 15.030 34.474 1.00 69.69 297 ILE A N 1
ATOM 2315 C CA . ILE A 1 297 ? -26.364 14.526 35.814 1.00 69.69 297 ILE A CA 1
ATOM 2316 C C . ILE A 1 297 ? -25.648 15.621 36.607 1.00 69.69 297 ILE A C 1
ATOM 2318 O O . ILE A 1 297 ? -26.058 15.955 37.717 1.00 69.69 297 ILE A O 1
ATOM 2322 N N . LEU A 1 298 ? -24.632 16.250 36.018 1.00 68.88 298 LEU A N 1
ATOM 2323 C CA . LEU A 1 298 ? -23.881 17.320 36.667 1.00 68.88 298 LEU A CA 1
ATOM 2324 C C . LEU A 1 298 ? -24.749 18.539 37.023 1.00 68.88 298 LEU A C 1
ATOM 2326 O O . LEU A 1 298 ? -24.587 19.111 38.103 1.00 68.88 298 LEU A O 1
ATOM 2330 N N . LEU A 1 299 ? -25.679 18.921 36.144 1.00 74.25 299 LEU A N 1
ATOM 2331 C CA . LEU A 1 299 ? -26.627 20.006 36.389 1.00 74.25 299 LEU A CA 1
ATOM 2332 C C . LEU A 1 299 ? -27.565 19.658 37.548 1.00 74.25 299 LEU A C 1
ATOM 2334 O O . LEU A 1 299 ? -27.776 20.488 38.430 1.00 74.25 299 LEU A O 1
ATOM 2338 N N . SER A 1 300 ? -28.071 18.422 37.594 1.00 70.56 300 SER A N 1
ATOM 2339 C CA . SER A 1 300 ? -28.934 17.962 38.687 1.00 70.56 300 SER A CA 1
ATOM 2340 C C . SER A 1 300 ? -28.217 17.991 40.043 1.00 70.56 300 SER A C 1
ATOM 2342 O O . SER A 1 300 ? -28.787 18.470 41.023 1.00 70.56 300 SER A O 1
ATOM 2344 N N . CYS A 1 301 ? -26.934 17.605 40.093 1.00 70.75 301 CYS A N 1
ATOM 2345 C CA . CYS A 1 301 ? -26.109 17.734 41.296 1.00 70.75 301 CYS A CA 1
ATOM 2346 C C . CYS A 1 301 ? -25.965 19.188 41.740 1.00 70.75 301 CYS A C 1
ATOM 2348 O O . CYS A 1 301 ? -26.109 19.492 42.923 1.00 70.75 301 CYS A O 1
ATOM 2350 N N . ALA A 1 302 ? -25.664 20.087 40.798 1.00 73.81 302 ALA A N 1
ATOM 2351 C CA . ALA A 1 302 ? -25.470 21.500 41.095 1.00 73.81 302 ALA A CA 1
ATOM 2352 C C . ALA A 1 302 ? -26.748 22.128 41.667 1.00 73.81 302 ALA A C 1
ATOM 2354 O O . ALA A 1 302 ? -26.688 22.839 42.669 1.00 73.81 302 ALA A O 1
ATOM 2355 N N . VAL A 1 303 ? -27.907 21.807 41.082 1.00 76.31 303 VAL A N 1
ATOM 2356 C CA . VAL A 1 303 ? -29.215 22.237 41.593 1.00 76.31 303 VAL A CA 1
ATOM 2357 C C . VAL A 1 303 ? -29.460 21.677 42.995 1.00 76.31 303 VAL A C 1
ATOM 2359 O O . VAL A 1 303 ? -29.847 22.436 43.879 1.00 76.31 303 VAL A O 1
ATOM 2362 N N . GLY A 1 304 ? -29.173 20.393 43.232 1.00 74.19 304 GLY A N 1
ATOM 2363 C CA . GLY A 1 304 ? -29.304 19.775 44.554 1.00 74.19 304 GLY A CA 1
ATOM 2364 C C . GLY A 1 304 ? -28.495 20.506 45.630 1.00 74.19 304 GLY A C 1
ATOM 2365 O O . GLY A 1 304 ? -29.048 20.896 46.655 1.00 74.19 304 GLY A O 1
ATOM 2366 N N . VAL A 1 305 ? -27.214 20.782 45.363 1.00 75.00 305 VAL A N 1
ATOM 2367 C CA . VAL A 1 305 ? -26.335 21.519 46.290 1.00 75.00 305 VAL A CA 1
ATOM 2368 C C . VAL A 1 305 ? -26.854 22.935 46.554 1.00 75.00 305 VAL A C 1
ATOM 2370 O O . VAL A 1 305 ? -26.869 23.370 47.705 1.00 75.00 305 VAL A O 1
ATOM 2373 N N . LEU A 1 306 ? -27.308 23.649 45.519 1.00 76.94 306 LEU A N 1
ATOM 2374 C CA . LEU A 1 306 ? -27.848 25.006 45.661 1.00 76.94 306 LEU A CA 1
ATOM 2375 C C . LEU A 1 306 ? -29.124 25.037 46.508 1.00 76.94 306 LEU A C 1
ATOM 2377 O O . LEU A 1 306 ? -29.268 25.913 47.360 1.00 76.94 306 LEU A O 1
ATOM 2381 N N . VAL A 1 307 ? -30.026 24.072 46.316 1.00 76.62 307 VAL A N 1
ATOM 2382 C CA . VAL A 1 307 ? -31.249 23.950 47.122 1.00 76.62 307 VAL A CA 1
ATOM 2383 C C . VAL A 1 307 ? -30.900 23.666 48.582 1.00 76.62 307 VAL A C 1
ATOM 2385 O O . VAL A 1 307 ? -31.435 24.327 49.472 1.00 76.62 307 VAL A O 1
ATOM 2388 N N . THR A 1 308 ? -29.965 22.750 48.852 1.00 74.44 308 THR A N 1
ATOM 2389 C CA . THR A 1 308 ? -29.507 22.475 50.223 1.00 74.44 308 THR A CA 1
ATOM 2390 C C . THR A 1 308 ? -28.879 23.712 50.867 1.00 74.44 308 THR A C 1
ATOM 2392 O O . THR A 1 308 ? -29.181 24.016 52.020 1.00 74.44 308 THR A O 1
ATOM 2395 N N . LEU A 1 309 ? -28.062 24.466 50.126 1.00 76.06 309 LEU A N 1
ATOM 2396 C CA . LEU A 1 309 ? -27.455 25.703 50.620 1.00 76.06 309 LEU A CA 1
ATOM 2397 C C . LEU A 1 309 ? -28.521 26.755 50.961 1.00 76.06 309 LEU A C 1
ATOM 2399 O O . LEU A 1 309 ? -28.466 27.365 52.025 1.00 76.06 309 LEU A O 1
ATOM 2403 N N . ALA A 1 310 ? -29.522 26.933 50.095 1.00 77.38 310 ALA A N 1
ATOM 2404 C CA . ALA A 1 310 ? -30.622 27.867 50.326 1.00 77.38 310 ALA A CA 1
ATOM 2405 C C . ALA A 1 310 ? -31.445 27.496 51.572 1.00 77.38 310 ALA A C 1
ATOM 2407 O O . ALA A 1 310 ? -31.820 28.374 52.351 1.00 77.38 310 ALA A O 1
ATOM 2408 N N . LEU A 1 311 ? -31.685 26.199 51.795 1.00 75.81 311 LEU A N 1
ATOM 2409 C CA . LEU A 1 311 ? -32.349 25.708 53.004 1.00 75.81 311 LEU A CA 1
ATOM 2410 C C . LEU A 1 311 ? -31.505 25.968 54.259 1.00 75.81 311 LEU A C 1
ATOM 2412 O O . LEU A 1 311 ? -32.046 26.448 55.253 1.00 75.81 311 LEU A O 1
ATOM 2416 N N . LEU A 1 312 ? -30.190 25.734 54.209 1.00 74.19 312 LEU A N 1
ATOM 2417 C CA . LEU A 1 312 ? -29.283 26.012 55.331 1.00 74.19 312 LEU A CA 1
ATOM 2418 C C . LEU A 1 312 ? -29.209 27.504 55.671 1.00 74.19 312 LEU A C 1
ATOM 2420 O O . LEU A 1 312 ? -29.245 27.862 56.845 1.00 74.19 312 LEU A O 1
ATOM 2424 N N . VAL A 1 313 ? -29.171 28.385 54.668 1.00 80.06 313 VAL A N 1
ATOM 2425 C CA . VAL A 1 313 ? -29.210 29.841 54.883 1.00 80.06 313 VAL A CA 1
ATOM 2426 C C . VAL A 1 313 ? -30.529 30.256 55.529 1.00 80.06 313 VAL A C 1
ATOM 2428 O O . VAL A 1 313 ? -30.535 31.044 56.473 1.00 80.06 313 VAL A O 1
ATOM 2431 N N . ARG A 1 314 ? -31.655 29.699 55.070 1.00 78.75 314 ARG A N 1
ATOM 2432 C CA . ARG A 1 314 ? -32.969 29.980 55.660 1.00 78.75 314 ARG A CA 1
ATOM 2433 C C . ARG A 1 314 ? -33.039 29.550 57.124 1.00 78.75 314 ARG A C 1
ATOM 2435 O O . ARG A 1 314 ? -33.592 30.278 57.942 1.00 78.75 314 ARG A O 1
ATOM 2442 N N . VAL A 1 315 ? -32.468 28.395 57.455 1.00 74.75 315 VAL A N 1
ATOM 2443 C CA . VAL A 1 315 ? -32.343 27.930 58.841 1.00 74.75 315 VAL A CA 1
ATOM 2444 C C . VAL A 1 315 ? -31.481 28.899 59.640 1.00 74.75 315 VAL A C 1
ATOM 2446 O O . VAL A 1 315 ? -31.911 29.341 60.696 1.00 74.75 315 VAL A O 1
ATOM 2449 N N . LEU A 1 316 ? -30.308 29.277 59.126 1.00 79.25 316 LEU A N 1
ATOM 2450 C CA . LEU A 1 316 ? -29.372 30.163 59.818 1.00 79.25 316 LEU A CA 1
ATOM 2451 C C . LEU A 1 316 ? -30.014 31.500 60.220 1.00 79.25 316 LEU A C 1
ATOM 2453 O O . LEU A 1 316 ? -29.748 31.998 61.310 1.00 79.25 316 LEU A O 1
ATOM 2457 N N . ILE A 1 317 ? -30.870 32.058 59.358 1.00 82.69 317 ILE A N 1
ATOM 2458 C CA . ILE A 1 317 ? -31.604 33.305 59.625 1.00 82.69 317 ILE A CA 1
ATOM 2459 C C . ILE A 1 317 ? -32.615 33.130 60.768 1.00 82.69 317 ILE A C 1
ATOM 2461 O O . ILE A 1 317 ? -32.804 34.049 61.561 1.00 82.69 317 ILE A O 1
ATOM 2465 N N . ASN A 1 318 ? -33.240 31.957 60.868 1.00 78.12 318 ASN A N 1
ATOM 2466 C CA . ASN A 1 318 ? -34.316 31.681 61.823 1.00 78.12 318 ASN A CA 1
ATOM 2467 C C . ASN A 1 318 ? -33.830 31.158 63.182 1.00 78.12 318 ASN A C 1
ATOM 2469 O O . ASN A 1 318 ? -34.635 30.995 64.093 1.00 78.12 318 ASN A O 1
ATOM 2473 N N . VAL A 1 319 ? -32.540 30.857 63.326 1.00 78.81 319 VAL A N 1
ATOM 2474 C CA . VAL A 1 319 ? -31.969 30.370 64.583 1.00 78.81 319 VAL A CA 1
ATOM 2475 C C . VAL A 1 319 ? -31.704 31.545 65.527 1.00 78.81 319 VAL A C 1
ATOM 2477 O O . VAL A 1 319 ? -31.015 32.502 65.164 1.00 78.81 319 VAL A O 1
ATOM 2480 N N . GLU A 1 320 ? -32.209 31.463 66.756 1.00 81.62 320 GLU A N 1
ATOM 2481 C CA . GLU A 1 320 ? -32.077 32.525 67.764 1.00 81.62 320 GLU A CA 1
ATOM 2482 C C . GLU A 1 320 ? -30.784 32.412 68.587 1.00 81.62 320 GLU A C 1
ATOM 2484 O O . GLU A 1 320 ? -30.196 33.430 68.952 1.00 81.62 320 GLU A O 1
ATOM 2489 N N . THR A 1 321 ? -30.288 31.194 68.831 1.00 82.12 321 THR A N 1
ATOM 2490 C CA . THR A 1 321 ? -29.136 30.966 69.716 1.00 82.12 321 THR A CA 1
ATOM 2491 C C . THR A 1 321 ? -27.798 31.001 68.968 1.00 82.12 321 THR A C 1
ATOM 2493 O O . THR A 1 321 ? -27.655 30.537 67.833 1.00 82.12 321 THR A O 1
ATOM 2496 N N . VAL A 1 322 ? -26.771 31.564 69.613 1.00 79.81 322 VAL A N 1
ATOM 2497 C CA . VAL A 1 322 ? -25.430 31.738 69.018 1.00 79.81 322 VAL A CA 1
ATOM 2498 C C . VAL A 1 322 ? -24.755 30.390 68.732 1.00 79.81 322 VAL A C 1
ATOM 2500 O O . VAL A 1 322 ? -24.096 30.233 67.704 1.00 79.81 322 VAL A O 1
ATOM 2503 N N . GLU A 1 323 ? -24.962 29.398 69.597 1.00 76.44 323 GLU A N 1
ATOM 2504 C CA . GLU A 1 323 ? -24.380 28.057 69.456 1.00 76.44 323 GLU A CA 1
ATOM 2505 C C . GLU A 1 323 ? -24.938 27.303 68.241 1.00 76.44 323 GLU A C 1
ATOM 2507 O O . GLU A 1 323 ? -24.197 26.670 67.486 1.00 76.44 323 GLU A O 1
ATOM 2512 N N . GLU A 1 324 ? -26.241 27.418 67.991 1.00 73.94 324 GLU A N 1
ATOM 2513 C CA . GLU A 1 324 ? -26.892 26.805 66.834 1.00 73.94 324 GLU A CA 1
ATOM 2514 C C . GLU A 1 324 ? -26.499 27.494 65.523 1.00 73.94 324 GLU A C 1
ATOM 2516 O O . GLU A 1 324 ? -26.310 26.823 64.501 1.00 73.94 324 GLU A O 1
ATOM 2521 N N . ARG A 1 325 ? -26.294 28.819 65.551 1.00 78.88 325 ARG A N 1
ATOM 2522 C CA . ARG A 1 325 ? -25.744 29.558 64.405 1.00 78.88 325 ARG A CA 1
ATOM 2523 C C . ARG A 1 325 ? -24.332 29.089 64.081 1.00 78.88 325 ARG A C 1
ATOM 2525 O O . ARG A 1 325 ? -24.043 28.824 62.916 1.00 78.88 325 ARG A O 1
ATOM 2532 N N . ALA A 1 326 ? -23.475 28.926 65.089 1.00 76.81 326 ALA A N 1
ATOM 2533 C CA . ALA A 1 326 ? -22.119 28.416 64.896 1.00 76.81 326 ALA A CA 1
ATOM 2534 C C . ALA A 1 326 ? -22.125 27.009 64.269 1.00 76.81 326 ALA A C 1
ATOM 2536 O O . ALA A 1 326 ? -21.375 26.746 63.329 1.00 76.81 326 ALA A O 1
ATOM 2537 N N . ALA A 1 327 ? -23.031 26.133 64.710 1.00 74.69 327 ALA A N 1
ATOM 2538 C CA . ALA A 1 327 ? -23.212 24.796 64.144 1.00 74.69 327 ALA A CA 1
ATOM 2539 C C . ALA A 1 327 ? -23.600 24.825 62.659 1.00 74.69 327 ALA A C 1
ATOM 2541 O O . ALA A 1 327 ? -22.988 24.137 61.838 1.00 74.69 327 ALA A O 1
ATOM 2542 N N . CYS A 1 328 ? -24.589 25.653 62.309 1.00 73.94 328 CYS A N 1
ATOM 2543 C CA . CYS A 1 328 ? -25.051 25.810 60.932 1.00 73.94 328 CYS A CA 1
ATOM 2544 C C . CYS A 1 328 ? -23.949 26.385 60.033 1.00 73.94 328 CYS A C 1
ATOM 2546 O O . CYS A 1 328 ? -23.775 25.934 58.902 1.00 73.94 328 CYS A O 1
ATOM 2548 N N . VAL A 1 329 ? -23.156 27.337 60.537 1.00 79.06 329 VAL A N 1
ATOM 2549 C CA . VAL A 1 329 ? -22.009 27.900 59.807 1.00 79.06 329 VAL A CA 1
ATOM 2550 C C . VAL A 1 329 ? -20.947 26.833 59.540 1.00 79.06 329 VAL A C 1
ATOM 2552 O O . VAL A 1 329 ? -20.485 26.713 58.406 1.00 79.06 329 VAL A O 1
ATOM 2555 N N . ILE A 1 330 ? -20.602 26.005 60.532 1.00 78.06 330 ILE A N 1
ATOM 2556 C CA . ILE A 1 330 ? -19.642 24.902 60.357 1.00 78.06 330 ILE A CA 1
ATOM 2557 C C . ILE A 1 330 ? -20.148 23.898 59.309 1.00 78.06 330 ILE A C 1
ATOM 2559 O O . ILE A 1 330 ? -19.384 23.472 58.442 1.00 78.06 330 ILE A O 1
ATOM 2563 N N . GLN A 1 331 ? -21.439 23.559 59.337 1.00 72.25 331 GLN A N 1
ATOM 2564 C CA . GLN A 1 331 ? -22.056 22.671 58.347 1.00 72.25 331 GLN A CA 1
ATOM 2565 C C . GLN A 1 331 ? -22.060 23.276 56.935 1.00 72.25 331 GLN A C 1
ATOM 2567 O O . GLN A 1 331 ? -21.747 22.573 55.974 1.00 72.25 331 GLN A O 1
ATOM 2572 N N . MET A 1 332 ? -22.337 24.575 56.788 1.00 75.69 332 MET A N 1
ATOM 2573 C CA . MET A 1 332 ? -22.236 25.257 55.492 1.00 75.69 332 MET A CA 1
ATOM 2574 C C . MET A 1 332 ? -20.802 25.264 54.957 1.00 75.69 332 MET A C 1
ATOM 2576 O O . MET A 1 332 ? -20.596 24.990 53.776 1.00 75.69 332 MET A O 1
ATOM 2580 N N . ILE A 1 333 ? -19.804 25.531 55.806 1.00 79.00 333 ILE A N 1
ATOM 2581 C CA . ILE A 1 333 ? -18.387 25.507 55.408 1.00 79.00 333 ILE A CA 1
ATOM 2582 C C . ILE A 1 333 ? -17.993 24.103 54.944 1.00 79.00 333 ILE A C 1
ATOM 2584 O O . ILE A 1 333 ? -17.353 23.954 53.900 1.00 79.00 333 ILE A O 1
ATOM 2588 N N . ALA A 1 334 ? -18.410 23.064 55.668 1.00 74.38 334 ALA A N 1
ATOM 2589 C CA . ALA A 1 334 ? -18.149 21.683 55.285 1.00 74.38 334 ALA A CA 1
ATOM 2590 C C . ALA A 1 334 ? -18.815 21.321 53.948 1.00 74.38 334 ALA A C 1
ATOM 2592 O O . ALA A 1 334 ? -18.157 20.750 53.078 1.00 74.38 334 ALA A O 1
ATOM 2593 N N . LEU A 1 335 ? -20.073 21.720 53.736 1.00 73.19 335 LEU A N 1
ATOM 2594 C CA . LEU A 1 335 ? -20.793 21.504 52.479 1.00 73.19 335 LEU A CA 1
ATOM 2595 C C . LEU A 1 335 ? -20.122 22.223 51.299 1.00 73.19 335 LEU A C 1
ATOM 2597 O O . LEU A 1 335 ? -19.932 21.633 50.236 1.00 73.19 335 LEU A O 1
ATOM 2601 N N . MET A 1 336 ? -19.711 23.478 51.488 1.00 76.75 336 MET A N 1
ATOM 2602 C CA . MET A 1 336 ? -19.000 24.258 50.471 1.00 76.75 336 MET A CA 1
ATOM 2603 C C . MET A 1 336 ? -17.632 23.654 50.145 1.00 76.75 336 MET A C 1
ATOM 2605 O O . MET A 1 336 ? -17.251 23.580 48.977 1.00 76.75 336 MET A O 1
ATOM 2609 N N . THR A 1 337 ? -16.920 23.154 51.155 1.00 76.81 337 THR A N 1
ATOM 2610 C CA . THR A 1 337 ? -15.643 22.450 50.972 1.00 76.81 337 THR A CA 1
ATOM 2611 C C . THR A 1 337 ? -15.848 21.149 50.194 1.00 76.81 337 THR A C 1
ATOM 2613 O O . THR A 1 337 ? -15.085 20.849 49.273 1.00 76.81 337 THR A O 1
ATOM 2616 N N . LEU A 1 338 ? -16.921 20.410 50.489 1.00 72.62 338 LEU A N 1
ATOM 2617 C CA . LEU A 1 338 ? -17.311 19.196 49.772 1.00 72.62 338 LEU A CA 1
ATOM 2618 C C . LEU A 1 338 ? -17.617 19.493 48.298 1.00 72.62 338 LEU A C 1
ATOM 2620 O O . LEU A 1 338 ? -17.100 18.818 47.410 1.00 72.62 338 LEU A O 1
ATOM 2624 N N . ALA A 1 339 ? -18.407 20.536 48.033 1.00 73.06 339 ALA A N 1
ATOM 2625 C CA . ALA A 1 339 ? -18.771 20.962 46.687 1.00 73.06 339 ALA A CA 1
ATOM 2626 C C . ALA A 1 339 ? -17.551 21.448 45.885 1.00 73.06 339 ALA A C 1
ATOM 2628 O O . ALA A 1 339 ? -17.393 21.084 44.718 1.00 73.06 339 ALA A O 1
ATOM 2629 N N . ALA A 1 340 ? -16.650 22.215 46.506 1.00 73.31 340 ALA A N 1
ATOM 2630 C CA . ALA A 1 340 ? -15.400 22.664 45.889 1.00 73.31 340 ALA A CA 1
ATOM 2631 C C . ALA A 1 340 ? -14.462 21.490 45.564 1.00 73.31 340 ALA A C 1
ATOM 2633 O O . ALA A 1 340 ? -13.855 21.443 44.488 1.00 73.31 340 ALA A O 1
ATOM 2634 N N . THR A 1 341 ? -14.390 20.510 46.465 1.00 72.38 341 THR A N 1
ATOM 2635 C CA . THR A 1 341 ? -13.623 19.277 46.267 1.00 72.38 341 THR A CA 1
ATOM 2636 C C . THR A 1 341 ? -14.221 18.453 45.126 1.00 72.38 341 THR A C 1
ATOM 2638 O O . THR A 1 341 ? -13.508 18.067 44.202 1.00 72.38 341 THR A O 1
ATOM 2641 N N . TRP A 1 342 ? -15.542 18.266 45.110 1.00 71.31 342 TRP A N 1
ATOM 2642 C CA . TRP A 1 342 ? -16.252 17.556 44.045 1.00 71.31 342 TRP A CA 1
ATOM 2643 C C . TRP A 1 342 ? -16.057 18.225 42.677 1.00 71.31 342 TRP A C 1
ATOM 2645 O O . TRP A 1 342 ? -15.673 17.566 41.709 1.00 71.31 342 TRP A O 1
ATOM 2655 N N . ARG A 1 343 ? -16.201 19.554 42.603 1.00 71.62 343 ARG A N 1
ATOM 2656 C CA . ARG A 1 343 ? -15.890 20.334 41.396 1.00 71.62 343 ARG A CA 1
ATOM 2657 C C . ARG A 1 343 ? -14.454 20.086 40.931 1.00 71.62 343 ARG A C 1
ATOM 2659 O O . ARG A 1 343 ? -14.225 19.850 39.749 1.00 71.62 343 ARG A O 1
ATOM 2666 N N . SER A 1 344 ? -13.488 20.113 41.840 1.00 67.88 344 SER A N 1
ATOM 2667 C CA . SER A 1 344 ? -12.076 19.953 41.482 1.00 67.88 344 SER A CA 1
ATOM 2668 C C . SER A 1 344 ? -11.747 18.551 40.963 1.00 67.88 344 SER A C 1
ATOM 2670 O O . SER A 1 344 ? -10.939 18.431 40.043 1.00 67.88 344 SER A O 1
ATOM 2672 N N . LEU A 1 345 ? -12.391 17.507 41.495 1.00 63.41 345 LEU A N 1
ATOM 2673 C CA . LEU A 1 345 ? -12.161 16.123 41.066 1.00 63.41 345 LEU A CA 1
ATOM 2674 C C . LEU A 1 345 ? -12.877 15.735 39.781 1.00 63.41 345 LEU A C 1
ATOM 2676 O O . LEU A 1 345 ? -12.320 14.979 38.991 1.00 63.41 345 LEU A O 1
ATOM 2680 N N . PHE A 1 346 ? -14.107 16.199 39.587 1.00 65.94 346 PHE A N 1
ATOM 2681 C CA . PHE A 1 346 ? -14.934 15.727 38.480 1.00 65.94 346 PHE A CA 1
ATOM 2682 C C . PHE A 1 346 ? -15.020 16.760 37.360 1.00 65.94 346 PHE A C 1
ATOM 2684 O O . PHE A 1 346 ? -14.834 16.419 36.197 1.00 65.94 346 PHE A O 1
ATOM 2691 N N . TRP A 1 347 ? -15.210 18.039 37.687 1.00 64.62 347 TRP A N 1
ATOM 2692 C CA . TRP A 1 347 ? -15.436 19.082 36.683 1.00 64.62 347 TRP A CA 1
ATOM 2693 C C . TRP A 1 347 ? -14.165 19.463 35.916 1.00 64.62 347 TRP A C 1
ATOM 2695 O O . TRP A 1 347 ? -14.188 19.602 34.694 1.00 64.62 347 TRP A O 1
ATOM 2705 N N . ASN A 1 348 ? -13.039 19.626 36.615 1.00 63.75 348 ASN A N 1
ATOM 2706 C CA . ASN A 1 348 ? -11.792 20.066 35.981 1.00 63.75 348 ASN A CA 1
ATOM 2707 C C . ASN A 1 348 ? -11.227 19.050 34.968 1.00 63.75 348 ASN A C 1
ATOM 2709 O O . ASN A 1 348 ? -10.811 19.488 33.893 1.00 63.75 348 ASN A O 1
ATOM 2713 N N . PRO A 1 349 ? -11.227 17.729 35.241 1.00 58.00 349 PRO A N 1
ATOM 2714 C CA . PRO A 1 349 ? -10.809 16.742 34.247 1.00 58.00 349 PRO A CA 1
ATOM 2715 C C . PRO A 1 349 ? -11.792 16.619 33.079 1.00 58.00 349 PRO A C 1
ATOM 2717 O O . PRO A 1 349 ? -11.358 16.509 31.936 1.00 58.00 349 PRO A O 1
ATOM 2720 N N . LEU A 1 350 ? -13.104 16.714 33.337 1.00 55.97 350 LEU A N 1
ATOM 2721 C CA . LEU A 1 350 ? -14.134 16.645 32.291 1.00 55.97 350 LEU A CA 1
ATOM 2722 C C . LEU A 1 350 ? -14.031 17.790 31.270 1.00 55.97 350 LEU A C 1
ATOM 2724 O O . LEU A 1 350 ? -14.303 17.585 30.092 1.00 55.97 350 LEU A O 1
ATOM 2728 N N . MET A 1 351 ? -13.597 18.980 31.696 1.00 48.56 351 MET A N 1
ATOM 2729 C CA . MET A 1 351 ? -13.451 20.152 30.819 1.00 48.56 351 MET A CA 1
ATOM 2730 C C . MET A 1 351 ? -12.104 20.214 30.078 1.00 48.56 351 MET A C 1
ATOM 2732 O O . MET A 1 351 ? -11.920 21.074 29.217 1.00 48.56 351 MET A O 1
ATOM 2736 N N . LYS A 1 352 ? -11.146 19.332 30.396 1.00 55.91 352 LYS A N 1
ATOM 2737 C CA . LYS A 1 352 ? -9.821 19.283 29.757 1.00 55.91 352 LYS A CA 1
ATOM 2738 C C . LYS A 1 352 ? -9.558 17.883 29.188 1.00 55.91 352 LYS A C 1
ATOM 2740 O O . LYS A 1 352 ? -8.825 17.108 29.801 1.00 55.91 352 LYS A O 1
ATOM 2745 N N . PRO A 1 353 ? -10.077 17.569 27.987 1.00 52.03 353 PRO A N 1
ATOM 2746 C CA . PRO A 1 353 ? -10.018 16.225 27.403 1.00 52.03 353 PRO A CA 1
ATOM 2747 C C . PRO A 1 353 ? -8.600 15.709 27.084 1.00 52.03 353 PRO A C 1
ATOM 2749 O O . PRO A 1 353 ? -8.452 14.550 26.714 1.00 52.03 353 PRO A O 1
ATOM 2752 N N . MET A 1 354 ? -7.554 16.534 27.228 1.00 40.06 354 MET A N 1
ATOM 2753 C CA . MET A 1 354 ? -6.155 16.129 27.012 1.00 40.06 354 MET A CA 1
ATOM 2754 C C . MET A 1 354 ? -5.422 15.644 28.273 1.00 40.06 354 MET A C 1
ATOM 2756 O O . MET A 1 354 ? -4.272 15.218 28.181 1.00 40.06 354 MET A O 1
ATOM 2760 N N . LEU A 1 355 ? -6.041 15.697 29.456 1.00 45.50 355 LEU A N 1
ATOM 2761 C CA . LEU A 1 355 ? -5.423 15.189 30.682 1.00 45.50 355 LEU A CA 1
ATOM 2762 C C . LEU A 1 355 ? -5.818 13.725 30.900 1.00 45.50 355 LEU A C 1
ATOM 2764 O O . LEU A 1 355 ? -6.990 13.410 31.081 1.00 45.50 355 LEU A O 1
ATOM 2768 N N . SER A 1 356 ? -4.824 12.831 30.902 1.00 45.22 356 SER A N 1
ATOM 2769 C CA . SER A 1 356 ? -4.986 11.428 31.303 1.00 45.22 356 SER A CA 1
ATOM 2770 C C . SER A 1 356 ? -5.592 11.372 32.708 1.00 45.22 356 SER A C 1
ATOM 2772 O O . SER A 1 356 ? -4.946 11.733 33.695 1.00 45.22 356 SER A O 1
ATOM 2774 N N . TYR A 1 357 ? -6.858 10.960 32.793 1.00 51.19 357 TYR A N 1
ATOM 2775 C CA . TYR A 1 357 ? -7.546 10.788 34.064 1.00 51.19 357 TYR A CA 1
ATOM 2776 C C . TYR A 1 357 ? -6.934 9.591 34.795 1.00 51.19 357 TYR A C 1
ATOM 2778 O O . TYR A 1 357 ? -7.138 8.441 34.412 1.00 51.19 357 TYR A O 1
ATOM 2786 N N . LYS A 1 358 ? -6.174 9.856 35.859 1.00 54.56 358 LYS A N 1
ATOM 2787 C CA . LYS A 1 358 ? -5.832 8.831 36.846 1.00 54.56 358 LYS A CA 1
ATOM 2788 C C . LYS A 1 358 ? -6.931 8.817 37.896 1.00 54.56 358 LYS A C 1
ATOM 2790 O O . LYS A 1 358 ? -7.199 9.846 38.513 1.00 54.56 358 LYS A O 1
ATOM 2795 N N . ALA A 1 359 ? -7.555 7.657 38.087 1.00 54.09 359 ALA A N 1
ATOM 2796 C CA . ALA A 1 359 ? -8.563 7.486 39.123 1.00 54.09 359 ALA A CA 1
ATOM 2797 C C . ALA A 1 359 ? -7.996 7.917 40.493 1.00 54.09 359 ALA A C 1
ATOM 2799 O O . ALA A 1 359 ? -6.845 7.586 40.806 1.00 54.09 359 ALA A O 1
ATOM 2800 N N . PRO A 1 360 ? -8.762 8.666 41.308 1.00 56.41 360 PRO A N 1
ATOM 2801 C CA . PRO A 1 360 ? -8.304 9.081 42.625 1.00 56.41 360 PRO A CA 1
ATOM 2802 C C . PRO A 1 360 ? -8.039 7.856 43.508 1.00 56.41 360 PRO A C 1
ATOM 2804 O O . PRO A 1 360 ? -8.777 6.870 43.481 1.00 56.41 360 PRO A O 1
ATOM 2807 N N . HIS A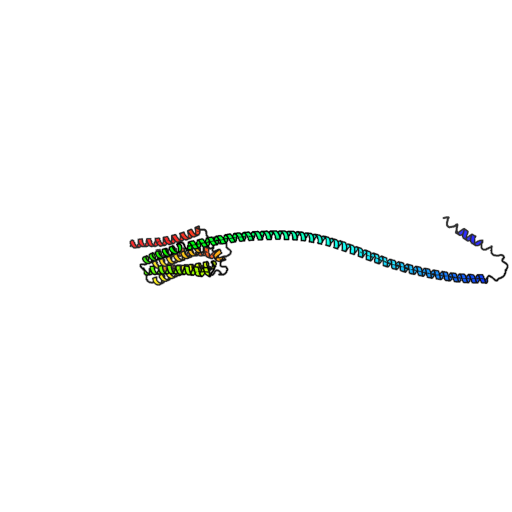 1 361 ? -6.959 7.927 44.286 1.00 54.28 361 HIS A N 1
ATOM 2808 C CA . HIS A 1 361 ? -6.507 6.843 45.156 1.00 54.28 361 HIS A CA 1
ATOM 2809 C C . HIS A 1 361 ? -7.597 6.471 46.190 1.00 54.28 361 HIS A C 1
ATOM 2811 O O . HIS A 1 361 ? -8.251 7.376 46.706 1.00 54.28 361 HIS A O 1
ATOM 2817 N N . PRO A 1 362 ? -7.778 5.190 46.574 1.00 51.25 362 PRO A N 1
ATOM 2818 C CA . PRO A 1 362 ? -8.798 4.749 47.543 1.00 51.25 362 PRO A CA 1
ATOM 2819 C C . PRO A 1 362 ? -8.821 5.529 48.869 1.00 51.25 362 PRO A C 1
ATOM 2821 O O . PRO A 1 362 ? -9.880 5.766 49.446 1.00 51.25 362 PRO A O 1
ATOM 2824 N N . VAL A 1 363 ? -7.651 5.997 49.313 1.00 46.94 363 VAL A N 1
ATOM 2825 C CA . VAL A 1 363 ? -7.470 6.850 50.506 1.00 46.94 363 VAL A CA 1
ATOM 2826 C C . VAL A 1 363 ? -8.273 8.156 50.416 1.00 46.94 363 VAL A C 1
ATOM 2828 O O . VAL A 1 363 ? -8.728 8.674 51.430 1.00 46.94 363 VAL A O 1
ATOM 2831 N N . PHE A 1 364 ? -8.514 8.664 49.209 1.00 59.28 364 PHE A N 1
ATOM 2832 C CA . PHE A 1 364 ? -9.337 9.846 48.982 1.00 59.28 364 PHE A CA 1
ATOM 2833 C C . PHE A 1 364 ? -10.816 9.593 49.317 1.00 59.28 364 PHE A C 1
ATOM 2835 O O . PHE A 1 364 ? -11.442 10.391 50.013 1.00 59.28 364 PHE A O 1
ATOM 2842 N N . TYR A 1 365 ? -11.364 8.450 48.891 1.00 60.03 365 TYR A N 1
ATOM 2843 C CA . TYR A 1 365 ? -12.733 8.049 49.234 1.00 60.03 365 TYR A CA 1
ATOM 2844 C C . TYR A 1 365 ? -12.885 7.780 50.735 1.00 60.03 365 TYR A C 1
ATOM 2846 O O . TYR A 1 365 ? -13.909 8.128 51.318 1.00 60.03 365 TYR A O 1
ATOM 2854 N N . ALA A 1 366 ? -11.845 7.240 51.376 1.00 50.16 366 ALA A N 1
ATOM 2855 C CA . ALA A 1 366 ? -11.798 7.091 52.829 1.00 50.16 366 ALA A CA 1
ATOM 2856 C C . ALA A 1 366 ? -11.794 8.452 53.550 1.00 50.16 366 ALA A C 1
ATOM 2858 O O . ALA A 1 366 ? -12.508 8.621 54.535 1.00 50.16 366 ALA A O 1
ATOM 2859 N N . GLY A 1 367 ? -11.065 9.447 53.031 1.00 59.56 367 GLY A N 1
ATOM 2860 C CA . GLY A 1 367 ? -11.096 10.823 53.539 1.00 59.56 367 GLY A CA 1
ATOM 2861 C C . GLY A 1 367 ? -12.475 11.475 53.395 1.00 59.56 367 GLY A C 1
ATOM 2862 O O . GLY A 1 367 ? -12.970 12.091 54.335 1.00 59.56 367 GLY A O 1
ATOM 2863 N N . PHE A 1 368 ? -13.141 11.272 52.256 1.00 62.62 368 PHE A N 1
ATOM 2864 C CA . PHE A 1 368 ? -14.511 11.743 52.029 1.00 62.62 368 PHE A CA 1
ATOM 2865 C C . PHE A 1 368 ? -15.504 11.098 53.007 1.00 62.62 368 PHE A C 1
ATOM 2867 O O . PHE A 1 368 ? -16.296 11.795 53.641 1.00 62.62 368 PHE A O 1
ATOM 2874 N N . ALA A 1 369 ? -15.412 9.779 53.197 1.00 59.09 369 ALA A N 1
ATOM 2875 C CA . ALA A 1 369 ? -16.209 9.056 54.181 1.00 59.09 369 ALA A CA 1
ATOM 2876 C C . ALA A 1 369 ? -15.926 9.535 55.617 1.00 59.09 369 ALA A C 1
ATOM 2878 O O . ALA A 1 369 ? -16.856 9.681 56.402 1.00 59.09 369 ALA A O 1
ATOM 2879 N N . ALA A 1 370 ? -14.677 9.858 55.961 1.00 53.09 370 ALA A N 1
ATOM 2880 C CA . ALA A 1 370 ? -14.313 10.366 57.284 1.00 53.09 370 ALA A CA 1
ATOM 2881 C C . ALA A 1 370 ? -14.880 11.773 57.561 1.00 53.09 370 ALA A C 1
ATOM 2883 O O . ALA A 1 370 ? -15.410 12.027 58.646 1.00 53.09 370 ALA A O 1
ATOM 2884 N N . VAL A 1 371 ? -14.844 12.680 56.578 1.00 61.94 371 VAL A N 1
ATOM 2885 C CA . VAL A 1 371 ? -15.487 14.007 56.680 1.00 61.94 371 VAL A CA 1
ATOM 2886 C C . VAL A 1 371 ? -17.006 13.859 56.830 1.00 61.94 371 VAL A C 1
ATOM 2888 O O . VAL A 1 371 ? -17.641 14.544 57.629 1.00 61.94 371 VAL A O 1
ATOM 2891 N N . PHE A 1 372 ? -17.594 12.902 56.122 1.00 62.28 372 PHE A N 1
ATOM 2892 C CA . PHE A 1 372 ? -19.021 12.614 56.185 1.00 62.28 372 PHE A CA 1
ATOM 2893 C C . PHE A 1 372 ? -19.462 12.009 57.530 1.00 62.28 372 PHE A C 1
ATOM 2895 O O . PHE A 1 372 ? -20.456 12.435 58.128 1.00 62.28 372 PHE A O 1
ATOM 2902 N N . VAL A 1 373 ? -18.697 11.049 58.054 1.00 61.56 373 VAL A N 1
ATOM 2903 C CA . VAL A 1 373 ? -18.936 10.438 59.369 1.00 61.56 373 VAL A CA 1
ATOM 2904 C C . VAL A 1 373 ? -18.765 11.475 60.475 1.00 61.56 373 VAL A C 1
ATOM 2906 O O . VAL A 1 373 ? -19.614 11.561 61.357 1.00 61.56 373 VAL A O 1
ATOM 2909 N N . SER A 1 374 ? -17.736 12.322 60.408 1.00 58.56 374 SER A N 1
ATOM 2910 C CA . SER A 1 374 ? -17.524 13.377 61.408 1.00 58.56 374 SER A CA 1
ATOM 2911 C C . SER A 1 374 ? -18.645 14.425 61.411 1.00 58.56 374 SER A C 1
ATOM 2913 O O . SER A 1 374 ? -19.127 14.779 62.485 1.00 58.56 374 SER A O 1
ATOM 2915 N N . MET A 1 375 ? -19.154 14.834 60.243 1.00 59.88 375 MET A N 1
ATOM 2916 C CA . MET A 1 375 ? -20.353 15.683 60.118 1.00 59.88 375 MET A CA 1
ATOM 2917 C C . MET A 1 375 ? -21.600 15.049 60.754 1.00 59.88 375 MET A C 1
ATOM 2919 O O . MET A 1 375 ? -22.359 15.720 61.461 1.00 59.88 375 MET A O 1
ATOM 2923 N N . THR A 1 376 ? -21.803 13.749 60.538 1.00 62.62 376 THR A N 1
ATOM 2924 C CA . THR A 1 376 ? -22.951 13.010 61.088 1.00 62.62 376 THR A CA 1
ATOM 2925 C C . THR A 1 376 ? -22.843 12.877 62.609 1.00 62.62 376 THR A C 1
ATOM 2927 O O . THR A 1 376 ? -23.803 13.148 63.330 1.00 62.62 376 THR A O 1
ATOM 2930 N N . VAL A 1 377 ? -21.653 12.546 63.119 1.00 64.88 377 VAL A N 1
ATOM 2931 C CA . VAL A 1 377 ? -21.374 12.422 64.558 1.00 64.88 377 VAL A CA 1
ATOM 2932 C C . VAL A 1 377 ? -21.519 13.764 65.276 1.00 64.88 377 VAL A C 1
ATOM 2934 O O . VAL A 1 377 ? -22.127 13.811 66.344 1.00 64.88 377 VAL A O 1
ATOM 2937 N N . LEU A 1 378 ? -21.028 14.861 64.692 1.00 63.47 378 LEU A N 1
ATOM 2938 C CA . LEU A 1 378 ? -21.207 16.213 65.237 1.00 63.47 378 LEU A CA 1
ATOM 2939 C C . LEU A 1 378 ? -22.691 16.591 65.330 1.00 63.47 378 LEU A C 1
ATOM 2941 O O . LEU A 1 378 ? -23.136 17.104 66.356 1.00 63.47 378 LEU A O 1
ATOM 2945 N N . SER A 1 379 ? -23.469 16.268 64.296 1.00 63.62 379 SER A N 1
ATOM 2946 C CA . SER A 1 379 ? -24.910 16.543 64.259 1.00 63.62 379 SER A CA 1
ATOM 2947 C C . SER A 1 379 ? -25.682 15.736 65.313 1.00 63.62 379 SER A C 1
ATOM 2949 O O . SER A 1 379 ? -26.592 16.261 65.955 1.00 63.62 379 SER A O 1
ATOM 2951 N N . LEU A 1 380 ? -25.286 14.481 65.555 1.00 66.81 380 LEU A N 1
ATOM 2952 C CA . LEU A 1 380 ? -25.866 13.638 66.605 1.00 66.81 380 LEU A CA 1
ATOM 2953 C C . LEU A 1 380 ? -25.462 14.098 68.014 1.00 66.81 380 LEU A C 1
ATOM 2955 O O . LEU A 1 380 ? -26.318 14.184 68.892 1.00 66.81 380 LEU A O 1
ATOM 2959 N N . LYS A 1 381 ? -24.190 14.455 68.239 1.00 67.75 381 LYS A N 1
ATOM 2960 C CA . LYS A 1 381 ? -23.719 14.951 69.545 1.00 67.75 381 LYS A CA 1
ATOM 2961 C C . LYS A 1 381 ? -24.373 16.267 69.955 1.00 67.75 381 LYS A C 1
ATOM 2963 O O . LYS A 1 381 ? -24.687 16.436 71.129 1.00 67.75 381 LYS A O 1
ATOM 2968 N N . MET A 1 382 ? -24.627 17.164 69.005 1.00 63.06 382 MET A N 1
ATOM 2969 C CA . MET A 1 382 ? -25.363 18.408 69.262 1.00 63.06 382 MET A CA 1
ATOM 2970 C C . MET A 1 382 ? -26.791 18.153 69.760 1.00 63.06 382 MET A C 1
ATOM 2972 O O . MET A 1 382 ? -27.287 18.883 70.617 1.00 63.06 382 MET A O 1
ATOM 2976 N N . LYS A 1 383 ? -27.443 17.091 69.270 1.00 65.50 383 LYS A N 1
ATOM 2977 C CA . LYS A 1 383 ? -28.773 16.673 69.737 1.00 65.50 383 LYS A CA 1
ATOM 2978 C C . LYS A 1 383 ? -28.733 16.147 71.173 1.00 65.50 383 LYS A C 1
ATOM 2980 O O . LYS A 1 383 ? -29.646 16.418 71.948 1.00 65.50 383 LYS A O 1
ATOM 2985 N N . GLU A 1 384 ? -27.681 15.413 71.522 1.00 69.62 384 GLU A N 1
ATOM 2986 C CA . GLU A 1 384 ? -27.510 14.837 72.857 1.00 69.62 384 GLU A CA 1
ATOM 2987 C C . GLU A 1 384 ? -27.205 15.914 73.908 1.00 69.62 384 GLU A C 1
ATOM 2989 O O . GLU A 1 384 ? -27.850 15.941 74.951 1.00 69.62 384 GLU A O 1
ATOM 2994 N N . LEU A 1 385 ? -26.304 16.857 73.602 1.00 65.56 385 LEU A N 1
ATOM 2995 C CA . LEU A 1 385 ? -25.985 17.988 74.484 1.00 65.56 385 LEU A CA 1
ATOM 2996 C C . LEU A 1 385 ? -27.235 18.794 74.846 1.00 65.56 385 LEU A C 1
ATOM 2998 O O . LEU A 1 385 ? -27.459 19.079 76.016 1.00 65.56 385 LEU A O 1
ATOM 3002 N N . ARG A 1 386 ? -28.113 19.061 73.874 1.00 58.84 386 ARG A N 1
ATOM 3003 C CA . ARG A 1 386 ? -29.354 19.799 74.137 1.00 58.84 386 ARG A CA 1
ATOM 3004 C C . ARG A 1 386 ? -30.375 19.040 74.976 1.00 58.84 386 ARG A C 1
ATOM 3006 O O . ARG A 1 386 ? -31.079 19.660 75.764 1.00 58.84 386 ARG A O 1
ATOM 3013 N N . ARG A 1 387 ? -30.445 17.709 74.858 1.00 71.62 387 ARG A N 1
ATOM 3014 C CA . ARG A 1 387 ? -31.278 16.888 75.758 1.00 71.62 387 ARG A CA 1
ATOM 3015 C C . ARG A 1 387 ? -30.792 16.952 77.200 1.00 71.62 387 ARG A C 1
ATOM 3017 O O . ARG A 1 387 ? -31.605 16.814 78.105 1.00 71.62 387 ARG A O 1
ATOM 3024 N N . VAL A 1 388 ? -29.487 17.111 77.405 1.00 73.38 388 VAL A N 1
ATOM 3025 C CA . VAL A 1 388 ? -28.900 17.262 78.738 1.00 73.38 388 VAL A CA 1
ATOM 3026 C C . VAL A 1 388 ? -29.204 18.654 79.289 1.00 73.38 388 VAL A C 1
ATOM 3028 O O . VAL A 1 388 ? -29.700 18.739 80.406 1.00 73.38 388 VAL A O 1
ATOM 3031 N N . THR A 1 389 ? -29.025 19.716 78.494 1.00 68.00 389 THR A N 1
ATOM 3032 C CA . THR A 1 389 ? -29.340 21.094 78.913 1.00 68.00 389 THR A CA 1
ATOM 3033 C C . THR A 1 389 ? -30.827 21.278 79.236 1.00 68.00 389 THR A C 1
ATOM 3035 O O . THR A 1 389 ? -31.165 21.811 80.284 1.00 68.00 389 THR A O 1
ATOM 3038 N N . ALA A 1 390 ? -31.727 20.735 78.409 1.00 71.44 390 ALA A N 1
ATOM 3039 C CA . ALA A 1 390 ? -33.177 20.806 78.632 1.00 71.44 390 ALA A CA 1
ATOM 3040 C C . ALA A 1 390 ? -33.685 19.952 79.813 1.00 71.44 390 ALA A C 1
ATOM 3042 O O . ALA A 1 390 ? -34.867 19.994 80.128 1.00 71.44 390 ALA A O 1
ATOM 3043 N N . ARG A 1 391 ? -32.831 19.111 80.412 1.00 77.69 391 ARG A N 1
ATOM 3044 C CA . ARG A 1 391 ? -33.134 18.378 81.655 1.00 77.69 391 ARG A CA 1
ATOM 3045 C C . ARG A 1 391 ? -32.536 19.047 82.894 1.00 77.69 391 ARG A C 1
ATOM 3047 O O . ARG A 1 391 ? -32.870 18.634 84.001 1.00 77.69 391 ARG A O 1
ATOM 3054 N N . SER A 1 392 ? -31.589 19.967 82.708 1.00 66.50 392 SER A N 1
ATOM 3055 C CA . SER A 1 392 ? -30.955 20.724 83.794 1.00 66.50 392 SER A CA 1
ATOM 3056 C C . SER A 1 392 ? -31.628 22.068 84.070 1.00 66.50 392 SER A C 1
ATOM 3058 O O . SER A 1 392 ? -31.390 22.642 85.129 1.00 66.50 392 SER A O 1
ATOM 3060 N N . GLU A 1 393 ? -32.431 22.550 83.122 1.00 59.47 393 GLU A N 1
ATOM 3061 C CA . GLU A 1 393 ? -33.448 23.592 83.309 1.00 59.47 393 GLU A CA 1
ATOM 3062 C C . GLU A 1 393 ? -34.769 22.949 83.743 1.00 59.47 393 GLU A C 1
ATOM 3064 O O . GLU A 1 393 ? -35.445 23.543 84.613 1.00 59.47 393 GLU A O 1
#

Secondary structure (DSSP, 8-state):
--SSSSHHHHHHHHHHHTTSSS-S-------SSHHHHHHHHHHHHHHHHHHHHHHHHHHHHHHHHHHHHHHHHHHHHHHHHHHHHHHHHHHHHHHHHHHHHHHHHHHHHHHHHHHHHHHHHHHHHHHHHHHHHHHHHHHHHHHHHHHHHHHHHHHHHHHSSHHHHHHHHHHHHHHHHHHHTT-HHHHHHHHHHHHHHHHHHHHHHHHHHHHSTHHHHHHHHHHHHHHHHHHHHHHHHHHHHHHHTTTS-HHHHHHHHHHHHHHHHHHHHHHHHHT-S-HHHHHHTTTTTTTHHHHHHHHHHHHHHHHHHHHHHHHHHH--SHHHHHHHHHHHHHHHHHHHHHIIIIIHHHT-TTS--PPPPHHHHHHHHHHHHHHHHHHHHHHHHHHHHHHH-

pLDDT: mean 70.33, std 16.14, range [39.78, 97.12]

Sequence (393 aa):
MARSLSIWLWVVVGCCVLACAVNRGVRAAPIEHVDEHAEMIKQMNGMIGKMESTLENVRAAFKAKEAELQSATGLRKKEMERLGKEKKELQATYENTAKQVEHLQEAVAGLEKQWRSTASDLQKEKQETKKERQAREKVARELAKSQAEFQALHDRFAQSSVTTIWLTTAEDMADEIGTFLGSPRIADFLKMSAAKITSLTLEMNDLVQTKMGAKQYGLVVRSLLALVTFSVPIYVGFYLISRAGKIFGAHEQVLIAFVLFLVTCMTLFFAALVLRADPLAVLLVNRDDKGFSVTLILLSCAVGVLVTLALLVRVLINVETVEERAACVIQMIALMTLAATWRSLFWNPLMKPMLSYKAPHPVFYAGFAAVFVSMTVLSLKMKELRRVTARSE

Foldseek 3Di:
DPDPPPVVVVVVVVVPVVVPPPPDDDDDDDPDCPVVVVVVVVVVVVVVVVVVVVVVVVVVVVVVVVVVVVVVVVVVVVVVVVVVVVVVVVVVVVVVVVVVVVVVVVVVVVVVVVVVVVVVVVVVVVVVVVVVVVVVVVVVVVVVVVVVVVVVVVVVVVVDCPLVVQLVVQLVVLVVVCVVVVHVVSSVVSNVVSVVVSVVVVVCVVVCVVPPPPVVSVVVCLVVVLCCLLCVLVVVLVVCVVVCPPPDDLVVLLVSLVVSLVSVVVSVVVSVVVCPVDVVNVVVVCPPVVCPVVVVSVVSVVVSLVVSLVSLVVSLVVDDDPVVNVLSVVVSVLSVVVVVVVCVLPVVCVVPVPDDDDDDDVVVVVVVVVSVVVNVVVSVVVVVVVVVVVVVD

Radius of gyration: 69.15 Å; Cα contacts (8 Å, |Δi|>4): 80; chains: 1; bounding box: 142×55×204 Å

Organism: Porphyridium purpureum (NCBI:txid35688)

Solvent-accessible surface area (backbone atoms only — not comparable to full-atom values): 21995 Å² total; per-residue (Å²): 140,90,83,85,68,69,69,65,57,56,58,60,59,58,60,61,65,69,74,74,73,85,82,80,87,82,78,92,72,86,91,77,60,65,65,59,52,53,51,49,51,52,51,48,52,54,49,47,55,49,50,50,51,51,50,51,51,50,50,52,50,50,52,52,50,50,52,51,51,53,50,54,51,52,53,50,51,53,49,52,53,50,53,54,51,52,50,52,52,54,49,53,50,49,55,52,51,52,53,51,50,52,54,51,50,54,51,50,55,53,49,51,52,49,50,52,51,53,54,52,50,54,51,50,52,56,51,50,54,52,52,50,51,53,51,50,52,51,50,51,53,52,49,54,50,51,50,52,53,51,50,56,50,49,53,51,48,76,71,43,60,57,71,58,49,53,52,53,52,48,43,54,51,21,47,54,50,11,60,74,69,74,33,67,71,54,14,53,50,44,33,55,48,51,55,48,51,52,51,51,52,52,54,49,49,56,59,32,58,77,72,34,58,75,74,54,38,57,51,53,52,52,51,51,51,47,47,52,64,52,49,49,52,53,50,53,44,52,50,51,54,68,68,29,80,85,75,56,53,74,66,53,53,50,51,50,53,48,53,43,50,50,51,52,51,51,47,50,50,48,50,55,57,74,45,67,56,50,72,63,50,60,56,59,77,37,74,85,56,80,55,50,71,60,51,51,53,54,50,52,50,51,52,51,53,51,52,52,50,54,50,51,53,55,46,46,72,70,50,87,51,71,69,60,37,53,51,49,51,55,51,49,51,52,51,51,51,50,51,54,48,49,42,59,69,53,50,55,53,70,75,36,87,85,59,85,84,71,79,81,57,71,69,55,60,51,49,52,51,49,55,51,50,50,53,51,50,51,58,52,48,55,55,51,54,50,58,51,53,69,68,75,108

Mean predicted aligned error: 19.63 Å